Protein AF-0000000080324971 (afdb_homodimer)

Solvent-accessible surface area (backbone atoms only — not comparable to full-atom values): 38757 Å² total; per-residue (Å²): 125,85,76,45,75,62,51,70,69,58,49,50,51,52,52,52,50,51,55,48,41,57,58,45,64,74,36,60,35,28,57,73,53,23,64,72,65,84,63,73,90,55,54,73,60,60,64,39,54,24,37,32,59,37,43,64,88,52,90,67,72,66,70,42,50,37,38,72,45,33,50,52,44,50,49,51,51,37,58,66,38,48,40,52,89,91,35,55,40,61,50,76,36,63,14,30,58,52,19,47,38,50,43,51,51,51,43,37,70,76,35,77,73,30,39,36,39,33,37,73,52,52,57,63,64,51,59,52,41,33,58,52,51,67,51,55,67,48,79,29,52,52,43,97,62,43,23,58,28,63,66,53,44,48,54,55,46,63,77,46,64,90,41,36,41,30,37,50,39,38,31,29,25,76,71,40,37,17,55,34,52,36,44,60,51,48,47,49,38,54,73,68,67,60,83,50,67,42,32,32,24,40,9,35,50,40,49,76,45,41,71,61,40,85,80,61,71,42,54,34,37,79,34,58,32,50,22,42,15,22,23,40,20,15,70,75,29,31,37,46,47,17,12,39,25,40,33,36,32,68,64,51,54,60,47,44,54,55,31,45,72,68,68,34,88,58,77,44,94,50,55,62,28,60,22,58,57,34,49,47,49,32,52,49,48,65,28,40,42,72,67,41,50,36,53,41,43,52,50,13,39,51,46,21,54,49,46,37,51,55,35,42,73,72,70,40,83,40,46,60,44,88,97,32,32,31,29,31,30,62,59,62,58,65,70,57,31,60,58,31,27,39,47,76,57,94,64,29,25,32,39,36,30,34,67,62,60,47,69,66,59,46,50,51,51,46,50,51,51,53,53,49,52,52,52,61,72,72,105,124,84,75,46,73,60,50,71,69,57,49,49,50,53,52,52,50,52,54,48,41,58,60,45,64,72,36,61,34,28,55,73,54,23,63,72,65,83,64,71,88,54,53,73,59,61,65,39,55,23,36,32,58,36,43,61,87,51,90,66,74,68,68,43,48,37,38,72,46,33,50,52,43,47,49,52,49,37,56,65,38,47,40,54,89,91,36,55,40,61,50,76,36,62,14,30,60,52,20,47,40,50,44,51,50,51,43,37,71,75,34,78,72,29,38,34,39,33,35,72,50,53,58,59,64,52,62,52,40,34,59,51,52,68,50,56,67,47,78,28,53,52,40,95,61,44,22,56,28,64,66,55,45,48,54,55,47,64,77,46,63,90,42,36,41,29,38,49,39,37,32,29,25,78,71,41,37,16,55,34,51,37,44,59,51,46,48,49,39,55,77,68,67,58,83,51,67,43,33,33,25,40,9,35,52,40,48,76,44,42,72,62,39,85,82,60,72,43,54,33,38,80,34,58,32,51,24,41,17,22,23,40,21,16,70,76,28,30,37,46,48,18,12,38,24,40,33,35,32,69,62,52,51,60,47,45,55,56,29,46,74,70,68,34,90,56,77,45,95,50,52,63,28,60,22,57,58,34,48,47,49,30,52,50,48,65,27,40,41,71,65,41,50,36,52,39,44,52,50,14,39,50,45,21,54,48,45,37,51,56,34,41,74,74,70,40,82,41,46,59,45,86,97,30,34,31,30,31,31,63,60,62,57,64,70,58,32,60,59,31,26,40,46,77,56,95,65,30,26,32,38,36,30,36,68,63,59,48,70,66,57,44,49,51,51,47,50,50,51,52,54,50,51,52,52,62,74,70,105

InterPro domains:
  IPR002129 Pyridoxal phosphate-dependent decarboxylase, major domain [PF00282] (67-313)
  IPR015421 Pyridoxal phosphate-dependent transferase, major domain [G3DSA:3.40.640.10] (50-312)
  IPR015424 Pyridoxal phosphate-dependent transferase [SSF53383] (19-372)
  IPR021115 Pyridoxal-phosphate binding site [PS00392] (227-248)
  IPR051151 Group II amino acid decarboxylase [PTHR46101] (5-373)

pLDDT: mean 93.6, std 9.64, range [39.84, 98.94]

Sequence (758 aa):
MELNNLSAENAAKLKDLMERLIADSALMLGYPVSKDFDYAELAGFLNFPINNLGDPFVASTYNIGTREMEREVLEFFAELFRAPQNNWWGYVTNGGSEGNLYGLYLAREIHPKGMVYFSQATHYSVQKNLHLLNMPNIVIRTQASGEIDYEDLRDTIKMNRHMPVIIFANIGTTMTEARDDVSKIKQILQELAIQHYYIHADGALSGSYSAFIEPRPAFDFADGADSIAISGHKFIGSPIPCGVVVVKKNNRDRIARSVSYTGSMDTTITGSRNGHTPLFLWYMIKSLGLEGFKKRALHSLEIAAYAEMRLKEIGVNAWRNPDSITVNLPEPAPQVRVKWQLALENGWCHIICMPNVTKHQIDQLVGEIAEANVMLSVSMELNNLSAENAAKLKDLMERLIADSALMLGYPVSKDFDYAELAGFLNFPINNLGDPFVASTYNIGTREMEREVLEFFAELFRAPQNNWWGYVTNGGSEGNLYGLYLAREIHPKGMVYFSQATHYSVQKNLHLLNMPNIVIRTQASGEIDYEDLRDTIKMNRHMPVIIFANIGTTMTEARDDVSKIKQILQELAIQHYYIHADGALSGSYSAFIEPRPAFDFADGADSIAISGHKFIGSPIPCGVVVVKKNNRDRIARSVSYTGSMDTTITGSRNGHTPLFLWYMIKSLGLEGFKKRALHSLEIAAYAEMRLKEIGVNAWRNPDSITVNLPEPAPQVRVKWQLALENGWCHIICMPNVTKHQIDQLVGEIAEANVMLSVS

Secondary structure (DSSP, 8-state):
---PPPPHHHHHHHHHHHHHHHHHHHT--SS--------GGGGGGGGS--B--S-TTS--S-----HHHHHHHHHHHHHHTT--TTS-EEEEESSHHHHHHHHHHHHHHH-TTPEEEEETTS-HHHHHHHHHHT--EEEEPB-TTS-B-HHHHHHHHHHTTTS-EEEEEEBS-TTT--B--HHHHHHHHHHTT--SEEEEEE-TTGGGTGGGSSSPPS-SGGGT-SEEEEETIIIII-SS--EEEEE-HHHHHHHHHHHHHHT----SSSSS-BSHHHHHHHHHHHHHHHHHHHHHHHHHHHHHHHHHHHHHHTT---B--TT-SEEEEE---HHHHHHTT--EETTEEEEE--TT--HHHHHHHHHHHHHHHHHHHH-/--PPPPPHHHHHHHHHHHHHHHHHHHT--SS--------GGGGGGGGS--B--S-TTS--S-----HHHHHHHHHHHHHHTT--TTS-EEEEESSHHHHHHHHHHHHHHH-TTPEEEEETTS-HHHHHHHHHHT--EEEEPB-TTS-B-HHHHHHHHHHTTTS-EEEEEEBS-TTT--B--HHHHHHHHHHTT--SEEEEEE-TTGGGTGGGSSSPPS-SGGGT-SEEEEESIIIII-SS--EEEEE-HHHHHHHHHHHHHHT----SSSSS-BSHHHHHHHHHHHHHHHHHHHHHHHHHHHHHHHHHHHHHHTT---B--TT-SEEEEE---HHHHHHTT--EETTEEEEE--TT--HHHHHHHHHHHHHHHHHHHH-

Structure (mmCIF, N/CA/C/O backbone):
data_AF-0000000080324971-model_v1
#
loop_
_entity.id
_entity.type
_entity.pdbx_description
1 polymer 'Histidine decarboxylase'
#
loop_
_atom_site.group_PDB
_atom_site.id
_atom_site.type_symbol
_atom_site.label_atom_id
_atom_site.label_alt_id
_atom_site.label_comp_id
_atom_site.label_asym_id
_atom_site.label_entity_id
_atom_site.label_seq_id
_atom_site.pdbx_PDB_ins_code
_atom_site.Cartn_x
_atom_site.Cartn_y
_atom_site.Cartn_z
_atom_site.occupancy
_atom_site.B_iso_or_equiv
_atom_site.auth_seq_id
_atom_site.auth_comp_id
_atom_site.auth_asym_id
_atom_site.auth_atom_id
_atom_site.pdbx_PDB_model_num
ATOM 1 N N . MET A 1 1 ? -11.328 10.82 24.594 1 50.25 1 MET A N 1
ATOM 2 C CA . MET A 1 1 ? -12.734 11.031 24.281 1 50.25 1 MET A CA 1
ATOM 3 C C . MET A 1 1 ? -13.469 9.695 24.125 1 50.25 1 MET A C 1
ATOM 5 O O . MET A 1 1 ? -12.906 8.727 23.625 1 50.25 1 MET A O 1
ATOM 9 N N . GLU A 1 2 ? -14.445 9.539 24.906 1 53.5 2 GLU A N 1
ATOM 10 C CA . GLU A 1 2 ? -15.18 8.273 25.016 1 53.5 2 GLU A CA 1
ATOM 11 C C . GLU A 1 2 ? -15.789 7.879 23.672 1 53.5 2 GLU A C 1
ATOM 13 O O . GLU A 1 2 ? -16.484 8.68 23.031 1 53.5 2 GLU A O 1
ATOM 18 N N . LEU A 1 3 ? -15.102 7.02 22.922 1 61.75 3 LEU A N 1
ATOM 19 C CA . LEU A 1 3 ? -15.727 6.453 21.734 1 61.75 3 LEU A CA 1
ATOM 20 C C . LEU A 1 3 ? -17.109 5.902 22.062 1 61.75 3 LEU A C 1
ATOM 22 O O . LEU A 1 3 ? -17.297 5.262 23.094 1 61.75 3 LEU A O 1
ATOM 26 N N . ASN A 1 4 ? -18.062 6.566 21.422 1 65.62 4 ASN A N 1
ATOM 27 C CA . ASN A 1 4 ? -19.391 5.996 21.625 1 65.62 4 ASN A CA 1
ATOM 28 C C . ASN A 1 4 ? -19.5 4.594 21.031 1 65.62 4 ASN A C 1
ATOM 30 O O . ASN A 1 4 ? -18.797 4.27 20.078 1 65.62 4 ASN A O 1
ATOM 34 N N . ASN A 1 5 ? -20.266 3.859 21.703 1 75.5 5 ASN A N 1
ATOM 35 C CA . ASN A 1 5 ? -20.609 2.543 21.188 1 75.5 5 ASN A CA 1
ATOM 36 C C . ASN A 1 5 ? -21.312 2.648 19.828 1 75.5 5 ASN A C 1
ATOM 38 O O . ASN A 1 5 ? -22 3.639 19.547 1 75.5 5 ASN A O 1
ATOM 42 N N . LEU A 1 6 ? -21.016 1.742 18.938 1 89.44 6 LEU A N 1
ATOM 43 C CA . LEU A 1 6 ? -21.734 1.64 17.672 1 89.44 6 LEU A CA 1
ATOM 44 C C . LEU A 1 6 ? -23.234 1.536 17.922 1 89.44 6 LEU A C 1
ATOM 46 O O . LEU A 1 6 ? -23.672 0.947 18.922 1 89.44 6 LEU A O 1
ATOM 50 N N . SER A 1 7 ? -24.047 2.188 17.078 1 93.31 7 SER A N 1
ATOM 51 C CA . SER A 1 7 ? -25.484 1.952 17.109 1 93.31 7 SER A CA 1
ATOM 52 C C . SER A 1 7 ? -25.812 0.471 16.953 1 93.31 7 SER A C 1
ATOM 54 O O . SER A 1 7 ? -24.969 -0.302 16.484 1 93.31 7 SER A O 1
ATOM 56 N N . ALA A 1 8 ? -26.984 0.044 17.359 1 93.5 8 ALA A N 1
ATOM 57 C CA . ALA A 1 8 ? -27.422 -1.339 17.203 1 93.5 8 ALA A CA 1
ATOM 58 C C . ALA A 1 8 ? -27.406 -1.758 15.742 1 93.5 8 ALA A C 1
ATOM 60 O O . ALA A 1 8 ? -27.047 -2.896 15.422 1 93.5 8 ALA A O 1
ATOM 61 N N . GLU A 1 9 ? -27.766 -0.862 14.938 1 95.12 9 GLU A N 1
ATOM 62 C CA . GLU A 1 9 ? -27.797 -1.13 13.5 1 95.12 9 GLU A CA 1
ATOM 63 C C . GLU A 1 9 ? -26.391 -1.403 12.961 1 95.12 9 GLU A C 1
ATOM 65 O O . GLU A 1 9 ? -26.188 -2.342 12.188 1 95.12 9 GLU A O 1
ATOM 70 N N . ASN A 1 10 ? -25.453 -0.584 13.367 1 95.69 10 ASN A N 1
ATOM 71 C CA . ASN A 1 10 ? -24.078 -0.753 12.891 1 95.69 10 ASN A CA 1
ATOM 72 C C . ASN A 1 10 ? -23.422 -1.986 13.508 1 95.69 10 ASN A C 1
ATOM 74 O O . ASN A 1 10 ? -22.625 -2.656 12.859 1 95.69 10 ASN A O 1
ATOM 78 N N . ALA A 1 11 ? -23.766 -2.283 14.766 1 95.25 11 ALA A N 1
ATOM 79 C CA . ALA A 1 11 ? -23.281 -3.512 15.391 1 95.25 11 ALA A CA 1
ATOM 80 C C . ALA A 1 11 ? -23.797 -4.742 14.656 1 95.25 11 ALA A C 1
ATOM 82 O O . ALA A 1 11 ? -23.062 -5.73 14.5 1 95.25 11 ALA A O 1
ATOM 83 N N . ALA A 1 12 ? -25.062 -4.684 14.234 1 96.44 12 ALA A N 1
ATOM 84 C CA . ALA A 1 12 ? -25.656 -5.781 13.469 1 96.44 12 ALA A CA 1
ATOM 85 C C . ALA A 1 12 ? -24.953 -5.949 12.117 1 96.44 12 ALA A C 1
ATOM 87 O O . ALA A 1 12 ? -24.797 -7.074 11.633 1 96.44 12 ALA A O 1
ATOM 88 N N . LYS A 1 13 ? -24.578 -4.906 11.508 1 96.31 13 LYS A N 1
ATOM 89 C CA . LYS A 1 13 ? -23.859 -4.953 10.234 1 96.31 13 LYS A CA 1
ATOM 90 C C . LYS A 1 13 ? -22.531 -5.676 10.383 1 96.31 13 LYS A C 1
ATOM 92 O O . LYS A 1 13 ? -22.141 -6.441 9.5 1 96.31 13 LYS A O 1
ATOM 97 N N . LEU A 1 14 ? -21.797 -5.41 11.484 1 96 14 LEU A N 1
ATOM 98 C CA . LEU A 1 14 ? -20.531 -6.082 11.742 1 96 14 LEU A CA 1
ATOM 99 C C . LEU A 1 14 ? -20.75 -7.578 11.953 1 96 14 LEU A C 1
ATOM 101 O O . LEU A 1 14 ? -19.953 -8.391 11.477 1 96 14 LEU A O 1
ATOM 105 N N . LYS A 1 15 ? -21.797 -7.852 12.664 1 96.75 15 LYS A N 1
ATOM 106 C CA . LYS A 1 15 ? -22.109 -9.258 12.914 1 96.75 15 LYS A CA 1
ATOM 107 C C . LYS A 1 15 ? -22.438 -9.984 11.609 1 96.75 15 LYS A C 1
ATOM 109 O O . LYS A 1 15 ? -21.984 -11.117 11.398 1 96.75 15 LYS A O 1
ATOM 114 N N . ASP A 1 16 ? -23.219 -9.328 10.773 1 97.5 16 ASP A N 1
ATOM 115 C CA . ASP A 1 16 ? -23.578 -9.898 9.477 1 97.5 16 ASP A CA 1
ATOM 116 C C . ASP A 1 16 ? -22.328 -10.117 8.617 1 97.5 16 ASP A C 1
ATOM 118 O O . ASP A 1 16 ? -22.219 -11.141 7.934 1 97.5 16 ASP A O 1
ATOM 122 N N . LEU A 1 17 ? -21.422 -9.172 8.641 1 97.25 17 LEU A N 1
ATOM 123 C CA . LEU A 1 17 ? -20.172 -9.289 7.898 1 97.25 17 LEU A CA 1
ATOM 124 C C . LEU A 1 17 ? -19.375 -10.492 8.383 1 97.25 17 LEU A C 1
ATOM 126 O O . LEU A 1 17 ? -18.844 -11.258 7.574 1 97.25 17 LEU A O 1
ATOM 130 N N . MET A 1 18 ? -19.266 -10.656 9.68 1 97 18 MET A N 1
ATOM 131 C CA . MET A 1 18 ? -18.531 -11.773 10.266 1 97 18 MET A CA 1
ATOM 132 C C . MET A 1 18 ? -19.094 -13.109 9.805 1 97 18 MET A C 1
ATOM 134 O O . MET A 1 18 ? -18.359 -14.008 9.414 1 97 18 MET A O 1
ATOM 138 N N . GLU A 1 19 ? -20.391 -13.203 9.828 1 97.06 19 GLU A N 1
ATOM 139 C CA . GLU A 1 19 ? -21.047 -14.438 9.422 1 97.06 19 GLU A CA 1
ATOM 140 C C . GLU A 1 19 ? -20.812 -14.734 7.949 1 97.06 19 GLU A C 1
ATOM 142 O O . GLU A 1 19 ? -20.578 -15.883 7.57 1 97.06 19 GLU A O 1
ATOM 147 N N . ARG A 1 20 ? -20.859 -13.75 7.18 1 95.69 20 ARG A N 1
ATOM 148 C CA . ARG A 1 20 ? -20.609 -13.906 5.746 1 95.69 20 ARG A CA 1
ATOM 149 C C . ARG A 1 20 ? -19.172 -14.352 5.48 1 95.69 20 ARG A C 1
ATOM 151 O O . ARG A 1 20 ? -18.938 -15.227 4.641 1 95.69 20 ARG A O 1
ATOM 158 N N . LEU A 1 21 ? -18.203 -13.734 6.137 1 95.5 21 LEU A N 1
ATOM 159 C CA . LEU A 1 21 ? -16.797 -14.078 5.945 1 95.5 21 LEU A CA 1
ATOM 160 C C . LEU A 1 21 ? -16.531 -15.523 6.355 1 95.5 21 LEU A C 1
ATOM 162 O O . LEU A 1 21 ? -15.742 -16.219 5.715 1 95.5 21 LEU A O 1
ATOM 166 N N . ILE A 1 22 ? -17.188 -15.977 7.43 1 94.69 22 ILE A N 1
ATOM 167 C CA . ILE A 1 22 ? -17.062 -17.359 7.887 1 94.69 22 ILE A CA 1
ATOM 168 C C . ILE A 1 22 ? -17.562 -18.312 6.805 1 94.69 22 ILE A C 1
ATOM 170 O O . ILE A 1 22 ? -16.859 -19.266 6.434 1 94.69 22 ILE A O 1
ATOM 174 N N . ALA A 1 23 ? -18.672 -18.016 6.242 1 92.44 23 ALA A N 1
ATOM 175 C CA . ALA A 1 23 ? -19.297 -18.859 5.234 1 92.44 23 ALA A CA 1
ATOM 176 C C . ALA A 1 23 ? -18.484 -18.875 3.947 1 92.44 23 ALA A C 1
ATOM 178 O O . ALA A 1 23 ? -18.234 -19.953 3.379 1 92.44 23 ALA A O 1
ATOM 179 N N . ASP A 1 24 ? -18.062 -17.75 3.541 1 91.19 24 ASP A N 1
ATOM 180 C CA . ASP A 1 24 ? -17.344 -17.625 2.275 1 91.19 24 ASP A CA 1
ATOM 181 C C . ASP A 1 24 ? -15.938 -18.234 2.371 1 91.19 24 ASP A C 1
ATOM 183 O O . ASP A 1 24 ? -15.422 -18.766 1.392 1 91.19 24 ASP A O 1
ATOM 187 N N . SER A 1 25 ? -15.32 -18.109 3.473 1 91 25 SER A N 1
ATOM 188 C CA . SER A 1 25 ? -13.961 -18.609 3.664 1 91 25 SER A CA 1
ATOM 189 C C . SER A 1 25 ? -13.922 -20.141 3.57 1 91 25 SER A C 1
ATOM 191 O O . SER A 1 25 ? -12.898 -20.703 3.174 1 91 25 SER A O 1
ATOM 193 N N . ALA A 1 26 ? -14.984 -20.766 3.83 1 88.81 26 ALA A N 1
ATOM 194 C CA . ALA A 1 26 ? -15.039 -22.234 3.824 1 88.81 26 ALA A CA 1
ATOM 195 C C . ALA A 1 26 ? -15.102 -22.766 2.398 1 88.81 26 ALA A C 1
ATOM 197 O O . ALA A 1 26 ? -14.648 -23.891 2.129 1 88.81 26 ALA A O 1
ATOM 198 N N . LEU A 1 27 ? -15.594 -22.047 1.487 1 90.31 27 LEU A N 1
ATOM 199 C CA . LEU A 1 27 ? -15.828 -22.484 0.115 1 90.31 27 LEU A CA 1
ATOM 200 C C . LEU A 1 27 ? -14.961 -21.703 -0.861 1 90.31 27 LEU A C 1
ATOM 202 O O . LEU A 1 27 ? -15.484 -21.031 -1.765 1 90.31 27 LEU A O 1
ATOM 206 N N . MET A 1 28 ? -13.711 -21.703 -0.656 1 91.31 28 MET A N 1
ATOM 207 C CA . MET A 1 28 ? -12.789 -20.953 -1.504 1 91.31 28 MET A CA 1
ATOM 208 C C . MET A 1 28 ? -11.617 -21.828 -1.944 1 91.31 28 MET A C 1
ATOM 210 O O . MET A 1 28 ? -10.805 -22.25 -1.118 1 91.31 28 MET A O 1
ATOM 214 N N . LEU A 1 29 ? -11.539 -22.078 -3.287 1 95.31 29 LEU A N 1
ATOM 215 C CA . LEU A 1 29 ? -10.453 -22.922 -3.803 1 95.31 29 LEU A CA 1
ATOM 216 C C . LEU A 1 29 ? -9.82 -22.281 -5.031 1 95.31 29 LEU A C 1
ATOM 218 O O . LEU A 1 29 ? -8.828 -22.781 -5.559 1 95.31 29 LEU A O 1
ATOM 222 N N . GLY A 1 30 ? -10.344 -21.094 -5.414 1 94.69 30 GLY A N 1
ATOM 223 C CA . GLY A 1 30 ? -9.922 -20.516 -6.68 1 94.69 30 GLY A CA 1
ATOM 224 C C . GLY A 1 30 ? -8.922 -19.375 -6.523 1 94.69 30 GLY A C 1
ATOM 225 O O . GLY A 1 30 ? -8.438 -18.828 -7.512 1 94.69 30 GLY A O 1
ATOM 226 N N . TYR A 1 31 ? -8.555 -18.969 -5.328 1 93.56 31 TYR A N 1
ATOM 227 C CA . TYR A 1 31 ? -7.648 -17.859 -5.078 1 93.56 31 TYR A CA 1
ATOM 228 C C . TYR A 1 31 ? -6.516 -18.266 -4.148 1 93.56 31 TYR A C 1
ATOM 230 O O . TYR A 1 31 ? -6.699 -19.141 -3.291 1 93.56 31 TYR A O 1
ATOM 238 N N . PRO A 1 32 ? -5.371 -17.672 -4.383 1 94.94 32 PRO A N 1
ATOM 239 C CA . PRO A 1 32 ? -4.168 -18.109 -3.666 1 94.94 32 PRO A CA 1
ATOM 240 C C . PRO A 1 32 ? -4.055 -17.484 -2.277 1 94.94 32 PRO A C 1
ATOM 242 O O . PRO A 1 32 ? -3.176 -16.641 -2.043 1 94.94 32 PRO A O 1
ATOM 245 N N . VAL A 1 33 ? -4.855 -17.984 -1.37 1 92.75 33 VAL A N 1
ATOM 246 C CA . VAL A 1 33 ? -4.809 -17.469 -0.009 1 92.75 33 VAL A CA 1
ATOM 247 C C . VAL A 1 33 ? -4.77 -18.625 0.988 1 92.75 33 VAL A C 1
ATOM 249 O O . VAL A 1 33 ? -5.504 -19.609 0.839 1 92.75 33 VAL A O 1
ATOM 252 N N . SER A 1 34 ? -3.824 -18.469 1.906 1 93.44 34 SER A N 1
ATOM 253 C CA . SER A 1 34 ? -3.789 -19.406 3.018 1 93.44 34 SER A CA 1
ATOM 254 C C . SER A 1 34 ? -4.66 -18.938 4.176 1 93.44 34 SER A C 1
ATOM 256 O O . SER A 1 34 ? -4.707 -17.734 4.473 1 93.44 34 SER A O 1
ATOM 258 N N . LYS A 1 35 ? -5.348 -19.875 4.789 1 90.25 35 LYS A N 1
ATOM 259 C CA . LYS A 1 35 ? -6.266 -19.516 5.867 1 90.25 35 LYS A CA 1
ATOM 260 C C . LYS A 1 35 ? -5.949 -20.281 7.141 1 90.25 35 LYS A C 1
ATOM 262 O O . LYS A 1 35 ? -6.715 -20.25 8.109 1 90.25 35 LYS A O 1
ATOM 267 N N . ASP A 1 36 ? -4.879 -20.969 7.113 1 91.81 36 ASP A N 1
ATOM 268 C CA . ASP A 1 36 ? -4.547 -21.812 8.258 1 91.81 36 ASP A CA 1
ATOM 269 C C . ASP A 1 36 ? -3.631 -21.078 9.234 1 91.81 36 ASP A C 1
ATOM 271 O O . ASP A 1 36 ? -2.777 -21.703 9.875 1 91.81 36 ASP A O 1
ATOM 275 N N . PHE A 1 37 ? -3.725 -19.797 9.336 1 91.88 37 PHE A N 1
ATOM 276 C CA . PHE A 1 37 ? -2.932 -19.031 10.297 1 91.88 37 PHE A CA 1
ATOM 277 C C . PHE A 1 37 ? -3.75 -18.719 11.547 1 91.88 37 PHE A C 1
ATOM 279 O O . PHE A 1 37 ? -4.98 -18.703 11.5 1 91.88 37 PHE A O 1
ATOM 286 N N . ASP A 1 38 ? -3.049 -18.594 12.625 1 92.44 38 ASP A N 1
ATOM 287 C CA . ASP A 1 38 ? -3.578 -18.109 13.891 1 92.44 38 ASP A CA 1
ATOM 288 C C . ASP A 1 38 ? -2.643 -17.078 14.523 1 92.44 38 ASP A C 1
ATOM 290 O O . ASP A 1 38 ? -1.59 -17.438 15.055 1 92.44 38 ASP A O 1
ATOM 294 N N . TYR A 1 39 ? -3.051 -15.82 14.484 1 93.81 39 TYR A N 1
ATOM 295 C CA . TYR A 1 39 ? -2.207 -14.742 14.984 1 93.81 39 TYR A CA 1
ATOM 296 C C . TYR A 1 39 ? -2.814 -14.102 16.234 1 93.81 39 TYR A C 1
ATOM 298 O O . TYR A 1 39 ? -2.623 -12.914 16.484 1 93.81 39 TYR A O 1
ATOM 306 N N . ALA A 1 40 ? -3.547 -14.836 16.969 1 90.94 40 ALA A N 1
ATOM 307 C CA . ALA A 1 40 ? -4.219 -14.32 18.172 1 90.94 40 ALA A CA 1
ATOM 308 C C . ALA A 1 40 ? -3.223 -13.703 19.141 1 90.94 40 ALA A C 1
ATOM 310 O O . ALA A 1 40 ? -3.535 -12.719 19.812 1 90.94 40 ALA A O 1
ATOM 311 N N . GLU A 1 41 ? -2.057 -14.242 19.234 1 91.75 41 GLU A N 1
ATOM 312 C CA . GLU A 1 41 ? -1.021 -13.766 20.141 1 91.75 41 GLU A CA 1
ATOM 313 C C . GLU A 1 41 ? -0.565 -12.359 19.766 1 91.75 41 GLU A C 1
ATOM 315 O O . GLU A 1 41 ? 0.015 -11.648 20.594 1 91.75 41 GLU A O 1
ATOM 320 N N . LEU A 1 42 ? -0.813 -11.984 18.531 1 94.81 42 LEU A N 1
ATOM 321 C CA . LEU A 1 42 ? -0.328 -10.695 18.062 1 94.81 42 LEU A CA 1
ATOM 322 C C . LEU A 1 42 ? -1.424 -9.633 18.141 1 94.81 42 LEU A C 1
ATOM 324 O O . LEU A 1 42 ? -1.198 -8.469 17.797 1 94.81 42 LEU A O 1
ATOM 328 N N . ALA A 1 43 ? -2.58 -9.945 18.656 1 92.5 43 ALA A N 1
ATOM 329 C CA . ALA A 1 43 ? -3.75 -9.07 18.641 1 92.5 43 ALA A CA 1
ATOM 330 C C . ALA A 1 43 ? -3.471 -7.766 19.391 1 92.5 43 ALA A C 1
ATOM 332 O O . ALA A 1 43 ? -3.939 -6.699 18.984 1 92.5 43 ALA A O 1
ATOM 333 N N . GLY A 1 44 ? -2.703 -7.836 20.469 1 93.44 44 GLY A N 1
ATOM 334 C CA . GLY A 1 44 ? -2.43 -6.672 21.281 1 93.44 44 GLY A CA 1
ATOM 335 C C . GLY A 1 44 ? -1.678 -5.582 20.547 1 93.44 44 GLY A C 1
ATOM 336 O O . GLY A 1 44 ? -1.746 -4.41 20.922 1 93.44 44 GLY A O 1
ATOM 337 N N . PHE A 1 45 ? -0.995 -5.91 19.5 1 95.69 45 PHE A N 1
ATOM 338 C CA . PHE A 1 45 ? -0.199 -4.945 18.75 1 95.69 45 PHE A CA 1
ATOM 339 C C . PHE A 1 45 ? -1.097 -4 17.953 1 95.69 45 PHE A C 1
ATOM 341 O O . PHE A 1 45 ? -0.66 -2.926 17.547 1 95.69 45 PHE A O 1
ATOM 348 N N . LEU A 1 46 ? -2.379 -4.344 17.797 1 95.06 46 LEU A N 1
ATOM 349 C CA . LEU A 1 46 ? -3.322 -3.5 17.078 1 95.06 46 LEU A CA 1
ATOM 350 C C . LEU A 1 46 ? -3.693 -2.271 17.906 1 95.06 46 LEU A C 1
ATOM 352 O O . LEU A 1 46 ? -4.328 -1.344 17.391 1 95.06 46 LEU A O 1
ATOM 356 N N . ASN A 1 47 ? -3.238 -2.191 19.141 1 94.62 47 ASN A N 1
ATOM 357 C CA . ASN A 1 47 ? -3.531 -1.05 20 1 94.62 47 ASN A CA 1
ATOM 358 C C . ASN A 1 47 ? -2.561 0.102 19.75 1 94.62 47 ASN A C 1
ATOM 360 O O . ASN A 1 47 ? -2.711 1.18 20.328 1 94.62 47 ASN A O 1
ATOM 364 N N . PHE A 1 48 ? -1.565 -0.113 18.891 1 95.25 48 PHE A N 1
ATOM 365 C CA . PHE A 1 48 ? -0.542 0.886 18.609 1 95.25 48 PHE A CA 1
ATOM 366 C C . PHE A 1 48 ? -0.521 1.238 17.125 1 95.25 48 PHE A C 1
ATOM 368 O O . PHE A 1 48 ? -0.774 0.383 16.281 1 95.25 48 PHE A O 1
ATOM 375 N N . PRO A 1 49 ? -0.303 2.484 16.781 1 95.38 49 PRO A N 1
ATOM 376 C CA . PRO A 1 49 ? -0.131 2.873 15.375 1 95.38 49 PRO A CA 1
ATOM 377 C C . PRO A 1 49 ? 1.242 2.498 14.828 1 95.38 49 PRO A C 1
ATOM 379 O O . PRO A 1 49 ? 2.08 3.373 14.602 1 95.38 49 PRO A O 1
ATOM 382 N N . ILE A 1 50 ? 1.422 1.278 14.531 1 96.62 50 ILE A N 1
ATOM 383 C CA . ILE A 1 50 ? 2.727 0.754 14.148 1 96.62 50 ILE A CA 1
ATOM 384 C C . ILE A 1 50 ? 3.008 1.104 12.688 1 96.62 50 ILE A C 1
ATOM 386 O O . ILE A 1 50 ? 2.281 0.673 11.789 1 96.62 50 ILE A O 1
ATOM 390 N N . ASN A 1 51 ? 3.992 1.895 12.453 1 95.31 51 ASN A N 1
ATOM 391 C CA . ASN A 1 51 ? 4.402 2.41 11.156 1 95.31 51 ASN A CA 1
ATOM 392 C C . ASN A 1 51 ? 5.902 2.219 10.922 1 95.31 51 ASN A C 1
ATOM 394 O O . ASN A 1 51 ? 6.723 2.836 11.602 1 95.31 51 ASN A O 1
ATOM 398 N N . ASN A 1 52 ? 6.305 1.354 10.016 1 95.06 52 ASN A N 1
ATOM 399 C CA . ASN A 1 52 ? 7.703 1.192 9.633 1 95.06 52 ASN A CA 1
ATOM 400 C C . ASN A 1 52 ? 8.117 2.219 8.586 1 95.06 52 ASN A C 1
ATOM 402 O O . ASN A 1 52 ? 8.234 1.895 7.406 1 95.06 52 ASN A O 1
ATOM 406 N N . LEU A 1 53 ? 8.484 3.338 9.016 1 89.56 53 LEU A N 1
ATOM 407 C CA . LEU A 1 53 ? 8.766 4.465 8.133 1 89.56 53 LEU A CA 1
ATOM 408 C C . LEU A 1 53 ? 10.031 4.219 7.316 1 89.56 53 LEU A C 1
ATOM 410 O O . LEU A 1 53 ? 11.086 3.92 7.879 1 89.56 53 LEU A O 1
ATOM 414 N N . GLY A 1 54 ? 9.93 4.223 6.055 1 86.69 54 GLY A N 1
ATOM 415 C CA . GLY A 1 54 ? 11.07 4.277 5.148 1 86.69 54 GLY A CA 1
ATOM 416 C C . GLY A 1 54 ? 11.883 2.998 5.125 1 86.69 54 GLY A C 1
ATOM 417 O O . GLY A 1 54 ? 11.32 1.9 5.078 1 86.69 54 GLY A O 1
ATOM 418 N N . ASP A 1 55 ? 13.227 3.162 5.098 1 89.56 55 ASP A N 1
ATOM 419 C CA . ASP A 1 55 ? 14.203 2.086 4.926 1 89.56 55 ASP A CA 1
ATOM 420 C C . ASP A 1 55 ? 14.32 1.252 6.199 1 89.56 55 ASP A C 1
ATOM 422 O O . ASP A 1 55 ? 14.641 1.782 7.266 1 89.56 55 ASP A O 1
ATOM 426 N N . PRO A 1 56 ? 14.117 -0.044 6.062 1 93.31 56 PRO A N 1
ATOM 427 C CA . PRO A 1 56 ? 14.156 -0.9 7.25 1 93.31 56 PRO A CA 1
ATOM 428 C C . PRO A 1 56 ? 15.531 -0.906 7.922 1 93.31 56 PRO A C 1
ATOM 430 O O . PRO A 1 56 ? 15.648 -1.294 9.086 1 93.31 56 PRO A O 1
ATOM 433 N N . PHE A 1 57 ? 16.547 -0.435 7.254 1 92.06 57 PHE A N 1
ATOM 434 C CA . PHE A 1 57 ? 17.906 -0.556 7.762 1 92.06 57 PHE A CA 1
ATOM 435 C C . PHE A 1 57 ? 18.422 0.792 8.25 1 92.06 57 PHE A C 1
ATOM 437 O O . PHE A 1 57 ? 19.578 0.899 8.703 1 92.06 57 PHE A O 1
ATOM 444 N N . VAL A 1 58 ? 17.641 1.822 8.195 1 85.94 58 VAL A N 1
ATOM 445 C CA . VAL A 1 58 ? 18.016 3.156 8.648 1 85.94 58 VAL A CA 1
ATOM 446 C C . VAL A 1 58 ? 17.172 3.549 9.859 1 85.94 58 VAL A C 1
ATOM 448 O O . VAL A 1 58 ? 15.961 3.359 9.867 1 85.94 58 VAL A O 1
ATOM 451 N N . ALA A 1 59 ? 17.828 4.07 10.852 1 80.5 59 ALA A N 1
ATOM 452 C CA . ALA A 1 59 ? 17.141 4.457 12.07 1 80.5 59 ALA A CA 1
ATOM 453 C C . ALA A 1 59 ? 16.141 5.594 11.812 1 80.5 59 ALA A C 1
ATOM 455 O O . ALA A 1 59 ? 16.375 6.43 10.93 1 80.5 59 ALA A O 1
ATOM 456 N N . SER A 1 60 ? 15.039 5.574 12.539 1 80.5 60 SER A N 1
ATOM 457 C CA . SER A 1 60 ? 14.008 6.602 12.445 1 80.5 60 SER A CA 1
ATOM 458 C C . SER A 1 60 ? 13.766 7.262 13.805 1 80.5 60 SER A C 1
ATOM 460 O O . SER A 1 60 ? 14.062 6.676 14.844 1 80.5 60 SER A O 1
ATOM 462 N N . THR A 1 61 ? 13.297 8.469 13.75 1 80.38 61 THR A N 1
ATOM 463 C CA . THR A 1 61 ? 12.93 9.164 14.977 1 80.38 61 THR A CA 1
ATOM 464 C C . THR A 1 61 ? 11.539 8.734 15.445 1 80.38 61 THR A C 1
ATOM 466 O O . THR A 1 61 ? 11.148 9.008 16.578 1 80.38 61 THR A O 1
ATOM 469 N N . TYR A 1 62 ? 10.828 8.133 14.594 1 86.69 62 TYR A N 1
ATOM 470 C CA . TYR A 1 62 ? 9.578 7.496 14.984 1 86.69 62 TYR A CA 1
ATOM 471 C C . TYR A 1 62 ? 9.82 6.09 15.516 1 86.69 62 TYR A C 1
ATOM 473 O O . TYR A 1 62 ? 10.164 5.184 14.75 1 86.69 62 TYR A O 1
ATOM 481 N N . ASN A 1 63 ? 9.484 5.816 16.75 1 88.12 63 ASN A N 1
ATOM 482 C CA . ASN A 1 63 ? 9.961 4.598 17.391 1 88.12 63 ASN A CA 1
ATOM 483 C C . ASN A 1 63 ? 8.844 3.561 17.531 1 88.12 63 ASN A C 1
ATOM 485 O O . ASN A 1 63 ? 9.047 2.504 18.125 1 88.12 63 ASN A O 1
ATOM 489 N N . ILE A 1 64 ? 7.715 3.836 17.047 1 92.88 64 ILE A N 1
ATOM 490 C CA . ILE A 1 64 ? 6.621 2.873 17.109 1 92.88 64 ILE A CA 1
ATOM 491 C C . ILE A 1 64 ? 6.582 2.041 15.836 1 92.88 64 ILE A C 1
ATOM 493 O O . ILE A 1 64 ? 5.723 2.252 14.977 1 92.88 64 ILE A O 1
ATOM 497 N N . GLY A 1 65 ? 7.508 1.082 15.781 1 94.88 65 GLY A N 1
ATOM 498 C CA . GLY A 1 65 ? 7.648 0.255 14.594 1 94.88 65 GLY A CA 1
ATOM 499 C C . GLY A 1 65 ? 8.148 -1.144 14.898 1 94.88 65 GLY A C 1
ATOM 500 O O . GLY A 1 65 ? 8.375 -1.492 16.062 1 94.88 65 GLY A O 1
ATOM 501 N N . THR A 1 66 ? 8.227 -1.938 13.867 1 97.62 66 THR A N 1
ATOM 502 C CA . THR A 1 66 ? 8.648 -3.332 13.977 1 97.62 66 THR A CA 1
ATOM 503 C C . THR A 1 66 ? 9.789 -3.633 13.008 1 97.62 66 THR A C 1
ATOM 505 O O . THR A 1 66 ? 9.852 -4.719 12.43 1 97.62 66 THR A O 1
ATOM 508 N N . ARG A 1 67 ? 10.68 -2.73 12.789 1 95.31 67 ARG A N 1
ATOM 509 C CA . ARG A 1 67 ? 11.719 -2.832 11.781 1 95.31 67 ARG A CA 1
ATOM 510 C C . ARG A 1 67 ? 12.68 -3.977 12.094 1 95.31 67 ARG A C 1
ATOM 512 O O . ARG A 1 67 ? 13.203 -4.625 11.188 1 95.31 67 ARG A O 1
ATOM 519 N N . GLU A 1 68 ? 12.938 -4.266 13.383 1 96 68 GLU A N 1
ATOM 520 C CA . GLU A 1 68 ? 13.797 -5.387 13.75 1 96 68 GLU A CA 1
ATOM 521 C C . GLU A 1 68 ? 13.227 -6.711 13.25 1 96 68 GLU A C 1
ATOM 523 O O . GLU A 1 68 ? 13.961 -7.547 12.719 1 96 68 GLU A O 1
ATOM 528 N N . MET A 1 69 ? 11.938 -6.887 13.469 1 97.88 69 MET A N 1
ATOM 529 C CA . MET A 1 69 ? 11.273 -8.086 12.953 1 97.88 69 MET A CA 1
ATOM 530 C C . MET A 1 69 ? 11.273 -8.102 11.43 1 97.88 69 MET A C 1
ATOM 532 O O . MET A 1 69 ? 11.445 -9.148 10.812 1 97.88 69 MET A O 1
ATOM 536 N N . GLU A 1 70 ? 11.055 -6.895 10.852 1 98.19 70 GLU A N 1
ATOM 537 C CA . GLU A 1 70 ? 11.078 -6.773 9.398 1 98.19 70 GLU A CA 1
ATOM 538 C C . GLU A 1 70 ? 12.422 -7.223 8.828 1 98.19 70 GLU A C 1
ATOM 540 O O . GLU A 1 70 ? 12.469 -7.949 7.832 1 98.19 70 GLU A O 1
ATOM 545 N N . ARG A 1 71 ? 13.516 -6.832 9.422 1 98.06 71 ARG A N 1
ATOM 546 C CA . ARG A 1 71 ? 14.844 -7.199 8.953 1 98.06 71 ARG A CA 1
ATOM 547 C C . ARG A 1 71 ? 15.055 -8.711 9.023 1 98.06 71 ARG A C 1
ATOM 549 O O . ARG A 1 71 ? 15.695 -9.297 8.148 1 98.06 71 ARG A O 1
ATOM 556 N N . GLU A 1 72 ? 14.516 -9.367 10.031 1 98.5 72 GLU A N 1
ATOM 557 C CA . GLU A 1 72 ? 14.641 -10.812 10.141 1 98.5 72 GLU A CA 1
ATOM 558 C C . GLU A 1 72 ? 13.836 -11.516 9.047 1 98.5 72 GLU A C 1
ATOM 560 O O . GLU A 1 72 ? 14.266 -12.539 8.516 1 98.5 72 GLU A O 1
ATOM 565 N N . VAL A 1 73 ? 12.68 -10.938 8.758 1 98.75 73 VAL A N 1
ATOM 566 C CA . VAL A 1 73 ? 11.891 -11.461 7.648 1 98.75 73 VAL A CA 1
ATOM 567 C C . VAL A 1 73 ? 12.68 -11.344 6.348 1 98.75 73 VAL A C 1
ATOM 569 O O . VAL A 1 73 ? 12.742 -12.305 5.57 1 98.75 73 VAL A O 1
ATOM 572 N N . LEU A 1 74 ? 13.273 -10.203 6.148 1 98.56 74 LEU A N 1
ATOM 573 C CA . LEU A 1 74 ? 14.039 -9.953 4.934 1 98.56 74 LEU A CA 1
ATOM 574 C C . LEU A 1 74 ? 15.242 -10.883 4.852 1 98.56 74 LEU A C 1
ATOM 576 O O . LEU A 1 74 ? 15.57 -11.391 3.777 1 98.56 74 LEU A O 1
ATOM 580 N N . GLU A 1 75 ? 15.883 -11.133 5.953 1 98.38 75 GLU A N 1
ATOM 581 C CA . GLU A 1 75 ? 17.016 -12.039 5.996 1 98.38 75 GLU A CA 1
ATOM 582 C C . GLU A 1 75 ? 16.609 -13.461 5.613 1 98.38 75 GLU A C 1
ATOM 584 O O . GLU A 1 75 ? 17.328 -14.148 4.887 1 98.38 75 GLU A O 1
ATOM 589 N N . PHE A 1 76 ? 15.547 -13.875 6.109 1 98.44 76 PHE A N 1
ATOM 590 C CA . PHE A 1 76 ? 15.023 -15.195 5.781 1 98.44 76 PHE A CA 1
ATOM 591 C C . PHE A 1 76 ? 14.875 -15.359 4.273 1 98.44 76 PHE A C 1
ATOM 593 O O . PHE A 1 76 ? 15.352 -16.344 3.697 1 98.44 76 PHE A O 1
ATOM 600 N N . PHE A 1 77 ? 14.273 -14.383 3.621 1 98.56 77 PHE A N 1
ATOM 601 C CA . PHE A 1 77 ? 14 -14.5 2.195 1 98.56 77 PHE A CA 1
ATOM 602 C C . PHE A 1 77 ? 15.266 -14.281 1.378 1 98.56 77 PHE A C 1
ATOM 604 O O . PHE A 1 77 ? 15.438 -14.883 0.319 1 98.56 77 PHE A O 1
ATOM 611 N N . ALA A 1 78 ? 16.109 -13.352 1.824 1 98.5 78 ALA A N 1
ATOM 612 C CA . ALA A 1 78 ? 17.391 -13.188 1.145 1 98.5 78 ALA A CA 1
ATOM 613 C C . ALA A 1 78 ? 18.156 -14.516 1.071 1 98.5 78 ALA A C 1
ATOM 615 O O . ALA A 1 78 ? 18.703 -14.867 0.024 1 98.5 78 ALA A O 1
ATOM 616 N N . GLU A 1 79 ? 18.125 -15.242 2.18 1 98 79 GLU A N 1
ATOM 617 C CA . GLU A 1 79 ? 18.781 -16.547 2.223 1 98 79 GLU A CA 1
ATOM 618 C C . GLU A 1 79 ? 18.031 -17.562 1.362 1 98 79 GLU A C 1
ATOM 620 O O . GLU A 1 79 ? 18.656 -18.312 0.602 1 98 79 GLU A O 1
ATOM 625 N N . LEU A 1 80 ? 16.781 -17.578 1.494 1 97.94 80 LEU A N 1
ATOM 626 C CA . LEU A 1 80 ? 15.953 -18.516 0.751 1 97.94 80 LEU A CA 1
ATOM 627 C C . LEU A 1 80 ? 16.172 -18.359 -0.75 1 97.94 80 LEU A C 1
ATOM 629 O O . LEU A 1 80 ? 16.172 -19.344 -1.487 1 97.94 80 LEU A O 1
ATOM 633 N N . PHE A 1 81 ? 16.359 -17.141 -1.22 1 98.5 81 PHE A N 1
ATOM 634 C CA . PHE A 1 81 ? 16.484 -16.828 -2.639 1 98.5 81 PHE A CA 1
ATOM 635 C C . PHE A 1 81 ? 17.953 -16.797 -3.068 1 98.5 81 PHE A C 1
ATOM 637 O O . PHE A 1 81 ? 18.266 -16.344 -4.164 1 98.5 81 PHE A O 1
ATOM 644 N N . ARG A 1 82 ? 18.859 -17.172 -2.217 1 98.5 82 ARG A N 1
ATOM 645 C CA . ARG A 1 82 ? 20.297 -17.25 -2.455 1 98.5 82 ARG A CA 1
ATOM 646 C C . ARG A 1 82 ? 20.859 -15.906 -2.914 1 98.5 82 ARG A C 1
ATOM 648 O O . ARG A 1 82 ? 21.672 -15.852 -3.838 1 98.5 82 ARG A O 1
ATOM 655 N N . ALA A 1 83 ? 20.312 -14.852 -2.287 1 98.44 83 ALA A N 1
ATOM 656 C CA . ALA A 1 83 ? 20.875 -13.531 -2.541 1 98.44 83 ALA A CA 1
ATOM 657 C C . ALA A 1 83 ? 22.344 -13.461 -2.111 1 98.44 83 ALA A C 1
ATOM 659 O O . ALA A 1 83 ? 22.75 -14.133 -1.163 1 98.44 83 ALA A O 1
ATOM 660 N N . PRO A 1 84 ? 23.125 -12.617 -2.805 1 97 84 PRO A N 1
ATOM 661 C CA . PRO A 1 84 ? 24.516 -12.484 -2.369 1 97 84 PRO A CA 1
ATOM 662 C C . PRO A 1 84 ? 24.641 -11.945 -0.945 1 97 84 PRO A C 1
ATOM 664 O O . PRO A 1 84 ? 24 -10.945 -0.601 1 97 84 PRO A O 1
ATOM 667 N N . GLN A 1 85 ? 25.406 -12.539 -0.061 1 92.94 85 GLN A N 1
ATOM 668 C CA . GLN A 1 85 ? 25.5 -12.297 1.375 1 92.94 85 GLN A CA 1
ATOM 669 C C . GLN A 1 85 ? 25.766 -10.82 1.667 1 92.94 85 GLN A C 1
ATOM 671 O O . GLN A 1 85 ? 25.172 -10.25 2.586 1 92.94 85 GLN A O 1
ATOM 676 N N . ASN A 1 86 ? 26.516 -10.102 1.006 1 91.75 86 ASN A N 1
ATOM 677 C CA . ASN A 1 86 ? 26.828 -8.711 1.321 1 91.75 86 ASN A CA 1
ATOM 678 C C . ASN A 1 86 ? 26.297 -7.758 0.255 1 91.75 86 ASN A C 1
ATOM 680 O O . ASN A 1 86 ? 26.766 -6.629 0.131 1 91.75 86 ASN A O 1
ATOM 684 N N . ASN A 1 87 ? 25.328 -8.289 -0.39 1 96.38 87 ASN A N 1
ATOM 685 C CA . ASN A 1 87 ? 24.766 -7.457 -1.455 1 96.38 87 ASN A CA 1
ATOM 686 C C . ASN A 1 87 ? 23.281 -7.723 -1.648 1 96.38 87 ASN A C 1
ATOM 688 O O . ASN A 1 87 ? 22.844 -8.07 -2.748 1 96.38 87 ASN A O 1
ATOM 692 N N . TRP A 1 88 ? 22.562 -7.57 -0.578 1 97.44 88 TRP A N 1
ATOM 693 C CA . TRP A 1 88 ? 21.109 -7.633 -0.71 1 97.44 88 TRP A CA 1
ATOM 694 C C . TRP A 1 88 ? 20.438 -6.574 0.158 1 97.44 88 TRP A C 1
ATOM 696 O O . TRP A 1 88 ? 21.016 -6.09 1.125 1 97.44 88 TRP A O 1
ATOM 706 N N . TRP A 1 89 ? 19.344 -6.168 -0.247 1 96.5 89 TRP A N 1
ATOM 707 C CA . TRP A 1 89 ? 18.453 -5.227 0.419 1 96.5 89 TRP A CA 1
ATOM 708 C C . TRP A 1 89 ? 17 -5.566 0.137 1 96.5 89 TRP A C 1
ATOM 710 O O . TRP A 1 89 ? 16.703 -6.371 -0.749 1 96.5 89 TRP A O 1
ATOM 720 N N . GLY A 1 90 ? 16.109 -5.062 0.9 1 96.94 90 GLY A N 1
ATOM 721 C CA . GLY A 1 90 ? 14.703 -5.266 0.64 1 96.94 90 GLY A CA 1
ATOM 722 C C . GLY A 1 90 ? 13.805 -4.605 1.669 1 96.94 90 GLY A C 1
ATOM 723 O O . GLY A 1 90 ? 14.289 -3.916 2.572 1 96.94 90 GLY A O 1
ATOM 724 N N . TYR A 1 91 ? 12.516 -4.746 1.525 1 97.06 91 TYR A N 1
ATOM 725 C CA . TYR A 1 91 ? 11.531 -4.316 2.514 1 97.06 91 TYR A CA 1
ATOM 726 C C . TYR A 1 91 ? 10.219 -5.059 2.332 1 97.06 91 TYR A C 1
ATOM 728 O O . TYR A 1 91 ? 10.016 -5.734 1.32 1 97.06 91 TYR A O 1
ATOM 736 N N . VAL A 1 92 ? 9.406 -5.086 3.389 1 98.25 92 VAL A N 1
ATOM 737 C CA . VAL A 1 92 ? 8.062 -5.648 3.32 1 98.25 92 VAL A CA 1
ATOM 738 C C . VAL A 1 92 ? 7.117 -4.648 2.666 1 98.25 92 VAL A C 1
ATOM 740 O O . VAL A 1 92 ? 7.055 -3.484 3.07 1 98.25 92 VAL A O 1
ATOM 743 N N . THR A 1 93 ? 6.473 -5.105 1.609 1 97.5 93 THR A N 1
ATOM 744 C CA . THR A 1 93 ? 5.605 -4.246 0.81 1 97.5 93 THR A CA 1
ATOM 745 C C . THR A 1 93 ? 4.137 -4.492 1.148 1 97.5 93 THR A C 1
ATOM 747 O O . THR A 1 93 ? 3.82 -5.355 1.968 1 97.5 93 THR A O 1
ATOM 750 N N . ASN A 1 94 ? 3.26 -3.705 0.509 1 96.12 94 ASN A N 1
ATOM 751 C CA . ASN A 1 94 ? 1.821 -3.861 0.698 1 96.12 94 ASN A CA 1
ATOM 752 C C . ASN A 1 94 ? 1.255 -4.961 -0.197 1 96.12 94 ASN A C 1
ATOM 754 O O . ASN A 1 94 ? 0.042 -5.176 -0.229 1 96.12 94 ASN A O 1
ATOM 758 N N . GLY A 1 95 ? 2.109 -5.684 -0.898 1 95.5 95 GLY A N 1
ATOM 759 C CA . GLY A 1 95 ? 1.695 -6.773 -1.768 1 95.5 95 GLY A CA 1
ATOM 760 C C . GLY A 1 95 ? 2.693 -7.07 -2.871 1 95.5 95 GLY A C 1
ATOM 761 O O . GLY A 1 95 ? 3.695 -6.367 -3.014 1 95.5 95 GLY A O 1
ATOM 762 N N . GLY A 1 96 ? 2.406 -8.148 -3.564 1 95.12 96 GLY A N 1
ATOM 763 C CA . GLY A 1 96 ? 3.264 -8.516 -4.68 1 95.12 96 GLY A CA 1
ATOM 764 C C . GLY A 1 96 ? 3.312 -7.457 -5.766 1 95.12 96 GLY A C 1
ATOM 765 O O . GLY A 1 96 ? 4.355 -7.254 -6.395 1 95.12 96 GLY A O 1
ATOM 766 N N . SER A 1 97 ? 2.201 -6.781 -5.992 1 94.69 97 SER A N 1
ATOM 767 C CA . SER A 1 97 ? 2.143 -5.742 -7.016 1 94.69 97 SER A CA 1
ATOM 768 C C . SER A 1 97 ? 3.129 -4.617 -6.719 1 94.69 97 SER A C 1
ATOM 770 O O . SER A 1 97 ? 3.799 -4.117 -7.625 1 94.69 97 SER A O 1
ATOM 772 N N . GLU A 1 98 ? 3.186 -4.219 -5.469 1 96.06 98 GLU A N 1
ATOM 773 C CA . GLU A 1 98 ? 4.148 -3.184 -5.105 1 96.06 98 GLU A CA 1
ATOM 774 C C . GLU A 1 98 ? 5.582 -3.693 -5.234 1 96.06 98 GLU A C 1
ATOM 776 O O . GLU A 1 98 ? 6.477 -2.947 -5.641 1 96.06 98 GLU A O 1
ATOM 781 N N . GLY A 1 99 ? 5.82 -4.93 -4.816 1 97.38 99 GLY A N 1
ATOM 782 C CA . GLY A 1 99 ? 7.145 -5.5 -5.008 1 97.38 99 GLY A CA 1
ATOM 783 C C . GLY A 1 99 ? 7.59 -5.508 -6.457 1 97.38 99 GLY A C 1
ATOM 784 O O . GLY A 1 99 ? 8.742 -5.188 -6.762 1 97.38 99 GLY A O 1
ATOM 785 N N . ASN A 1 100 ? 6.676 -5.883 -7.348 1 98 100 ASN A N 1
ATOM 786 C CA . ASN A 1 100 ? 6.949 -5.879 -8.781 1 98 100 ASN A CA 1
ATOM 787 C C . ASN A 1 100 ? 7.176 -4.461 -9.305 1 98 100 ASN A C 1
ATOM 789 O O . ASN A 1 100 ? 8.039 -4.238 -10.156 1 98 100 ASN A O 1
ATOM 793 N N . LEU A 1 101 ? 6.398 -3.527 -8.773 1 96.75 101 LEU A N 1
ATOM 794 C CA . LEU A 1 101 ? 6.602 -2.125 -9.125 1 96.75 101 LEU A CA 1
ATOM 795 C C . LEU A 1 101 ? 8.008 -1.668 -8.742 1 96.75 101 LEU A C 1
ATOM 797 O O . LEU A 1 101 ? 8.672 -0.988 -9.531 1 96.75 101 LEU A O 1
ATOM 801 N N . TYR A 1 102 ? 8.422 -2.027 -7.566 1 96.19 102 TYR A N 1
ATOM 802 C CA . TYR A 1 102 ? 9.742 -1.627 -7.094 1 96.19 102 TYR A CA 1
ATOM 803 C C . TYR A 1 102 ? 10.844 -2.225 -7.965 1 96.19 102 TYR A C 1
ATOM 805 O O . TYR A 1 102 ? 11.805 -1.54 -8.32 1 96.19 102 TYR A O 1
ATOM 813 N N . GLY A 1 103 ? 10.711 -3.52 -8.281 1 97.44 103 GLY A N 1
ATOM 814 C CA . GLY A 1 103 ? 11.68 -4.16 -9.164 1 97.44 103 GLY A CA 1
ATOM 815 C C . GLY A 1 103 ? 11.789 -3.486 -10.516 1 97.44 103 GLY A C 1
ATOM 816 O O . GLY A 1 103 ? 12.898 -3.25 -11.008 1 97.44 103 GLY A O 1
ATOM 817 N N . LEU A 1 104 ? 10.68 -3.16 -11.117 1 97.44 104 LEU A N 1
ATOM 818 C CA . LEU A 1 104 ? 10.648 -2.492 -12.414 1 97.44 104 LEU A CA 1
ATOM 819 C C . LEU A 1 104 ? 11.18 -1.065 -12.297 1 97.44 104 LEU A C 1
ATOM 821 O O . LEU A 1 104 ? 11.867 -0.58 -13.203 1 97.44 104 LEU A O 1
ATOM 825 N N . TYR A 1 105 ? 10.82 -0.406 -11.188 1 94.88 105 TYR A N 1
ATOM 826 C CA . TYR A 1 105 ? 11.312 0.944 -10.938 1 94.88 105 TYR A CA 1
ATOM 827 C C . TYR A 1 105 ? 12.836 0.969 -10.875 1 94.88 105 TYR A C 1
ATOM 829 O O . TYR A 1 105 ? 13.477 1.834 -11.477 1 94.88 105 TYR A O 1
ATOM 837 N N . LEU A 1 106 ? 13.375 0.034 -10.164 1 95.06 106 LEU A N 1
ATOM 838 C CA . LEU A 1 106 ? 14.828 -0.09 -10.078 1 95.06 106 LEU A CA 1
ATOM 839 C C . LEU A 1 106 ? 15.43 -0.341 -11.453 1 95.06 106 LEU A C 1
ATOM 841 O O . LEU A 1 106 ? 16.453 0.258 -11.805 1 95.06 106 LEU A O 1
ATOM 845 N N . ALA A 1 107 ? 14.82 -1.249 -12.188 1 97.12 107 ALA A N 1
ATOM 846 C CA . ALA A 1 107 ? 15.289 -1.564 -13.531 1 97.12 107 ALA A CA 1
ATOM 847 C C . ALA A 1 107 ? 15.305 -0.32 -14.414 1 97.12 107 ALA A C 1
ATOM 849 O O . ALA A 1 107 ? 16.266 -0.089 -15.164 1 97.12 107 ALA A O 1
ATOM 850 N N . ARG A 1 108 ? 14.266 0.491 -14.336 1 95.19 108 ARG A N 1
ATOM 851 C CA . ARG A 1 108 ? 14.156 1.714 -15.117 1 95.19 108 ARG A CA 1
ATOM 852 C C . ARG A 1 108 ? 15.273 2.693 -14.773 1 95.19 108 ARG A C 1
ATOM 854 O O . ARG A 1 108 ? 15.844 3.334 -15.656 1 95.19 108 ARG A O 1
ATOM 861 N N . GLU A 1 109 ? 15.523 2.826 -13.492 1 92.06 109 GLU A N 1
ATOM 862 C CA . GLU A 1 109 ? 16.547 3.764 -13.055 1 92.06 109 GLU A CA 1
ATOM 863 C C . GLU A 1 109 ? 17.938 3.312 -13.516 1 92.06 109 GLU A C 1
ATOM 865 O O . GLU A 1 109 ? 18.797 4.145 -13.812 1 92.06 109 GLU A O 1
ATOM 870 N N . ILE A 1 110 ? 18.156 2.045 -13.57 1 93.94 110 ILE A N 1
ATOM 871 C CA . ILE A 1 110 ? 19.422 1.488 -14.008 1 93.94 110 ILE A CA 1
ATOM 872 C C . ILE A 1 110 ? 19.547 1.593 -15.523 1 93.94 110 ILE A C 1
ATOM 874 O O . ILE A 1 110 ? 20.609 1.91 -16.047 1 93.94 110 ILE A O 1
ATOM 878 N N . HIS A 1 111 ? 18.484 1.306 -16.219 1 95.75 111 HIS A N 1
ATOM 879 C CA . HIS A 1 111 ? 18.422 1.357 -17.672 1 95.75 111 HIS A CA 1
ATOM 880 C C . HIS A 1 111 ? 17.266 2.215 -18.141 1 95.75 111 HIS A C 1
ATOM 882 O O . HIS A 1 111 ? 16.266 1.691 -18.656 1 95.75 111 HIS A O 1
ATOM 888 N N . PRO A 1 112 ? 17.406 3.521 -18.109 1 93.25 112 PRO A N 1
ATOM 889 C CA . PRO A 1 112 ? 16.297 4.426 -18.406 1 93.25 112 PRO A CA 1
ATOM 890 C C . PRO A 1 112 ? 15.758 4.258 -19.828 1 93.25 112 PRO A C 1
ATOM 892 O O . PRO A 1 112 ? 14.609 4.625 -20.109 1 93.25 112 PRO A O 1
ATOM 895 N N . LYS A 1 113 ? 16.531 3.658 -20.75 1 95.69 113 LYS A N 1
ATOM 896 C CA . LYS A 1 113 ? 16.094 3.447 -22.125 1 95.69 113 LYS A CA 1
ATOM 897 C C . LYS A 1 113 ? 15.836 1.969 -22.406 1 95.69 113 LYS A C 1
ATOM 899 O O . LYS A 1 113 ? 15.805 1.542 -23.562 1 95.69 113 LYS A O 1
ATOM 904 N N . GLY A 1 114 ? 15.648 1.229 -21.328 1 97.75 114 GLY A N 1
ATOM 905 C CA . GLY A 1 114 ? 15.469 -0.206 -21.484 1 97.75 114 GLY A CA 1
ATOM 906 C C . GLY A 1 114 ? 14.102 -0.592 -22 1 97.75 114 GLY A C 1
ATOM 907 O O . GLY A 1 114 ? 13.125 0.13 -21.781 1 97.75 114 GLY A O 1
ATOM 908 N N . MET A 1 115 ? 14.055 -1.731 -22.703 1 98.56 115 MET A N 1
ATOM 909 C CA . MET A 1 115 ? 12.82 -2.371 -23.141 1 98.56 115 MET A CA 1
ATOM 910 C C . MET A 1 115 ? 12.453 -3.533 -22.219 1 98.56 115 MET A C 1
ATOM 912 O O . MET A 1 115 ? 13.289 -4.391 -21.922 1 98.56 115 MET A O 1
ATOM 916 N N . VAL A 1 116 ? 11.195 -3.496 -21.719 1 98.81 116 VAL A N 1
ATOM 917 C CA . VAL A 1 116 ? 10.75 -4.57 -20.828 1 98.81 116 VAL A CA 1
ATOM 918 C C . VAL A 1 116 ? 10.125 -5.691 -21.656 1 98.81 116 VAL A C 1
ATOM 920 O O . VAL A 1 116 ? 9.281 -5.441 -22.531 1 98.81 116 VAL A O 1
ATOM 923 N N . TYR A 1 117 ? 10.57 -6.891 -21.438 1 98.88 117 TYR A N 1
ATOM 924 C CA . TYR A 1 117 ? 9.992 -8.094 -22.031 1 98.88 117 TYR A CA 1
ATOM 925 C C . TYR A 1 117 ? 9.289 -8.938 -20.984 1 98.88 117 TYR A C 1
ATOM 927 O O . TYR A 1 117 ? 9.898 -9.32 -19.984 1 98.88 117 TYR A O 1
ATOM 935 N N . PHE A 1 118 ? 8.031 -9.18 -21.141 1 98.5 118 PHE A N 1
ATOM 936 C CA . PHE A 1 118 ? 7.238 -10.023 -20.25 1 98.5 118 PHE A CA 1
ATOM 937 C C . PHE A 1 118 ? 6.266 -10.883 -21.062 1 98.5 118 PHE A C 1
ATOM 939 O O . PHE A 1 118 ? 5.957 -10.57 -22.203 1 98.5 118 PHE A O 1
ATOM 946 N N . SER A 1 119 ? 5.789 -11.977 -20.547 1 97.75 119 SER A N 1
ATOM 947 C CA . SER A 1 119 ? 4.965 -12.898 -21.312 1 97.75 119 SER A CA 1
ATOM 948 C C . SER A 1 119 ? 3.498 -12.492 -21.281 1 97.75 119 SER A C 1
ATOM 950 O O . SER A 1 119 ? 3.078 -11.727 -20.406 1 97.75 119 SER A O 1
ATOM 952 N N . GLN A 1 120 ? 2.686 -12.992 -22.172 1 95.94 120 GLN A N 1
ATOM 953 C CA . GLN A 1 120 ? 1.258 -12.703 -22.25 1 95.94 120 GLN A CA 1
ATOM 954 C C . GLN A 1 120 ? 0.5 -13.32 -21.078 1 95.94 120 GLN A C 1
ATOM 956 O O . GLN A 1 120 ? -0.649 -12.961 -20.828 1 95.94 120 GLN A O 1
ATOM 961 N N . ALA A 1 121 ? 1.2 -14.219 -20.312 1 95.44 121 ALA A N 1
ATOM 962 C CA . ALA A 1 121 ? 0.563 -14.875 -19.172 1 95.44 121 ALA A CA 1
ATOM 963 C C . ALA A 1 121 ? 0.811 -14.094 -17.891 1 95.44 121 ALA A C 1
ATOM 965 O O . ALA A 1 121 ? 0.297 -14.461 -16.828 1 95.44 121 ALA A O 1
ATOM 966 N N . THR A 1 122 ? 1.564 -12.984 -18.031 1 95.62 122 THR A N 1
ATOM 967 C CA . THR A 1 122 ? 1.911 -12.18 -16.859 1 95.62 122 THR A CA 1
ATOM 968 C C . THR A 1 122 ? 0.66 -11.586 -16.219 1 95.62 122 THR A C 1
ATOM 970 O O . THR A 1 122 ? -0.283 -11.211 -16.922 1 95.62 122 THR A O 1
ATOM 973 N N . HIS A 1 123 ? 0.656 -11.578 -14.898 1 92.19 123 HIS A N 1
ATOM 974 C CA . HIS A 1 123 ? -0.448 -11 -14.148 1 92.19 123 HIS A CA 1
ATOM 975 C C . HIS A 1 123 ? -0.763 -9.586 -14.625 1 92.19 123 HIS A C 1
ATOM 977 O O . HIS A 1 123 ? 0.148 -8.812 -14.914 1 92.19 123 HIS A O 1
ATOM 983 N N . TYR A 1 124 ? -1.95 -9.203 -14.664 1 86.31 124 TYR A N 1
ATOM 984 C CA . TYR A 1 124 ? -2.414 -7.949 -15.25 1 86.31 124 TYR A CA 1
ATOM 985 C C . TYR A 1 124 ? -1.799 -6.75 -14.539 1 86.31 124 TYR A C 1
ATOM 987 O O . TYR A 1 124 ? -1.649 -5.676 -15.133 1 86.31 124 TYR A O 1
ATOM 995 N N . SER A 1 125 ? -1.435 -6.926 -13.25 1 89.69 125 SER A N 1
ATOM 996 C CA . SER A 1 125 ? -0.886 -5.824 -12.461 1 89.69 125 SER A CA 1
ATOM 997 C C . SER A 1 125 ? 0.425 -5.32 -13.062 1 89.69 125 SER A C 1
ATOM 999 O O . SER A 1 125 ? 0.814 -4.172 -12.836 1 89.69 125 SER A O 1
ATOM 1001 N N . VAL A 1 126 ? 1.077 -6.109 -13.828 1 93.06 126 VAL A N 1
ATOM 1002 C CA . VAL A 1 126 ? 2.375 -5.734 -14.383 1 93.06 126 VAL A CA 1
ATOM 1003 C C . VAL A 1 126 ? 2.184 -4.715 -15.5 1 93.06 126 VAL A C 1
ATOM 1005 O O . VAL A 1 126 ? 2.947 -3.756 -15.609 1 93.06 126 VAL A O 1
ATOM 1008 N N . GLN A 1 127 ? 1.209 -4.961 -16.344 1 90.81 127 GLN A N 1
ATOM 1009 C CA . GLN A 1 127 ? 0.917 -3.969 -17.375 1 90.81 127 GLN A CA 1
ATOM 1010 C C . GLN A 1 127 ? 0.579 -2.615 -16.766 1 90.81 127 GLN A C 1
ATOM 1012 O O . GLN A 1 127 ? 0.953 -1.57 -17.297 1 90.81 127 GLN A O 1
ATOM 1017 N N . LYS A 1 128 ? -0.126 -2.643 -15.727 1 89.75 128 LYS A N 1
ATOM 1018 C CA . LYS A 1 128 ? -0.447 -1.415 -15.008 1 89.75 128 LYS A CA 1
ATOM 1019 C C . LYS A 1 128 ? 0.816 -0.749 -14.469 1 89.75 128 LYS A C 1
ATOM 1021 O O . LYS A 1 128 ? 0.961 0.473 -14.547 1 89.75 128 LYS A O 1
ATOM 1026 N N . ASN A 1 129 ? 1.688 -1.542 -13.875 1 94.25 129 ASN A N 1
ATOM 1027 C CA . ASN A 1 129 ? 2.957 -1.028 -13.367 1 94.25 129 ASN A CA 1
ATOM 1028 C C . ASN A 1 129 ? 3.789 -0.397 -14.477 1 94.25 129 ASN A C 1
ATOM 1030 O O . ASN A 1 129 ? 4.406 0.651 -14.273 1 94.25 129 ASN A O 1
ATOM 1034 N N . LEU A 1 130 ? 3.805 -1.06 -15.617 1 94.62 130 LEU A N 1
ATOM 1035 C CA . LEU A 1 130 ? 4.574 -0.556 -16.75 1 94.62 130 LEU A CA 1
ATOM 1036 C C . LEU A 1 130 ? 3.998 0.762 -17.25 1 94.62 130 LEU A C 1
ATOM 1038 O O . LEU A 1 130 ? 4.746 1.67 -17.625 1 94.62 130 LEU A O 1
ATOM 1042 N N . HIS A 1 131 ? 2.715 0.826 -17.25 1 90.94 131 HIS A N 1
ATOM 1043 C CA . HIS A 1 131 ? 2.049 2.066 -17.641 1 90.94 131 HIS A CA 1
ATOM 1044 C C . HIS A 1 131 ? 2.338 3.18 -16.641 1 90.94 131 HIS A C 1
ATOM 1046 O O . HIS A 1 131 ? 2.611 4.316 -17.031 1 90.94 131 HIS A O 1
ATOM 1052 N N . LEU A 1 132 ? 2.258 2.854 -15.414 1 91.56 132 LEU A N 1
ATOM 1053 C CA . LEU A 1 132 ? 2.555 3.805 -14.344 1 91.56 132 LEU A CA 1
ATOM 1054 C C . LEU A 1 132 ? 3.977 4.34 -14.477 1 91.56 132 LEU A C 1
ATOM 1056 O O . LEU A 1 132 ? 4.211 5.539 -14.297 1 91.56 132 LEU A O 1
ATOM 1060 N N . LEU A 1 133 ? 4.906 3.496 -14.797 1 94.75 133 LEU A N 1
ATOM 1061 C CA . LEU A 1 133 ? 6.32 3.846 -14.867 1 94.75 133 LEU A CA 1
ATOM 1062 C C . LEU A 1 133 ? 6.676 4.41 -16.234 1 94.75 133 LEU A C 1
ATOM 1064 O O . LEU A 1 133 ? 7.785 4.902 -16.438 1 94.75 133 LEU A O 1
ATOM 1068 N N . ASN A 1 134 ? 5.746 4.316 -17.188 1 93.31 134 ASN A N 1
ATOM 1069 C CA . ASN A 1 134 ? 5.973 4.773 -18.547 1 93.31 134 ASN A CA 1
ATOM 1070 C C . ASN A 1 134 ? 7.172 4.066 -19.188 1 93.31 134 ASN A C 1
ATOM 1072 O O . ASN A 1 134 ? 8.078 4.723 -19.703 1 93.31 134 ASN A O 1
ATOM 1076 N N . MET A 1 135 ? 7.141 2.738 -19.109 1 96.44 135 MET A N 1
ATOM 1077 C CA . MET A 1 135 ? 8.234 1.944 -19.656 1 96.44 135 MET A CA 1
ATOM 1078 C C . MET A 1 135 ? 7.82 1.271 -20.953 1 96.44 135 MET A C 1
ATOM 1080 O O . MET A 1 135 ? 6.762 0.642 -21.031 1 96.44 135 MET A O 1
ATOM 1084 N N . PRO A 1 136 ? 8.648 1.444 -22.031 1 97.38 136 PRO A N 1
ATOM 1085 C CA . PRO A 1 136 ? 8.352 0.669 -23.234 1 97.38 136 PRO A CA 1
ATOM 1086 C C . PRO A 1 136 ? 8.422 -0.838 -23 1 97.38 136 PRO A C 1
ATOM 1088 O O . PRO A 1 136 ? 9.266 -1.306 -22.219 1 97.38 136 PRO A O 1
ATOM 1091 N N . ASN A 1 137 ? 7.531 -1.55 -23.656 1 97.88 137 ASN A N 1
ATOM 1092 C CA . ASN A 1 137 ? 7.473 -2.982 -23.375 1 97.88 137 ASN A CA 1
ATOM 1093 C C . ASN A 1 137 ? 6.988 -3.766 -24.594 1 97.88 137 ASN A C 1
ATOM 1095 O O . ASN A 1 137 ? 6.367 -3.199 -25.5 1 97.88 137 ASN A O 1
ATOM 1099 N N . ILE A 1 138 ? 7.391 -5.02 -24.656 1 98.38 138 ILE A N 1
ATOM 1100 C CA . ILE A 1 138 ? 6.961 -5.969 -25.672 1 98.38 138 ILE A CA 1
ATOM 1101 C C . ILE A 1 138 ? 6.445 -7.246 -25.016 1 98.38 138 ILE A C 1
ATOM 1103 O O . ILE A 1 138 ? 7.109 -7.805 -24.141 1 98.38 138 ILE A O 1
ATOM 1107 N N . VAL A 1 139 ? 5.254 -7.645 -25.406 1 98.06 139 VAL A N 1
ATOM 1108 C CA . VAL A 1 139 ? 4.664 -8.875 -24.891 1 98.06 139 VAL A CA 1
ATOM 1109 C C . VAL A 1 139 ? 5.191 -10.07 -25.672 1 98.06 139 VAL A C 1
ATOM 1111 O O . VAL A 1 139 ? 5.199 -10.062 -26.906 1 98.06 139 VAL A O 1
ATOM 1114 N N . ILE A 1 140 ? 5.637 -11.07 -24.969 1 98.75 140 ILE A N 1
ATOM 1115 C CA . ILE A 1 140 ? 6.188 -12.289 -25.562 1 98.75 140 ILE A CA 1
ATOM 1116 C C . ILE A 1 140 ? 5.148 -13.406 -25.516 1 98.75 140 ILE A C 1
ATOM 1118 O O . ILE A 1 140 ? 4.426 -13.539 -24.516 1 98.75 140 ILE A O 1
ATOM 1122 N N . ARG A 1 141 ? 5.168 -14.273 -26.484 1 98.31 141 ARG A N 1
ATOM 1123 C CA . ARG A 1 141 ? 4.281 -15.438 -26.516 1 98.31 141 ARG A CA 1
ATOM 1124 C C . ARG A 1 141 ? 4.609 -16.406 -25.391 1 98.31 141 ARG A C 1
ATOM 1126 O O . ARG A 1 141 ? 5.707 -16.375 -24.828 1 98.31 141 ARG A O 1
ATOM 1133 N N . THR A 1 142 ? 3.6 -17.234 -25.078 1 98 142 THR A N 1
ATOM 1134 C CA . THR A 1 142 ? 3.812 -18.281 -24.109 1 98 142 THR A CA 1
ATOM 1135 C C . THR A 1 142 ? 3.691 -19.656 -24.75 1 98 142 THR A C 1
ATOM 1137 O O . THR A 1 142 ? 3.061 -19.797 -25.812 1 98 142 THR A O 1
ATOM 1140 N N . GLN A 1 143 ? 4.32 -20.609 -24.172 1 97.88 143 GLN A N 1
ATOM 1141 C CA . GLN A 1 143 ? 4.062 -22.016 -24.484 1 97.88 143 GLN A CA 1
ATOM 1142 C C . GLN A 1 143 ? 2.713 -22.453 -23.922 1 97.88 143 GLN A C 1
ATOM 1144 O O . GLN A 1 143 ? 2.062 -21.703 -23.188 1 97.88 143 GLN A O 1
ATOM 1149 N N . ALA A 1 144 ? 2.312 -23.703 -24.266 1 95.31 144 ALA A N 1
ATOM 1150 C CA . ALA A 1 144 ? 1.034 -24.234 -23.797 1 95.31 144 ALA A CA 1
ATOM 1151 C C . ALA A 1 144 ? 0.999 -24.312 -22.266 1 95.31 144 ALA A C 1
ATOM 1153 O O . ALA A 1 144 ? -0.057 -24.141 -21.656 1 95.31 144 ALA A O 1
ATOM 1154 N N . SER A 1 145 ? 2.096 -24.438 -21.656 1 96.81 145 SER A N 1
ATOM 1155 C CA . SER A 1 145 ? 2.203 -24.547 -20.203 1 96.81 145 SER A CA 1
ATOM 1156 C C . SER A 1 145 ? 1.976 -23.203 -19.531 1 96.81 145 SER A C 1
ATOM 1158 O O . SER A 1 145 ? 1.719 -23.141 -18.328 1 96.81 145 SER A O 1
ATOM 1160 N N . GLY A 1 146 ? 2.08 -22.109 -20.234 1 97.25 146 GLY A N 1
ATOM 1161 C CA . GLY A 1 146 ? 2.064 -20.766 -19.672 1 97.25 146 GLY A CA 1
ATOM 1162 C C . GLY A 1 146 ? 3.451 -20.172 -19.516 1 97.25 146 GLY A C 1
ATOM 1163 O O . GLY A 1 146 ? 3.592 -18.969 -19.234 1 97.25 146 GLY A O 1
ATOM 1164 N N . GLU A 1 147 ? 4.453 -21.016 -19.719 1 98.19 147 GLU A N 1
ATOM 1165 C CA . GLU A 1 147 ? 5.844 -20.578 -19.672 1 98.19 147 GLU A CA 1
ATOM 1166 C C . GLU A 1 147 ? 6.18 -19.703 -20.875 1 98.19 147 GLU A C 1
ATOM 1168 O O . GLU A 1 147 ? 5.633 -19.891 -21.953 1 98.19 147 GLU A O 1
ATOM 1173 N N . ILE A 1 148 ? 7.082 -18.75 -20.672 1 98.69 148 ILE A N 1
ATOM 1174 C CA . ILE A 1 148 ? 7.469 -17.844 -21.734 1 98.69 148 ILE A CA 1
ATOM 1175 C C . ILE A 1 148 ? 8.039 -18.625 -22.906 1 98.69 148 ILE A C 1
ATOM 1177 O O . ILE A 1 148 ? 8.703 -19.641 -22.719 1 98.69 148 ILE A O 1
ATOM 1181 N N . ASP A 1 149 ? 7.664 -18.188 -24.141 1 98.88 149 ASP A N 1
ATOM 1182 C CA . ASP A 1 149 ? 8.258 -18.766 -25.344 1 98.88 149 ASP A CA 1
ATOM 1183 C C . ASP A 1 149 ? 9.68 -18.25 -25.562 1 98.88 149 ASP A C 1
ATOM 1185 O O . ASP A 1 149 ? 9.867 -17.156 -26.094 1 98.88 149 ASP A O 1
ATOM 1189 N N . TYR A 1 150 ? 10.664 -19.094 -25.312 1 98.75 150 TYR A N 1
ATOM 1190 C CA . TYR A 1 150 ? 12.062 -18.672 -25.328 1 98.75 150 TYR A CA 1
ATOM 1191 C C . TYR A 1 150 ? 12.516 -18.328 -26.734 1 98.75 150 TYR A C 1
ATOM 1193 O O . TYR A 1 150 ? 13.375 -17.469 -26.922 1 98.75 150 TYR A O 1
ATOM 1201 N N . GLU A 1 151 ? 11.969 -18.953 -27.75 1 98.62 151 GLU A N 1
ATOM 1202 C CA . GLU A 1 151 ? 12.32 -18.625 -29.125 1 98.62 151 GLU A CA 1
ATOM 1203 C C . GLU A 1 151 ? 11.781 -17.25 -29.516 1 98.62 151 GLU A C 1
ATOM 1205 O O . GLU A 1 151 ? 12.492 -16.469 -30.141 1 98.62 151 GLU A O 1
ATOM 1210 N N . ASP A 1 152 ? 10.57 -17.016 -29.141 1 98.75 152 ASP A N 1
ATOM 1211 C CA . ASP A 1 152 ? 10.008 -15.695 -29.406 1 98.75 152 ASP A CA 1
ATOM 1212 C C . ASP A 1 152 ? 10.781 -14.609 -28.656 1 98.75 152 ASP A C 1
ATOM 1214 O O . ASP A 1 152 ? 11.031 -13.531 -29.203 1 98.75 152 ASP A O 1
ATOM 1218 N N . LEU A 1 153 ? 11.156 -14.898 -27.438 1 98.81 153 LEU A N 1
ATOM 1219 C CA . LEU A 1 153 ? 11.953 -13.969 -26.641 1 98.81 153 LEU A CA 1
ATOM 1220 C C . LEU A 1 153 ? 13.281 -13.664 -27.328 1 98.81 153 LEU A C 1
ATOM 1222 O O . LEU A 1 153 ? 13.641 -12.5 -27.5 1 98.81 153 LEU A O 1
ATOM 1226 N N . ARG A 1 154 ? 13.945 -14.734 -27.703 1 98.62 154 ARG A N 1
ATOM 1227 C CA . ARG A 1 154 ? 15.242 -14.609 -28.375 1 98.62 154 ARG A CA 1
ATOM 1228 C C . ARG A 1 154 ? 15.125 -13.758 -29.641 1 98.62 154 ARG A C 1
ATOM 1230 O O . ARG A 1 154 ? 15.898 -12.82 -29.828 1 98.62 154 ARG A O 1
ATOM 1237 N N . ASP A 1 155 ? 14.18 -14.016 -30.469 1 98.5 155 ASP A N 1
ATOM 1238 C CA . ASP A 1 155 ? 14.008 -13.328 -31.734 1 98.5 155 ASP A CA 1
ATOM 1239 C C . ASP A 1 155 ? 13.664 -11.852 -31.516 1 98.5 155 ASP A C 1
ATOM 1241 O O . ASP A 1 155 ? 14.164 -10.984 -32.25 1 98.5 155 ASP A O 1
ATOM 1245 N N . THR A 1 156 ? 12.805 -11.625 -30.578 1 98.56 156 THR A N 1
ATOM 1246 C CA . THR A 1 156 ? 12.352 -10.258 -30.312 1 98.56 156 THR A CA 1
ATOM 1247 C C . THR A 1 156 ? 13.5 -9.406 -29.766 1 98.56 156 THR A C 1
ATOM 1249 O O . THR A 1 156 ? 13.664 -8.258 -30.172 1 98.56 156 THR A O 1
ATOM 1252 N N . ILE A 1 157 ? 14.281 -9.992 -28.844 1 98.5 157 ILE A N 1
ATOM 1253 C CA . ILE A 1 157 ? 15.43 -9.273 -28.297 1 98.5 157 ILE A CA 1
ATOM 1254 C C . ILE A 1 157 ? 16.438 -9 -29.406 1 98.5 157 ILE A C 1
ATOM 1256 O O . ILE A 1 157 ? 17.016 -7.918 -29.469 1 98.5 157 ILE A O 1
ATOM 1260 N N . LYS A 1 158 ? 16.656 -9.977 -30.266 1 97.75 158 LYS A N 1
ATOM 1261 C CA . LYS A 1 158 ? 17.594 -9.852 -31.375 1 97.75 158 LYS A CA 1
ATOM 1262 C C . LYS A 1 158 ? 17.25 -8.656 -32.25 1 97.75 158 LYS A C 1
ATOM 1264 O O . LYS A 1 158 ? 18.141 -7.953 -32.75 1 97.75 158 LYS A O 1
ATOM 1269 N N . MET A 1 159 ? 16.031 -8.352 -32.469 1 97.25 159 MET A N 1
ATOM 1270 C CA . MET A 1 159 ? 15.562 -7.273 -33.344 1 97.25 159 MET A CA 1
ATOM 1271 C C . MET A 1 159 ? 15.742 -5.918 -32.656 1 97.25 159 MET A C 1
ATOM 1273 O O . MET A 1 159 ? 15.719 -4.879 -33.344 1 97.25 159 MET A O 1
ATOM 1277 N N . ASN A 1 160 ? 15.906 -5.891 -31.359 1 96 160 ASN A N 1
ATOM 1278 C CA . ASN A 1 160 ? 16.016 -4.656 -30.578 1 96 160 ASN A CA 1
ATOM 1279 C C . ASN A 1 160 ? 17.312 -4.621 -29.766 1 96 160 ASN A C 1
ATOM 1281 O O . ASN A 1 160 ? 17.328 -4.074 -28.656 1 96 160 ASN A O 1
ATOM 1285 N N . ARG A 1 161 ? 18.344 -5.203 -30.297 1 93.38 161 ARG A N 1
ATOM 1286 C CA . ARG A 1 161 ? 19.562 -5.473 -29.547 1 93.38 161 ARG A CA 1
ATOM 1287 C C . ARG A 1 161 ? 20.266 -4.172 -29.156 1 93.38 161 ARG A C 1
ATOM 1289 O O . ARG A 1 161 ? 21.141 -4.168 -28.297 1 93.38 161 ARG A O 1
ATOM 1296 N N . HIS A 1 162 ? 19.906 -3.061 -29.734 1 94.06 162 HIS A N 1
ATOM 1297 C CA . HIS A 1 162 ? 20.516 -1.773 -29.438 1 94.06 162 HIS A CA 1
ATOM 1298 C C . HIS A 1 162 ? 20 -1.202 -28.125 1 94.06 162 HIS A C 1
ATOM 1300 O O . HIS A 1 162 ? 20.594 -0.264 -27.578 1 94.06 162 HIS A O 1
ATOM 1306 N N . MET A 1 163 ? 18.938 -1.75 -27.562 1 96.56 163 MET A N 1
ATOM 1307 C CA . MET A 1 163 ? 18.344 -1.266 -26.312 1 96.56 163 MET A CA 1
ATOM 1308 C C . MET A 1 163 ? 18.719 -2.17 -25.141 1 96.56 163 MET A C 1
ATOM 1310 O O . MET A 1 163 ? 18.797 -3.391 -25.297 1 96.56 163 MET A O 1
ATOM 1314 N N . PRO A 1 164 ? 18.953 -1.604 -23.953 1 98.25 164 PRO A N 1
ATOM 1315 C CA . PRO A 1 164 ? 19.047 -2.465 -22.766 1 98.25 164 PRO A CA 1
ATOM 1316 C C . PRO A 1 164 ? 17.812 -3.342 -22.578 1 98.25 164 PRO A C 1
ATOM 1318 O O . PRO A 1 164 ? 16.703 -2.928 -22.906 1 98.25 164 PRO A O 1
ATOM 1321 N N . VAL A 1 165 ? 18.062 -4.539 -22.031 1 98.81 165 VAL A N 1
ATOM 1322 C CA . VAL A 1 165 ? 17 -5.535 -21.922 1 98.81 165 VAL A CA 1
ATOM 1323 C C . VAL A 1 165 ? 16.547 -5.652 -20.469 1 98.81 165 VAL A C 1
ATOM 1325 O O . VAL A 1 165 ? 17.375 -5.863 -19.578 1 98.81 165 VAL A O 1
ATOM 1328 N N . ILE A 1 166 ? 15.297 -5.453 -20.219 1 98.88 166 ILE A N 1
ATOM 1329 C CA . ILE A 1 166 ? 14.695 -5.727 -18.906 1 98.88 166 ILE A CA 1
ATOM 1330 C C . ILE A 1 166 ? 13.734 -6.902 -19.016 1 98.88 166 ILE A C 1
ATOM 1332 O O . ILE A 1 166 ? 12.773 -6.855 -19.797 1 98.88 166 ILE A O 1
ATOM 1336 N N . ILE A 1 167 ? 14.016 -7.973 -18.281 1 98.94 167 ILE A N 1
ATOM 1337 C CA . ILE A 1 167 ? 13.18 -9.164 -18.297 1 98.94 167 ILE A CA 1
ATOM 1338 C C . ILE A 1 167 ? 12.289 -9.203 -17.062 1 98.94 167 ILE A C 1
ATOM 1340 O O . ILE A 1 167 ? 12.773 -9.039 -15.938 1 98.94 167 ILE A O 1
ATOM 1344 N N . PHE A 1 168 ? 11.016 -9.328 -17.281 1 98.88 168 PHE A N 1
ATOM 1345 C CA . PHE A 1 168 ? 10.07 -9.672 -16.219 1 98.88 168 PHE A CA 1
ATOM 1346 C C . PHE A 1 168 ? 9.703 -11.148 -16.281 1 98.88 168 PHE A C 1
ATOM 1348 O O . PHE A 1 168 ? 8.859 -11.547 -17.078 1 98.88 168 PHE A O 1
ATOM 1355 N N . ALA A 1 169 ? 10.305 -11.953 -15.438 1 98.88 169 ALA A N 1
ATOM 1356 C CA . ALA A 1 169 ? 10.117 -13.406 -15.43 1 98.88 169 ALA A CA 1
ATOM 1357 C C . ALA A 1 169 ? 9.031 -13.812 -14.438 1 98.88 169 ALA A C 1
ATOM 1359 O O . ALA A 1 169 ? 9.008 -13.336 -13.305 1 98.88 169 ALA A O 1
ATOM 1360 N N . ASN A 1 170 ? 8.148 -14.656 -14.875 1 98.56 170 ASN A N 1
ATOM 1361 C CA . ASN A 1 170 ? 7.105 -15.188 -14 1 98.56 170 ASN A CA 1
ATOM 1362 C C . ASN A 1 170 ? 7.555 -16.484 -13.32 1 98.56 170 ASN A C 1
ATOM 1364 O O . ASN A 1 170 ? 7.887 -17.453 -13.984 1 98.56 170 ASN A O 1
ATOM 1368 N N . ILE A 1 171 ? 7.648 -16.438 -12.047 1 98.38 171 ILE A N 1
ATOM 1369 C CA . ILE A 1 171 ? 7.875 -17.656 -11.266 1 98.38 171 ILE A CA 1
ATOM 1370 C C . ILE A 1 171 ? 6.547 -18.172 -10.711 1 98.38 171 ILE A C 1
ATOM 1372 O O . ILE A 1 171 ? 6.312 -18.125 -9.5 1 98.38 171 ILE A O 1
ATOM 1376 N N . GLY A 1 172 ? 5.766 -18.75 -11.633 1 97.5 172 GLY A N 1
ATOM 1377 C CA . GLY A 1 172 ? 4.387 -19.141 -11.383 1 97.5 172 GLY A CA 1
ATOM 1378 C C . GLY A 1 172 ? 3.385 -18.125 -11.93 1 97.5 172 GLY A C 1
ATOM 1379 O O . GLY A 1 172 ? 3.031 -17.172 -11.25 1 97.5 172 GLY A O 1
ATOM 1380 N N . THR A 1 173 ? 2.914 -18.375 -13.148 1 96.88 173 THR A N 1
ATOM 1381 C CA . THR A 1 173 ? 1.876 -17.531 -13.727 1 96.88 173 THR A CA 1
ATOM 1382 C C . THR A 1 173 ? 0.552 -17.719 -12.992 1 96.88 173 THR A C 1
ATOM 1384 O O . THR A 1 173 ? 0.328 -18.75 -12.359 1 96.88 173 THR A O 1
ATOM 1387 N N . THR A 1 174 ? -0.316 -16.766 -13.07 1 91.81 174 THR A N 1
ATOM 1388 C CA . THR A 1 174 ? -1.556 -16.719 -12.305 1 91.81 174 THR A CA 1
ATOM 1389 C C . THR A 1 174 ? -2.438 -17.922 -12.617 1 91.81 174 THR A C 1
ATOM 1391 O O . THR A 1 174 ? -2.951 -18.578 -11.711 1 91.81 174 THR A O 1
ATOM 1394 N N . MET A 1 175 ? -2.58 -18.266 -13.812 1 93.25 175 MET A N 1
ATOM 1395 C CA . MET A 1 175 ? -3.572 -19.25 -14.203 1 93.25 175 MET A CA 1
ATOM 1396 C C . MET A 1 175 ? -2.98 -20.656 -14.156 1 93.25 175 MET A C 1
ATOM 1398 O O . MET A 1 175 ? -3.617 -21.594 -13.656 1 93.25 175 MET A O 1
ATOM 1402 N N . THR A 1 176 ? -1.738 -20.828 -14.664 1 96.75 176 THR A N 1
ATOM 1403 C CA . THR A 1 176 ? -1.237 -22.188 -14.859 1 96.75 176 THR A CA 1
ATOM 1404 C C . THR A 1 176 ? -0.049 -22.453 -13.938 1 96.75 176 THR A C 1
ATOM 1406 O O . THR A 1 176 ? 0.469 -23.578 -13.898 1 96.75 176 THR A O 1
ATOM 1409 N N . GLU A 1 177 ? 0.381 -21.438 -13.234 1 97.75 177 GLU A N 1
ATOM 1410 C CA . GLU A 1 177 ? 1.536 -21.516 -12.344 1 97.75 177 GLU A CA 1
ATOM 1411 C C . GLU A 1 177 ? 2.777 -22 -13.094 1 97.75 177 GLU A C 1
ATOM 1413 O O . GLU A 1 177 ? 3.57 -22.766 -12.562 1 97.75 177 GLU A O 1
ATOM 1418 N N . ALA A 1 178 ? 2.852 -21.594 -14.352 1 98.12 178 ALA A N 1
ATOM 1419 C CA . ALA A 1 178 ? 4.059 -21.859 -15.133 1 98.12 178 ALA A CA 1
ATOM 1420 C C . ALA A 1 178 ? 5.227 -21.016 -14.641 1 98.12 178 ALA A C 1
ATOM 1422 O O . ALA A 1 178 ? 5.055 -19.844 -14.32 1 98.12 178 ALA A O 1
ATOM 1423 N N . ARG A 1 179 ? 6.418 -21.625 -14.578 1 98.31 179 ARG A N 1
ATOM 1424 C CA . ARG A 1 179 ? 7.625 -20.938 -14.141 1 98.31 179 ARG A CA 1
ATOM 1425 C C . ARG A 1 179 ? 8.57 -20.688 -15.305 1 98.31 179 ARG A C 1
ATOM 1427 O O . ARG A 1 179 ? 8.945 -21.641 -16.016 1 98.31 179 ARG A O 1
ATOM 1434 N N . ASP A 1 180 ? 8.883 -19.406 -15.516 1 98.69 180 ASP A N 1
ATOM 1435 C CA . ASP A 1 180 ? 9.953 -19.109 -16.469 1 98.69 180 ASP A CA 1
ATOM 1436 C C . ASP A 1 180 ? 11.305 -19.562 -15.922 1 98.69 180 ASP A C 1
ATOM 1438 O O . ASP A 1 180 ? 11.578 -19.438 -14.727 1 98.69 180 ASP A O 1
ATOM 1442 N N . ASP A 1 181 ? 12.109 -20.094 -16.812 1 98.62 181 ASP A N 1
ATOM 1443 C CA . ASP A 1 181 ? 13.445 -20.531 -16.438 1 98.62 181 ASP A CA 1
ATOM 1444 C C . ASP A 1 181 ? 14.453 -19.391 -16.562 1 98.62 181 ASP A C 1
ATOM 1446 O O . ASP A 1 181 ? 14.93 -19.094 -17.656 1 98.62 181 ASP A O 1
ATOM 1450 N N . VAL A 1 182 ? 14.891 -18.828 -15.414 1 98.75 182 VAL A N 1
ATOM 1451 C CA . VAL A 1 182 ? 15.758 -17.656 -15.383 1 98.75 182 VAL A CA 1
ATOM 1452 C C . VAL A 1 182 ? 17.125 -18.016 -15.938 1 98.75 182 VAL A C 1
ATOM 1454 O O . VAL A 1 182 ? 17.781 -17.188 -16.594 1 98.75 182 VAL A O 1
ATOM 1457 N N . SER A 1 183 ? 17.578 -19.234 -15.711 1 98.62 183 SER A N 1
ATOM 1458 C CA . SER A 1 183 ? 18.859 -19.672 -16.25 1 98.62 183 SER A CA 1
ATOM 1459 C C . SER A 1 183 ? 18.844 -19.688 -17.781 1 98.62 183 SER A C 1
ATOM 1461 O O . SER A 1 183 ? 19.812 -19.297 -18.438 1 98.62 183 SER A O 1
ATOM 1463 N N . LYS A 1 184 ? 17.75 -20.188 -18.328 1 98.62 184 LYS A N 1
ATOM 1464 C CA . LYS A 1 184 ? 17.594 -20.203 -19.766 1 98.62 184 LYS A CA 1
ATOM 1465 C C . LYS A 1 184 ? 17.547 -18.781 -20.328 1 98.62 184 LYS A C 1
ATOM 1467 O O . LYS A 1 184 ? 18.109 -18.5 -21.391 1 98.62 184 LYS A O 1
ATOM 1472 N N . ILE A 1 185 ? 16.875 -17.891 -19.641 1 98.81 185 ILE A N 1
ATOM 1473 C CA . ILE A 1 185 ? 16.812 -16.484 -20.047 1 98.81 185 ILE A CA 1
ATOM 1474 C C . ILE A 1 185 ? 18.203 -15.883 -20.047 1 98.81 185 ILE A C 1
ATOM 1476 O O . ILE A 1 185 ? 18.594 -15.195 -21 1 98.81 185 ILE A O 1
ATOM 1480 N N . LYS A 1 186 ? 18.953 -16.141 -19 1 98.25 186 LYS A N 1
ATOM 1481 C CA . LYS A 1 186 ? 20.328 -15.648 -18.906 1 98.25 186 LYS A CA 1
ATOM 1482 C C . LYS A 1 186 ? 21.172 -16.156 -20.062 1 98.25 186 LYS A C 1
ATOM 1484 O O . LYS A 1 186 ? 22.016 -15.43 -20.594 1 98.25 186 LYS A O 1
ATOM 1489 N N . GLN A 1 187 ? 21 -17.375 -20.438 1 98.38 187 GLN A N 1
ATOM 1490 C CA . GLN A 1 187 ? 21.734 -17.969 -21.547 1 98.38 187 GLN A CA 1
ATOM 1491 C C . GLN A 1 187 ? 21.422 -17.281 -22.859 1 98.38 187 GLN A C 1
ATOM 1493 O O . GLN A 1 187 ? 22.312 -17.016 -23.672 1 98.38 187 GLN A O 1
ATOM 1498 N N . ILE A 1 188 ? 20.156 -17 -23.047 1 98.62 188 ILE A N 1
ATOM 1499 C CA . ILE A 1 188 ? 19.734 -16.281 -24.25 1 98.62 188 ILE A CA 1
ATOM 1500 C C . ILE A 1 188 ? 20.422 -14.93 -24.328 1 98.62 188 ILE A C 1
ATOM 1502 O O . ILE A 1 188 ? 20.922 -14.531 -25.375 1 98.62 188 ILE A O 1
ATOM 1506 N N . LEU A 1 189 ? 20.453 -14.18 -23.188 1 98.56 189 LEU A N 1
ATOM 1507 C CA . LEU A 1 189 ? 21.094 -12.875 -23.125 1 98.56 189 LEU A CA 1
ATOM 1508 C C . LEU A 1 189 ? 22.578 -12.977 -23.453 1 98.56 189 LEU A C 1
ATOM 1510 O O . LEU A 1 189 ? 23.125 -12.141 -24.172 1 98.56 189 LEU A O 1
ATOM 1514 N N . GLN A 1 190 ? 23.219 -14.016 -22.969 1 97.75 190 GLN A N 1
ATOM 1515 C CA . GLN A 1 190 ? 24.641 -14.25 -23.234 1 97.75 190 GLN A CA 1
ATOM 1516 C C . GLN A 1 190 ? 24.891 -14.555 -24.703 1 97.75 190 GLN A C 1
ATOM 1518 O O . GLN A 1 190 ? 25.812 -14.008 -25.312 1 97.75 190 GLN A O 1
ATOM 1523 N N . GLU A 1 191 ? 24.094 -15.391 -25.234 1 97.88 191 GLU A N 1
ATOM 1524 C CA . GLU A 1 191 ? 24.219 -15.797 -26.625 1 97.88 191 GLU A CA 1
ATOM 1525 C C . GLU A 1 191 ? 24.062 -14.602 -27.562 1 97.88 191 GLU A C 1
ATOM 1527 O O . GLU A 1 191 ? 24.688 -14.547 -28.625 1 97.88 191 GLU A O 1
ATOM 1532 N N . LEU A 1 192 ? 23.266 -13.656 -27.172 1 98 192 LEU A N 1
ATOM 1533 C CA . LEU A 1 192 ? 22.984 -12.477 -28 1 98 192 LEU A CA 1
ATOM 1534 C C . LEU A 1 192 ? 23.953 -11.344 -27.656 1 98 192 LEU A C 1
ATOM 1536 O O . LEU A 1 192 ? 23.812 -10.234 -28.172 1 98 192 LEU A O 1
ATOM 1540 N N . ALA A 1 193 ? 24.906 -11.523 -26.734 1 97.5 193 ALA A N 1
ATOM 1541 C CA . ALA A 1 193 ? 25.922 -10.57 -26.312 1 97.5 193 ALA A CA 1
ATOM 1542 C C . ALA A 1 193 ? 25.312 -9.305 -25.734 1 97.5 193 ALA A C 1
ATOM 1544 O O . ALA A 1 193 ? 25.797 -8.195 -25.969 1 97.5 193 ALA A O 1
ATOM 1545 N N . ILE A 1 194 ? 24.156 -9.531 -25.062 1 97.69 194 ILE A N 1
ATOM 1546 C CA . ILE A 1 194 ? 23.531 -8.414 -24.391 1 97.69 194 ILE A CA 1
ATOM 1547 C C . ILE A 1 194 ? 24.328 -8.062 -23.125 1 97.69 194 ILE A C 1
ATOM 1549 O O . ILE A 1 194 ? 24.422 -8.875 -22.203 1 97.69 194 ILE A O 1
ATOM 1553 N N . GLN A 1 195 ? 24.828 -6.891 -23.031 1 95.31 195 GLN A N 1
ATOM 1554 C CA . GLN A 1 195 ? 25.672 -6.488 -21.922 1 95.31 195 GLN A CA 1
ATOM 1555 C C . GLN A 1 195 ? 24.859 -5.738 -20.859 1 95.31 195 GLN A C 1
ATOM 1557 O O . GLN A 1 195 ? 25.203 -5.762 -19.672 1 95.31 195 GLN A O 1
ATOM 1562 N N . HIS A 1 196 ? 23.859 -5.078 -21.25 1 97.25 196 HIS A N 1
ATOM 1563 C CA . HIS A 1 196 ? 23.031 -4.27 -20.359 1 97.25 196 HIS A CA 1
ATOM 1564 C C . HIS A 1 196 ? 21.641 -4.867 -20.203 1 97.25 196 HIS A C 1
ATOM 1566 O O . HIS A 1 196 ? 20.797 -4.703 -21.078 1 97.25 196 HIS A O 1
ATOM 1572 N N . TYR A 1 197 ? 21.469 -5.523 -19.078 1 98.19 197 TYR A N 1
ATOM 1573 C CA . TYR A 1 197 ? 20.172 -6.145 -18.844 1 98.19 197 TYR A CA 1
ATOM 1574 C C . TYR A 1 197 ? 19.844 -6.18 -17.359 1 98.19 197 TYR A C 1
ATOM 1576 O O . TYR A 1 197 ? 20.703 -5.91 -16.516 1 98.19 197 TYR A O 1
ATOM 1584 N N . TYR A 1 198 ? 18.641 -6.395 -17.047 1 98.62 198 TYR A N 1
ATOM 1585 C CA . TYR A 1 198 ? 18.062 -6.547 -15.719 1 98.62 198 TYR A CA 1
ATOM 1586 C C . TYR A 1 198 ? 16.984 -7.625 -15.711 1 98.62 198 TYR A C 1
ATOM 1588 O O . TYR A 1 198 ? 16.141 -7.668 -16.609 1 98.62 198 TYR A O 1
ATOM 1596 N N . ILE A 1 199 ? 17.031 -8.562 -14.75 1 98.88 199 ILE A N 1
ATOM 1597 C CA . ILE A 1 199 ? 16.031 -9.617 -14.664 1 98.88 199 ILE A CA 1
ATOM 1598 C C . ILE A 1 199 ? 15.281 -9.508 -13.344 1 98.88 199 ILE A C 1
ATOM 1600 O O . ILE A 1 199 ? 15.867 -9.664 -12.273 1 98.88 199 ILE A O 1
ATOM 1604 N N . HIS A 1 200 ? 14.016 -9.195 -13.375 1 98.88 200 HIS A N 1
ATOM 1605 C CA . HIS A 1 200 ? 13.133 -9.227 -12.211 1 98.88 200 HIS A CA 1
ATOM 1606 C C . HIS A 1 200 ? 12.289 -10.5 -12.195 1 98.88 200 HIS A C 1
ATOM 1608 O O . HIS A 1 200 ? 11.688 -10.867 -13.211 1 98.88 200 HIS A O 1
ATOM 1614 N N . ALA A 1 201 ? 12.258 -11.164 -11.07 1 98.88 201 ALA A N 1
ATOM 1615 C CA . ALA A 1 201 ? 11.469 -12.383 -10.898 1 98.88 201 ALA A CA 1
ATOM 1616 C C . ALA A 1 201 ? 10.219 -12.125 -10.07 1 98.88 201 ALA A C 1
ATOM 1618 O O . ALA A 1 201 ? 10.312 -11.742 -8.898 1 98.88 201 ALA A O 1
ATOM 1619 N N . ASP A 1 202 ? 9.078 -12.312 -10.695 1 98.75 202 ASP A N 1
ATOM 1620 C CA . ASP A 1 202 ? 7.805 -12.258 -9.984 1 98.75 202 ASP A CA 1
ATOM 1621 C C . ASP A 1 202 ? 7.422 -13.633 -9.453 1 98.75 202 ASP A C 1
ATOM 1623 O O . ASP A 1 202 ? 6.945 -14.492 -10.203 1 98.75 202 ASP A O 1
ATOM 1627 N N . GLY A 1 203 ? 7.586 -13.797 -8.172 1 98.31 203 GLY A N 1
ATOM 1628 C CA . GLY A 1 203 ? 7.203 -15.031 -7.504 1 98.31 203 GLY A CA 1
ATOM 1629 C C . GLY A 1 203 ? 6.074 -14.844 -6.512 1 98.31 203 GLY A C 1
ATOM 1630 O O . GLY A 1 203 ? 6.125 -15.37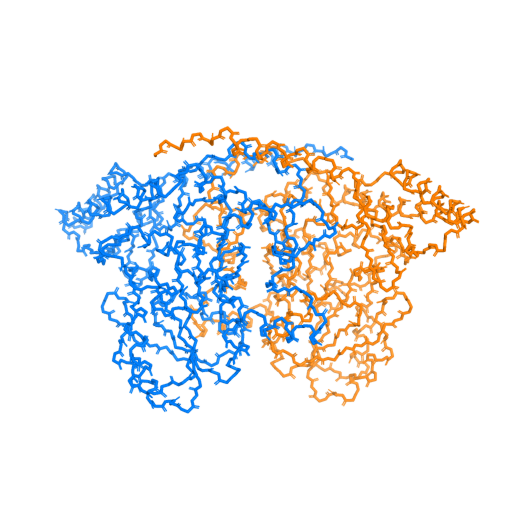5 -5.398 1 98.31 203 GLY A O 1
ATOM 1631 N N . ALA A 1 204 ? 5.035 -14.109 -6.879 1 97.25 204 ALA A N 1
ATOM 1632 C CA . ALA A 1 204 ? 3.979 -13.734 -5.945 1 97.25 204 ALA A CA 1
ATOM 1633 C C . ALA A 1 204 ? 3.443 -14.953 -5.199 1 97.25 204 ALA A C 1
ATOM 1635 O O . ALA A 1 204 ? 3.363 -14.945 -3.967 1 97.25 204 ALA A O 1
ATOM 1636 N N . LEU A 1 205 ? 3.1 -16 -5.867 1 96.12 205 LEU A N 1
ATOM 1637 C CA . LEU A 1 205 ? 2.609 -17.203 -5.199 1 96.12 205 LEU A CA 1
ATOM 1638 C C . LEU A 1 205 ? 3.719 -18.25 -5.059 1 96.12 205 LEU A C 1
ATOM 1640 O O . LEU A 1 205 ? 4.195 -18.5 -3.951 1 96.12 205 LEU A O 1
ATOM 1644 N N . SER A 1 206 ? 4.312 -18.641 -6.129 1 96.31 206 SER A N 1
ATOM 1645 C CA . SER A 1 206 ? 5.18 -19.812 -6.164 1 96.31 206 SER A CA 1
ATOM 1646 C C . SER A 1 206 ? 6.582 -19.484 -5.664 1 96.31 206 SER A C 1
ATOM 1648 O O . SER A 1 206 ? 7.34 -20.375 -5.281 1 96.31 206 SER A O 1
ATOM 1650 N N . GLY A 1 207 ? 6.98 -18.219 -5.695 1 95.56 207 GLY A N 1
ATOM 1651 C CA . GLY A 1 207 ? 8.297 -17.859 -5.203 1 95.56 207 GLY A CA 1
ATOM 1652 C C . GLY A 1 207 ? 8.531 -18.266 -3.76 1 95.56 207 GLY A C 1
ATOM 1653 O O . GLY A 1 207 ? 9.664 -18.562 -3.367 1 95.56 207 GLY A O 1
ATOM 1654 N N . SER A 1 208 ? 7.48 -18.312 -3.004 1 94.06 208 SER A N 1
ATOM 1655 C CA . SER A 1 208 ? 7.586 -18.594 -1.573 1 94.06 208 SER A CA 1
ATOM 1656 C C . SER A 1 208 ? 7.824 -20.062 -1.306 1 94.06 208 SER A C 1
ATOM 1658 O O . SER A 1 208 ? 8.344 -20.438 -0.251 1 94.06 208 SER A O 1
ATOM 1660 N N . TYR A 1 209 ? 7.461 -20.953 -2.248 1 96.31 209 TYR A N 1
ATOM 1661 C CA . TYR A 1 209 ? 7.633 -22.359 -1.913 1 96.31 209 TYR A CA 1
ATOM 1662 C C . TYR A 1 209 ? 8.508 -23.062 -2.945 1 96.31 209 TYR A C 1
ATOM 1664 O O . TYR A 1 209 ? 8.961 -24.188 -2.721 1 96.31 209 TYR A O 1
ATOM 1672 N N . SER A 1 210 ? 8.836 -22.391 -4.07 1 96.94 210 SER A N 1
ATOM 1673 C CA . SER A 1 210 ? 9.664 -22.984 -5.117 1 96.94 210 SER A CA 1
ATOM 1674 C C . SER A 1 210 ? 11.023 -23.406 -4.582 1 96.94 210 SER A C 1
ATOM 1676 O O . SER A 1 210 ? 11.625 -24.359 -5.074 1 96.94 210 SER A O 1
ATOM 1678 N N . ALA A 1 211 ? 11.461 -22.719 -3.611 1 96.25 211 ALA A N 1
ATOM 1679 C CA . ALA A 1 211 ? 12.773 -22.984 -3.037 1 96.25 211 ALA A CA 1
ATOM 1680 C C . ALA A 1 211 ? 12.797 -24.344 -2.328 1 96.25 211 ALA A C 1
ATOM 1682 O O . ALA A 1 211 ? 13.859 -24.875 -2.035 1 96.25 211 ALA A O 1
ATOM 1683 N N . PHE A 1 212 ? 11.633 -24.922 -2.045 1 96.44 212 PHE A N 1
ATOM 1684 C CA . PHE A 1 212 ? 11.547 -26.156 -1.266 1 96.44 212 PHE A CA 1
ATOM 1685 C C . PHE A 1 212 ? 11.266 -27.344 -2.17 1 96.44 212 PHE A C 1
ATOM 1687 O O . PHE A 1 212 ? 11.148 -28.469 -1.695 1 96.44 212 PHE A O 1
ATOM 1694 N N . ILE A 1 213 ? 11.211 -27.078 -3.418 1 95.19 213 ILE A N 1
ATOM 1695 C CA . ILE A 1 213 ? 10.938 -28.125 -4.398 1 95.19 213 ILE A CA 1
ATOM 1696 C C . ILE A 1 213 ? 12.25 -28.734 -4.883 1 95.19 213 ILE A C 1
ATOM 1698 O O . ILE A 1 213 ? 13.258 -28.031 -5.012 1 95.19 213 ILE A O 1
ATOM 1702 N N . GLU A 1 214 ? 12.203 -30.047 -5.148 1 94.06 214 GLU A N 1
ATOM 1703 C CA . GLU A 1 214 ? 13.359 -30.75 -5.707 1 94.06 214 GLU A CA 1
ATOM 1704 C C . GLU A 1 214 ? 12.992 -31.484 -6.992 1 94.06 214 GLU A C 1
ATOM 1706 O O . GLU A 1 214 ? 12.039 -32.25 -7.016 1 94.06 214 GLU A O 1
ATOM 1711 N N . PRO A 1 215 ? 13.758 -31.25 -8.102 1 95 215 PRO A N 1
ATOM 1712 C CA . PRO A 1 215 ? 14.875 -30.312 -8.164 1 95 215 PRO A CA 1
ATOM 1713 C C . PRO A 1 215 ? 14.414 -28.859 -8.109 1 95 215 PRO A C 1
ATOM 1715 O O . PRO A 1 215 ? 13.336 -28.516 -8.617 1 95 215 PRO A O 1
ATOM 1718 N N . ARG A 1 216 ? 15.258 -28.047 -7.539 1 95.75 216 ARG A N 1
ATOM 1719 C CA . ARG A 1 216 ? 14.93 -26.641 -7.367 1 95.75 216 ARG A CA 1
ATOM 1720 C C . ARG A 1 216 ? 14.836 -25.922 -8.719 1 95.75 216 ARG A C 1
ATOM 1722 O O . ARG A 1 216 ? 15.766 -25.984 -9.523 1 95.75 216 ARG A O 1
ATOM 1729 N N . PRO A 1 217 ? 13.695 -25.297 -9.023 1 97.44 217 PRO A N 1
ATOM 1730 C CA . PRO A 1 217 ? 13.617 -24.516 -10.258 1 97.44 217 PRO A CA 1
ATOM 1731 C C . PRO A 1 217 ? 14.617 -23.359 -10.297 1 97.44 217 PRO A C 1
ATOM 1733 O O . PRO A 1 217 ? 15.078 -22.906 -9.242 1 97.44 217 PRO A O 1
ATOM 1736 N N . ALA A 1 218 ? 14.992 -22.938 -11.508 1 98.06 218 ALA A N 1
ATOM 1737 C CA . ALA A 1 218 ? 15.898 -21.812 -11.68 1 98.06 218 ALA A CA 1
ATOM 1738 C C . ALA A 1 218 ? 15.141 -20.484 -11.688 1 98.06 218 ALA A C 1
ATOM 1740 O O . ALA A 1 218 ? 14.57 -20.094 -12.711 1 98.06 218 ALA A O 1
ATOM 1741 N N . PHE A 1 219 ? 15.195 -19.703 -10.539 1 98.38 219 PHE A N 1
ATOM 1742 C CA . PHE A 1 219 ? 14.328 -18.531 -10.531 1 98.38 219 PHE A CA 1
ATOM 1743 C C . PHE A 1 219 ? 14.938 -17.406 -9.711 1 98.38 219 PHE A C 1
ATOM 1745 O O . PHE A 1 219 ? 14.484 -16.25 -9.773 1 98.38 219 PHE A O 1
ATOM 1752 N N . ASP A 1 220 ? 15.984 -17.609 -8.93 1 98.38 220 ASP A N 1
ATOM 1753 C CA . ASP A 1 220 ? 16.391 -16.656 -7.91 1 98.38 220 ASP A CA 1
ATOM 1754 C C . ASP A 1 220 ? 17.75 -16.047 -8.242 1 98.38 220 ASP A C 1
ATOM 1756 O O . ASP A 1 220 ? 18.172 -16.031 -9.398 1 98.38 220 ASP A O 1
ATOM 1760 N N . PHE A 1 221 ? 18.469 -15.508 -7.254 1 98.62 221 PHE A N 1
ATOM 1761 C CA . PHE A 1 221 ? 19.656 -14.711 -7.496 1 98.62 221 PHE A CA 1
ATOM 1762 C C . PHE A 1 221 ? 20.797 -15.57 -8.047 1 98.62 221 PHE A C 1
ATOM 1764 O O . PHE A 1 221 ? 21.562 -15.117 -8.898 1 98.62 221 PHE A O 1
ATOM 1771 N N . ALA A 1 222 ? 20.906 -16.812 -7.609 1 98.12 222 ALA A N 1
ATOM 1772 C CA . ALA A 1 222 ? 21.953 -17.719 -8.086 1 98.12 222 ALA A CA 1
ATOM 1773 C C . ALA A 1 222 ? 21.75 -18.078 -9.555 1 98.12 222 ALA A C 1
ATOM 1775 O O . ALA A 1 222 ? 22.688 -18.453 -10.25 1 98.12 222 ALA A O 1
ATOM 1776 N N . ASP A 1 223 ? 20.531 -17.938 -10.016 1 98.5 223 ASP A N 1
ATOM 1777 C CA . ASP A 1 223 ? 20.188 -18.312 -11.391 1 98.5 223 ASP A CA 1
ATOM 1778 C C . ASP A 1 223 ? 20.266 -17.094 -12.312 1 98.5 223 ASP A C 1
ATOM 1780 O O . ASP A 1 223 ? 20.172 -17.219 -13.531 1 98.5 223 ASP A O 1
ATOM 1784 N N . GLY A 1 224 ? 20.359 -15.906 -11.703 1 98 224 GLY A N 1
ATOM 1785 C CA . GLY A 1 224 ? 20.578 -14.75 -12.555 1 98 224 GLY A CA 1
ATOM 1786 C C . GLY A 1 224 ? 19.625 -13.602 -12.258 1 98 224 GLY A C 1
ATOM 1787 O O . GLY A 1 224 ? 19.766 -12.523 -12.836 1 98 224 GLY A O 1
ATOM 1788 N N . ALA A 1 225 ? 18.719 -13.727 -11.352 1 98.56 225 ALA A N 1
ATOM 1789 C CA . ALA A 1 225 ? 17.766 -12.664 -11.039 1 98.56 225 ALA A CA 1
ATOM 1790 C C . ALA A 1 225 ? 18.469 -11.484 -10.375 1 98.56 225 ALA A C 1
ATOM 1792 O O . ALA A 1 225 ? 19.453 -11.664 -9.648 1 98.56 225 ALA A O 1
ATOM 1793 N N . ASP A 1 226 ? 17.984 -10.281 -10.672 1 98.31 226 ASP A N 1
ATOM 1794 C CA . ASP A 1 226 ? 18.5 -9.07 -10.047 1 98.31 226 ASP A CA 1
ATOM 1795 C C . ASP A 1 226 ? 17.578 -8.602 -8.914 1 98.31 226 ASP A C 1
ATOM 1797 O O . ASP A 1 226 ? 18.016 -7.844 -8.039 1 98.31 226 ASP A O 1
ATOM 1801 N N . SER A 1 227 ? 16.375 -8.977 -8.93 1 98.62 227 SER A N 1
ATOM 1802 C CA . SER A 1 227 ? 15.391 -8.727 -7.883 1 98.62 227 SER A CA 1
ATOM 1803 C C . SER A 1 227 ? 14.289 -9.773 -7.898 1 98.62 227 SER A C 1
ATOM 1805 O O . SER A 1 227 ? 14.031 -10.398 -8.93 1 98.62 227 SER A O 1
ATOM 1807 N N . ILE A 1 228 ? 13.703 -10.062 -6.758 1 98.81 228 ILE A N 1
ATOM 1808 C CA . ILE A 1 228 ? 12.609 -11.016 -6.613 1 98.81 228 ILE A CA 1
ATOM 1809 C C . ILE A 1 228 ? 11.547 -10.445 -5.684 1 98.81 228 ILE A C 1
ATOM 1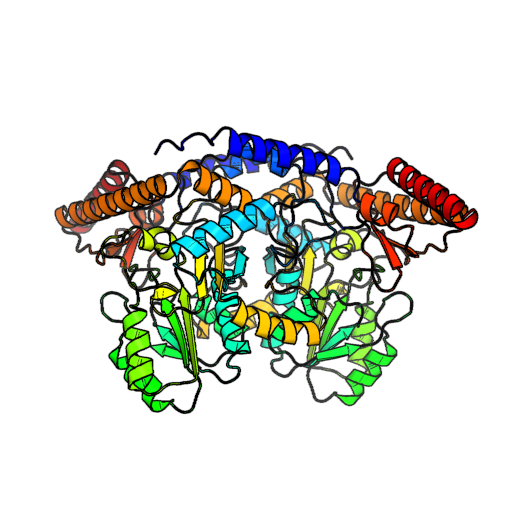811 O O . ILE A 1 228 ? 11.867 -9.836 -4.66 1 98.81 228 ILE A O 1
ATOM 1815 N N . ALA A 1 229 ? 10.273 -10.562 -6.078 1 98.56 229 ALA A N 1
ATOM 1816 C CA . ALA A 1 229 ? 9.141 -10.164 -5.242 1 98.56 229 ALA A CA 1
ATOM 1817 C C . ALA A 1 229 ? 8.219 -11.352 -4.961 1 98.56 229 ALA A C 1
ATOM 1819 O O . ALA A 1 229 ? 7.98 -12.18 -5.84 1 98.56 229 ALA A O 1
ATOM 1820 N N . ILE A 1 230 ? 7.703 -11.438 -3.74 1 98.5 230 ILE A N 1
ATOM 1821 C CA . ILE A 1 230 ? 6.711 -12.445 -3.385 1 98.5 230 ILE A CA 1
ATOM 1822 C C . ILE A 1 230 ? 5.551 -11.789 -2.643 1 98.5 230 ILE A C 1
ATOM 1824 O O . ILE A 1 230 ? 5.664 -10.648 -2.189 1 98.5 230 ILE A O 1
ATOM 1828 N N . SER A 1 231 ? 4.422 -12.469 -2.602 1 98 231 SER A N 1
ATOM 1829 C CA . SER A 1 231 ? 3.305 -12.078 -1.752 1 98 231 SER A CA 1
ATOM 1830 C C . SER A 1 231 ? 3.32 -12.836 -0.431 1 98 231 SER A C 1
ATOM 1832 O O . SER A 1 231 ? 3.391 -14.07 -0.418 1 98 231 SER A O 1
ATOM 1834 N N . GLY A 1 232 ? 3.268 -12.117 0.595 1 97.31 232 GLY A N 1
ATOM 1835 C CA . GLY A 1 232 ? 3.266 -12.727 1.913 1 97.31 232 GLY A CA 1
ATOM 1836 C C . GLY A 1 232 ? 1.909 -13.281 2.312 1 97.31 232 GLY A C 1
ATOM 1837 O O . GLY A 1 232 ? 1.824 -14.219 3.105 1 97.31 232 GLY A O 1
ATOM 1838 N N . HIS A 1 233 ? 0.861 -12.766 1.769 1 96.5 233 HIS A N 1
ATOM 1839 C CA . HIS A 1 233 ? -0.486 -13.133 2.188 1 96.5 233 HIS A CA 1
ATOM 1840 C C . HIS A 1 233 ? -1.004 -14.328 1.394 1 96.5 233 HIS A C 1
ATOM 1842 O O . HIS A 1 233 ? -2.145 -14.758 1.582 1 96.5 233 HIS A O 1
ATOM 1848 N N . LYS A 1 234 ? -0.198 -14.844 0.479 1 96.88 234 LYS A N 1
ATOM 1849 C CA . LYS A 1 234 ? -0.609 -16 -0.316 1 96.88 234 LYS A CA 1
ATOM 1850 C C . LYS A 1 234 ? -0.167 -17.297 0.338 1 96.88 234 LYS A C 1
ATOM 1852 O O . LYS A 1 234 ? -0.742 -17.719 1.343 1 96.88 234 LYS A O 1
ATOM 1857 N N . PHE A 1 235 ? 0.987 -17.844 -0.011 1 97.38 235 PHE A N 1
ATOM 1858 C CA . PHE A 1 235 ? 1.417 -19.156 0.459 1 97.38 235 PHE A CA 1
ATOM 1859 C C . PHE A 1 235 ? 1.74 -19.125 1.948 1 97.38 235 PHE A C 1
ATOM 1861 O O . PHE A 1 235 ? 1.437 -20.078 2.678 1 97.38 235 PHE A O 1
ATOM 1868 N N . ILE A 1 236 ? 2.363 -18.047 2.416 1 96.56 236 ILE A N 1
ATOM 1869 C CA . ILE A 1 236 ? 2.77 -17.922 3.812 1 96.56 236 ILE A CA 1
ATOM 1870 C C . ILE A 1 236 ? 1.535 -17.75 4.695 1 96.56 236 ILE A C 1
ATOM 1872 O O . ILE A 1 236 ? 1.38 -18.438 5.703 1 96.56 236 ILE A O 1
ATOM 1876 N N . GLY A 1 237 ? 0.727 -16.891 4.336 1 95.94 237 GLY A N 1
ATOM 1877 C CA . GLY A 1 237 ? -0.496 -16.641 5.086 1 95.94 237 GLY A CA 1
ATOM 1878 C C . GLY A 1 237 ? -0.444 -15.383 5.926 1 95.94 237 GLY A C 1
ATOM 1879 O O . GLY A 1 237 ? 0.429 -15.242 6.785 1 95.94 237 GLY A O 1
ATOM 1880 N N . SER A 1 238 ? -1.325 -14.508 5.668 1 96.94 238 SER A N 1
ATOM 1881 C CA . SER A 1 238 ? -1.517 -13.242 6.375 1 96.94 238 SER A CA 1
ATOM 1882 C C . SER A 1 238 ? -2.947 -12.734 6.223 1 96.94 238 SER A C 1
ATOM 1884 O O . SER A 1 238 ? -3.549 -12.875 5.156 1 96.94 238 SER A O 1
ATOM 1886 N N . PRO A 1 239 ? -3.496 -12.18 7.301 1 97 239 PRO A N 1
ATOM 1887 C CA . PRO A 1 239 ? -4.836 -11.602 7.168 1 97 239 PRO A CA 1
ATOM 1888 C C . PRO A 1 239 ? -4.855 -10.359 6.281 1 97 239 PRO A C 1
ATOM 1890 O O . PRO A 1 239 ? -5.914 -9.977 5.781 1 97 239 PRO A O 1
ATOM 1893 N N . ILE A 1 240 ? -3.695 -9.75 6.105 1 97.75 240 ILE A N 1
ATOM 1894 C CA . ILE A 1 240 ? -3.547 -8.492 5.383 1 97.75 240 ILE A CA 1
ATOM 1895 C C . ILE A 1 240 ? -2.619 -8.688 4.188 1 97.75 240 ILE A C 1
ATOM 1897 O O . ILE A 1 240 ? -1.543 -9.273 4.316 1 97.75 240 ILE A O 1
ATOM 1901 N N . PRO A 1 241 ? -3.086 -8.203 2.973 1 97.19 241 PRO A N 1
ATOM 1902 C CA . PRO A 1 241 ? -2.162 -8.258 1.837 1 97.19 241 PRO A CA 1
ATOM 1903 C C . PRO A 1 241 ? -0.804 -7.633 2.148 1 97.19 241 PRO A C 1
ATOM 1905 O O . PRO A 1 241 ? -0.74 -6.555 2.746 1 97.19 241 PRO A O 1
ATOM 1908 N N . CYS A 1 242 ? 0.216 -8.281 1.794 1 98 242 CYS A N 1
ATOM 1909 C CA . CYS A 1 242 ? 1.591 -7.824 1.963 1 98 242 CYS A CA 1
ATOM 1910 C C . CYS A 1 242 ? 2.535 -8.578 1.035 1 98 242 CYS A C 1
ATOM 1912 O O . CYS A 1 242 ? 2.113 -9.484 0.317 1 98 242 CYS A O 1
ATOM 1914 N N . GLY A 1 243 ? 3.75 -8.18 0.937 1 97.81 243 GLY A N 1
ATOM 1915 C CA . GLY A 1 243 ? 4.777 -8.805 0.121 1 97.81 243 GLY A CA 1
ATOM 1916 C C . GLY A 1 243 ? 6.184 -8.547 0.623 1 97.81 243 GLY A C 1
ATOM 1917 O O . GLY A 1 243 ? 6.371 -7.887 1.648 1 97.81 243 GLY A O 1
ATOM 1918 N N . VAL A 1 244 ? 7.125 -9.133 0.032 1 98.56 244 VAL A N 1
ATOM 1919 C CA . VAL A 1 244 ? 8.547 -8.922 0.26 1 98.56 244 VAL A CA 1
ATOM 1920 C C . VAL A 1 244 ? 9.266 -8.727 -1.076 1 98.56 244 VAL A C 1
ATOM 1922 O O . VAL A 1 244 ? 9 -9.453 -2.039 1 98.56 244 VAL A O 1
ATOM 1925 N N . VAL A 1 245 ? 10.031 -7.73 -1.151 1 98.5 245 VAL A N 1
ATOM 1926 C CA . VAL A 1 245 ? 10.898 -7.566 -2.311 1 98.5 245 VAL A CA 1
ATOM 1927 C C . VAL A 1 245 ? 12.359 -7.605 -1.869 1 98.5 245 VAL A C 1
ATOM 1929 O O . VAL A 1 245 ? 12.727 -7.023 -0.842 1 98.5 245 VAL A O 1
ATOM 1932 N N . VAL A 1 246 ? 13.148 -8.414 -2.5 1 98.62 246 VAL A N 1
ATOM 1933 C CA . VAL A 1 246 ? 14.594 -8.5 -2.289 1 98.62 246 VAL A CA 1
ATOM 1934 C C . VAL A 1 246 ? 15.328 -8.078 -3.559 1 98.62 246 VAL A C 1
ATOM 1936 O O . VAL A 1 246 ? 15.008 -8.547 -4.652 1 98.62 246 VAL A O 1
ATOM 1939 N N . VAL A 1 247 ? 16.25 -7.203 -3.4 1 98.06 247 VAL A N 1
ATOM 1940 C CA . VAL A 1 247 ? 17.016 -6.664 -4.52 1 98.06 247 VAL A CA 1
ATOM 1941 C C . VAL A 1 247 ? 18.5 -6.668 -4.176 1 98.06 247 VAL A C 1
ATOM 1943 O O . VAL A 1 247 ? 18.875 -6.852 -3.016 1 98.06 247 VAL A O 1
ATOM 1946 N N . LYS A 1 248 ? 19.344 -6.531 -5.184 1 97.69 248 LYS A N 1
ATOM 1947 C CA . LYS A 1 248 ? 20.766 -6.293 -4.922 1 97.69 248 LYS A CA 1
ATOM 1948 C C . LYS A 1 248 ? 21 -4.895 -4.359 1 97.69 248 LYS A C 1
ATOM 1950 O O . LYS A 1 248 ? 20.469 -3.912 -4.898 1 97.69 248 LYS A O 1
ATOM 1955 N N . LYS A 1 249 ? 21.688 -4.859 -3.299 1 94.94 249 LYS A N 1
ATOM 1956 C CA . LYS A 1 249 ? 21.922 -3.602 -2.594 1 94.94 249 LYS A CA 1
ATOM 1957 C C . LYS A 1 249 ? 22.594 -2.58 -3.504 1 94.94 249 LYS A C 1
ATOM 1959 O O . LYS A 1 249 ? 22.266 -1.394 -3.467 1 94.94 249 LYS A O 1
ATOM 1964 N N . ASN A 1 250 ? 23.516 -3.004 -4.297 1 93 250 ASN A N 1
ATOM 1965 C CA . ASN A 1 250 ? 24.219 -2.096 -5.195 1 93 250 ASN A CA 1
ATOM 1966 C C . ASN A 1 250 ? 23.266 -1.438 -6.188 1 93 250 ASN A C 1
ATOM 1968 O O . ASN A 1 250 ? 23.453 -0.283 -6.57 1 93 250 ASN A O 1
ATOM 1972 N N . ASN A 1 251 ? 22.297 -2.186 -6.691 1 91.5 251 ASN A N 1
ATOM 1973 C CA . ASN A 1 251 ? 21.297 -1.614 -7.586 1 91.5 251 ASN A CA 1
ATOM 1974 C C . ASN A 1 251 ? 20.453 -0.556 -6.879 1 91.5 251 ASN A C 1
ATOM 1976 O O . ASN A 1 251 ? 20.188 0.504 -7.445 1 91.5 251 ASN A O 1
ATOM 1980 N N . ARG A 1 252 ? 20.062 -0.834 -5.617 1 88.06 252 ARG A N 1
ATOM 1981 C CA . ARG A 1 252 ? 19.312 0.109 -4.805 1 88.06 252 ARG A CA 1
ATOM 1982 C C . ARG A 1 252 ? 20.109 1.38 -4.547 1 88.06 252 ARG A C 1
ATOM 1984 O O . ARG A 1 252 ? 19.562 2.484 -4.594 1 88.06 252 ARG A O 1
ATOM 1991 N N . ASP A 1 253 ? 21.328 1.266 -4.25 1 85.62 253 ASP A N 1
ATOM 1992 C CA . ASP A 1 253 ? 22.188 2.398 -3.926 1 85.62 253 ASP A CA 1
ATOM 1993 C C . ASP A 1 253 ? 22.344 3.334 -5.121 1 85.62 253 ASP A C 1
ATOM 1995 O O . ASP A 1 253 ? 22.547 4.539 -4.953 1 85.62 253 ASP A O 1
ATOM 1999 N N . ARG A 1 254 ? 22.281 2.852 -6.273 1 77 254 ARG A N 1
ATOM 2000 C CA . ARG A 1 254 ? 22.406 3.67 -7.477 1 77 254 ARG A CA 1
ATOM 2001 C C . ARG A 1 254 ? 21.219 4.613 -7.613 1 77 254 ARG A C 1
ATOM 2003 O O . ARG A 1 254 ? 21.359 5.75 -8.062 1 77 254 ARG A O 1
ATOM 2010 N N . ILE A 1 255 ? 20.047 4.125 -7.098 1 70.25 255 ILE A N 1
ATOM 2011 C CA . ILE A 1 255 ? 18.828 4.926 -7.207 1 70.25 255 ILE A CA 1
ATOM 2012 C C . ILE A 1 255 ? 18.75 5.918 -6.047 1 70.25 255 ILE A C 1
ATOM 2014 O O . ILE A 1 255 ? 18.266 7.035 -6.207 1 70.25 255 ILE A O 1
ATOM 2018 N N . ALA A 1 256 ? 19.172 5.453 -4.926 1 63.75 256 ALA A N 1
ATOM 2019 C CA . ALA A 1 256 ? 19.172 6.32 -3.746 1 63.75 256 ALA A CA 1
ATOM 2020 C C . ALA A 1 256 ? 19.953 7.605 -4.016 1 63.75 256 ALA A C 1
ATOM 2022 O O . ALA A 1 256 ? 19.547 8.688 -3.586 1 63.75 256 ALA A O 1
ATOM 2023 N N . ARG A 1 257 ? 20.938 7.539 -4.652 1 55.06 257 ARG A N 1
ATOM 2024 C CA . ARG A 1 257 ? 21.75 8.695 -5.031 1 55.06 257 ARG A CA 1
ATOM 2025 C C . ARG A 1 257 ? 20.953 9.648 -5.922 1 55.06 257 ARG A C 1
ATOM 2027 O O . ARG A 1 257 ? 21.062 10.867 -5.789 1 55.06 257 ARG A O 1
ATOM 2034 N N . SER A 1 258 ? 20.25 8.945 -6.719 1 51.56 258 SER A N 1
ATOM 2035 C CA . SER A 1 258 ? 19.438 9.773 -7.602 1 51.56 258 SER A CA 1
ATOM 2036 C C . SER A 1 258 ? 18.375 10.531 -6.82 1 51.56 258 SER A C 1
ATOM 2038 O O . SER A 1 258 ? 18.125 11.711 -7.086 1 51.56 258 SER A O 1
ATOM 2040 N N . VAL A 1 259 ? 17.875 9.828 -5.734 1 52.66 259 VAL A N 1
ATOM 2041 C CA . VAL A 1 259 ? 16.828 10.391 -4.891 1 52.66 259 VAL A CA 1
ATOM 2042 C C . VAL A 1 259 ? 17.406 11.531 -4.047 1 52.66 259 VAL A C 1
ATOM 2044 O O . VAL A 1 259 ? 16.734 12.539 -3.814 1 52.66 259 VAL A O 1
ATOM 2047 N N . SER A 1 260 ? 18.516 11.211 -3.5 1 47.97 260 SER A N 1
ATOM 2048 C CA . SER A 1 260 ? 19.188 12.289 -2.764 1 47.97 260 SER A CA 1
ATOM 2049 C C . SER A 1 260 ? 19.25 13.562 -3.596 1 47.97 260 SER A C 1
ATOM 2051 O O . SER A 1 260 ? 19.078 14.664 -3.068 1 47.97 260 SER A O 1
ATOM 2053 N N . TYR A 1 261 ? 19.5 13.258 -4.887 1 39.84 261 TYR A N 1
ATOM 2054 C CA . TYR A 1 261 ? 19.469 14.422 -5.758 1 39.84 261 TYR A CA 1
ATOM 2055 C C . TYR A 1 261 ? 18.109 15.109 -5.715 1 39.84 261 TYR A C 1
ATOM 2057 O O . TYR A 1 261 ? 18.031 16.344 -5.809 1 39.84 261 TYR A O 1
ATOM 2065 N N . THR A 1 262 ? 17.25 14.188 -5.418 1 43.03 262 THR A N 1
ATOM 2066 C CA . THR A 1 262 ? 15.898 14.727 -5.355 1 43.03 262 THR A CA 1
ATOM 2067 C C . THR A 1 262 ? 15.547 15.148 -3.932 1 43.03 262 THR A C 1
ATOM 2069 O O . THR A 1 262 ? 14.5 15.75 -3.695 1 43.03 262 THR A O 1
ATOM 2072 N N . GLY A 1 263 ? 16.531 14.914 -2.918 1 46.28 263 GLY A N 1
ATOM 2073 C CA . GLY A 1 263 ? 16.328 15.305 -1.532 1 46.28 263 GLY A CA 1
ATOM 2074 C C . GLY A 1 263 ? 15.539 14.281 -0.736 1 46.28 263 GLY A C 1
ATOM 2075 O O . GLY A 1 263 ? 15.18 14.531 0.416 1 46.28 263 GLY A O 1
ATOM 2076 N N . SER A 1 264 ? 15.164 13.195 -1.453 1 50.72 264 SER A N 1
ATOM 2077 C CA . SER A 1 264 ? 14.422 12.211 -0.671 1 50.72 264 SER A CA 1
ATOM 2078 C C . SER A 1 264 ? 15.344 11.133 -0.117 1 50.72 264 SER A C 1
ATOM 2080 O O . SER A 1 264 ? 16.312 10.75 -0.767 1 50.72 264 SER A O 1
ATOM 2082 N N . MET A 1 265 ? 15.289 10.852 1.213 1 59.69 265 MET A N 1
ATOM 2083 C CA . MET A 1 265 ? 16.094 9.82 1.861 1 59.69 265 MET A CA 1
ATOM 2084 C C . MET A 1 265 ? 15.352 8.492 1.9 1 59.69 265 MET A C 1
ATOM 2086 O O . MET A 1 265 ? 15.93 7.465 2.271 1 59.69 265 MET A O 1
ATOM 2090 N N . ASP A 1 266 ? 14.164 8.445 1.306 1 67.06 266 ASP A N 1
ATOM 2091 C CA . ASP A 1 266 ? 13.352 7.242 1.452 1 67.06 266 ASP A CA 1
ATOM 2092 C C . ASP A 1 266 ? 13.414 6.375 0.197 1 67.06 266 ASP A C 1
ATOM 2094 O O . ASP A 1 266 ? 13.023 6.812 -0.887 1 67.06 266 ASP A O 1
ATOM 2098 N N . THR A 1 267 ? 13.875 5.156 0.407 1 72.06 267 THR A N 1
ATOM 2099 C CA . THR A 1 267 ? 14.164 4.266 -0.713 1 72.06 267 THR A CA 1
ATOM 2100 C C . THR A 1 267 ? 12.977 3.363 -1.011 1 72.06 267 THR A C 1
ATOM 2102 O O . THR A 1 267 ? 13 2.584 -1.966 1 72.06 267 THR A O 1
ATOM 2105 N N . THR A 1 268 ? 11.922 3.453 -0.248 1 83.94 268 THR A N 1
ATOM 2106 C CA . THR A 1 268 ? 10.75 2.629 -0.515 1 83.94 268 THR A CA 1
ATOM 2107 C C . THR A 1 268 ? 9.719 3.404 -1.332 1 83.94 268 THR A C 1
ATOM 2109 O O . THR A 1 268 ? 9.852 4.617 -1.517 1 83.94 268 THR A O 1
ATOM 2112 N N . ILE A 1 269 ? 8.75 2.668 -1.902 1 87.06 269 ILE A N 1
ATOM 2113 C CA . ILE A 1 269 ? 7.75 3.318 -2.746 1 87.06 269 ILE A CA 1
ATOM 2114 C C . ILE A 1 269 ? 6.875 4.234 -1.896 1 87.06 269 ILE A C 1
ATOM 2116 O O . ILE A 1 269 ? 6.66 5.398 -2.244 1 87.06 269 ILE A O 1
ATOM 2120 N N . THR A 1 270 ? 6.422 3.592 -0.777 1 85.12 270 THR A N 1
ATOM 2121 C CA . THR A 1 270 ? 5.582 4.395 0.104 1 85.12 270 THR A CA 1
ATOM 2122 C C . THR A 1 270 ? 6.332 4.762 1.381 1 85.12 270 THR A C 1
ATOM 2124 O O . THR A 1 270 ? 7.121 3.967 1.895 1 85.12 270 THR A O 1
ATOM 2127 N N . GLY A 1 271 ? 6.316 5.949 1.931 1 84.25 271 GLY A N 1
ATOM 2128 C CA . GLY A 1 271 ? 6.957 6.391 3.16 1 84.25 271 GLY A CA 1
ATOM 2129 C C . GLY A 1 271 ? 6.418 5.691 4.395 1 84.25 271 GLY A C 1
ATOM 2130 O O . GLY A 1 271 ? 7.152 4.98 5.082 1 84.25 271 GLY A O 1
ATOM 2131 N N . SER A 1 272 ? 5.137 5.785 4.621 1 91.88 272 SER A N 1
ATOM 2132 C CA . SER A 1 272 ? 4.457 5.027 5.668 1 91.88 272 SER A CA 1
ATOM 2133 C C . SER A 1 272 ? 4.18 3.596 5.219 1 91.88 272 SER A C 1
ATOM 2135 O O . SER A 1 272 ? 3.645 3.373 4.129 1 91.88 272 SER A O 1
ATOM 2137 N N . ARG A 1 273 ? 4.66 2.66 6.047 1 95.44 273 ARG A N 1
ATOM 2138 C CA . ARG A 1 273 ? 4.469 1.251 5.719 1 95.44 273 ARG A CA 1
ATOM 2139 C C . ARG A 1 273 ? 3.832 0.5 6.883 1 95.44 273 ARG A C 1
ATOM 2141 O O . ARG A 1 273 ? 4.109 0.796 8.047 1 95.44 273 ARG A O 1
ATOM 2148 N N . ASN A 1 274 ? 3.021 -0.467 6.562 1 97.75 274 ASN A N 1
ATOM 2149 C CA . ASN A 1 274 ? 2.361 -1.295 7.566 1 97.75 274 ASN A CA 1
ATOM 2150 C C . ASN A 1 274 ? 3.371 -2.039 8.438 1 97.75 274 ASN A C 1
ATOM 2152 O O . ASN A 1 274 ? 4.145 -2.857 7.934 1 97.75 274 ASN A O 1
ATOM 2156 N N . GLY A 1 275 ? 3.318 -1.742 9.75 1 97.75 275 GLY A N 1
ATOM 2157 C CA . GLY A 1 275 ? 4.254 -2.404 10.648 1 97.75 275 GLY A CA 1
ATOM 2158 C C . GLY A 1 275 ? 3.725 -3.713 11.203 1 97.75 275 GLY A C 1
ATOM 2159 O O . GLY A 1 275 ? 4.453 -4.449 11.867 1 97.75 275 GLY A O 1
ATOM 2160 N N . HIS A 1 276 ? 2.49 -4.074 10.93 1 98.19 276 HIS A N 1
ATOM 2161 C CA . HIS A 1 276 ? 1.897 -5.309 11.422 1 98.19 276 HIS A CA 1
ATOM 2162 C C . HIS A 1 276 ? 2.223 -6.484 10.5 1 98.19 276 HIS A C 1
ATOM 2164 O O . HIS A 1 276 ? 2.414 -7.609 10.969 1 98.19 276 HIS A O 1
ATOM 2170 N N . THR A 1 277 ? 2.264 -6.277 9.227 1 98.44 277 THR A N 1
ATOM 2171 C CA . THR A 1 277 ? 2.453 -7.379 8.289 1 98.44 277 THR A CA 1
ATOM 2172 C C . THR A 1 277 ? 3.83 -8.016 8.469 1 98.44 277 THR A C 1
ATOM 2174 O O . THR A 1 277 ? 3.971 -9.234 8.391 1 98.44 277 THR A O 1
ATOM 2177 N N . PRO A 1 278 ? 4.93 -7.195 8.766 1 98.44 278 PRO A N 1
ATOM 2178 C CA . PRO A 1 278 ? 6.191 -7.863 9.102 1 98.44 278 PRO A CA 1
ATOM 2179 C C . PRO A 1 278 ? 6.074 -8.758 10.336 1 98.44 278 PRO A C 1
ATOM 2181 O O . PRO A 1 278 ? 6.75 -9.781 10.422 1 98.44 278 PRO A O 1
ATOM 2184 N N . LEU A 1 279 ? 5.223 -8.375 11.281 1 97.81 279 LEU A N 1
ATOM 2185 C CA . LEU A 1 279 ? 5.031 -9.18 12.484 1 97.81 279 LEU A CA 1
ATOM 2186 C C . LEU A 1 279 ? 4.348 -10.5 12.148 1 97.81 279 LEU A C 1
ATOM 2188 O O . LEU A 1 279 ? 4.719 -11.555 12.68 1 97.81 279 LEU A O 1
ATOM 2192 N N . PHE A 1 280 ? 3.318 -10.461 11.312 1 97.56 280 PHE A N 1
ATOM 2193 C CA . PHE A 1 280 ? 2.643 -11.688 10.898 1 97.56 280 PHE A CA 1
ATOM 2194 C C . PHE A 1 280 ? 3.611 -12.625 10.195 1 97.56 280 PHE A C 1
ATOM 2196 O O . PHE A 1 280 ? 3.666 -13.82 10.516 1 97.56 280 PHE A O 1
ATOM 2203 N N . LEU A 1 281 ? 4.352 -12.078 9.234 1 98.25 281 LEU A N 1
ATOM 2204 C CA . LEU A 1 281 ? 5.305 -12.891 8.492 1 98.25 281 LEU A CA 1
ATOM 2205 C C . LEU A 1 281 ? 6.371 -13.461 9.422 1 98.25 281 LEU A C 1
ATOM 2207 O O . LEU A 1 281 ? 6.723 -14.641 9.312 1 98.25 281 LEU A O 1
ATOM 2211 N N . TRP A 1 282 ? 6.867 -12.57 10.305 1 98.44 282 TRP A N 1
ATOM 2212 C CA . TRP A 1 282 ? 7.875 -12.984 11.266 1 98.44 282 TRP A CA 1
ATOM 2213 C C . TRP A 1 282 ? 7.367 -14.141 12.125 1 98.44 282 TRP A C 1
ATOM 2215 O O . TRP A 1 282 ? 8.078 -15.133 12.32 1 98.44 282 TRP A O 1
ATOM 2225 N N . TYR A 1 283 ? 6.168 -14.031 12.609 1 97.31 283 TYR A N 1
ATOM 2226 C CA . TYR A 1 283 ? 5.555 -15.047 13.461 1 97.31 283 TYR A CA 1
ATOM 2227 C C . TYR A 1 283 ? 5.465 -16.391 12.727 1 97.31 283 TYR A C 1
ATOM 2229 O O . TYR A 1 283 ? 5.812 -17.422 13.281 1 97.31 283 TYR A O 1
ATOM 2237 N N . MET A 1 284 ? 5.051 -16.391 11.516 1 96.69 284 MET A N 1
ATOM 2238 C CA . MET A 1 284 ? 4.914 -17.609 10.719 1 96.69 284 MET A CA 1
ATOM 2239 C C . MET A 1 284 ? 6.277 -18.234 10.438 1 96.69 284 MET A C 1
ATOM 2241 O O . MET A 1 284 ? 6.445 -19.438 10.562 1 96.69 284 MET A O 1
ATOM 2245 N N . ILE A 1 285 ? 7.207 -17.406 10.047 1 97.06 285 ILE A N 1
ATOM 2246 C CA . ILE A 1 285 ? 8.547 -17.875 9.711 1 97.06 285 ILE A CA 1
ATOM 2247 C C . ILE A 1 285 ? 9.18 -18.531 10.93 1 97.06 285 ILE A C 1
ATOM 2249 O O . ILE A 1 285 ? 9.758 -19.625 10.82 1 97.06 285 ILE A O 1
ATOM 2253 N N . LYS A 1 286 ? 9.047 -17.859 12.094 1 97.06 286 LYS A N 1
ATOM 2254 C CA . LYS A 1 286 ? 9.664 -18.391 13.312 1 97.06 286 LYS A CA 1
ATOM 2255 C C . LYS A 1 286 ? 8.93 -19.609 13.82 1 97.06 286 LYS A C 1
ATOM 2257 O O . LYS A 1 286 ? 9.531 -20.5 14.438 1 97.06 286 LYS A O 1
ATOM 2262 N N . SER A 1 287 ? 7.629 -19.734 13.547 1 95.06 287 SER A N 1
ATOM 2263 C CA . SER A 1 287 ? 6.82 -20.859 14 1 95.06 287 SER A CA 1
ATOM 2264 C C . SER A 1 287 ? 7.066 -22.094 13.133 1 95.06 287 SER A C 1
ATOM 2266 O O . SER A 1 287 ? 7.109 -23.219 13.641 1 95.06 287 SER A O 1
ATOM 2268 N N . LEU A 1 288 ? 7.25 -21.938 11.828 1 94.12 288 LEU A N 1
ATOM 2269 C CA . LEU A 1 288 ? 7.34 -23.062 10.898 1 94.12 288 LEU A CA 1
ATOM 2270 C C . LEU A 1 288 ? 8.789 -23.469 10.672 1 94.12 288 LEU A C 1
ATOM 2272 O O . LEU A 1 288 ? 9.102 -24.656 10.586 1 94.12 288 LEU A O 1
ATOM 2276 N N . GLY A 1 289 ? 9.633 -22.391 10.57 1 93.5 289 GLY A N 1
ATOM 2277 C CA . GLY A 1 289 ? 10.992 -22.672 10.133 1 93.5 289 GLY A CA 1
ATOM 2278 C C . GLY A 1 289 ? 11.07 -23.234 8.727 1 93.5 289 GLY A C 1
ATOM 2279 O O . GLY A 1 289 ? 10.047 -23.344 8.047 1 93.5 289 GLY A O 1
ATOM 2280 N N . LEU A 1 290 ? 12.273 -23.625 8.305 1 94.88 290 LEU A N 1
ATOM 2281 C CA . LEU A 1 290 ? 12.484 -24.141 6.953 1 94.88 290 LEU A CA 1
ATOM 2282 C C . LEU A 1 290 ? 11.766 -25.469 6.766 1 94.88 290 LEU A C 1
ATOM 2284 O O . LEU A 1 290 ? 11.141 -25.703 5.727 1 94.88 290 LEU A O 1
ATOM 2288 N N . GLU A 1 291 ? 11.844 -26.281 7.75 1 94.94 291 GLU A N 1
ATOM 2289 C CA . GLU A 1 291 ? 11.242 -27.609 7.656 1 94.94 291 GLU A CA 1
ATOM 2290 C C . GLU A 1 291 ? 9.719 -27.531 7.586 1 94.94 291 GLU A C 1
ATOM 2292 O O . GLU A 1 291 ? 9.078 -28.312 6.887 1 94.94 291 GLU A O 1
ATOM 2297 N N . GLY A 1 292 ? 9.195 -26.641 8.398 1 95.06 292 GLY A N 1
ATOM 2298 C CA . GLY A 1 292 ? 7.754 -26.453 8.352 1 95.06 292 GLY A CA 1
ATOM 2299 C C . GLY A 1 292 ? 7.254 -25.969 7.008 1 95.06 292 GLY A C 1
ATOM 2300 O O . GLY A 1 292 ? 6.23 -26.438 6.508 1 95.06 292 GLY A O 1
ATOM 2301 N N . PHE A 1 293 ? 7.973 -25.078 6.391 1 96.31 293 PHE A N 1
ATOM 2302 C CA . PHE A 1 293 ? 7.613 -24.578 5.066 1 96.31 293 PHE A CA 1
ATOM 2303 C C . PHE A 1 293 ? 7.738 -25.688 4.023 1 96.31 293 PHE A C 1
ATOM 2305 O O . PHE A 1 293 ? 6.906 -25.781 3.117 1 96.31 293 PHE A O 1
ATOM 2312 N N . LYS A 1 294 ? 8.789 -26.469 4.129 1 96.69 294 LYS A N 1
ATOM 2313 C CA . LYS A 1 294 ? 8.969 -27.578 3.211 1 96.69 294 LYS A CA 1
ATOM 2314 C C . LYS A 1 294 ? 7.797 -28.562 3.297 1 96.69 294 LYS A C 1
ATOM 2316 O O . LYS A 1 294 ? 7.27 -29 2.273 1 96.69 294 LYS A O 1
ATOM 2321 N N . LYS A 1 295 ? 7.379 -28.891 4.508 1 95.94 295 LYS A N 1
ATOM 2322 C CA . LYS A 1 295 ? 6.246 -29.797 4.711 1 95.94 295 LYS A CA 1
ATOM 2323 C C . LYS A 1 295 ? 4.969 -29.219 4.109 1 95.94 295 LYS A C 1
ATOM 2325 O O . LYS A 1 295 ? 4.172 -29.938 3.514 1 95.94 295 LYS A O 1
ATOM 2330 N N . ARG A 1 296 ? 4.797 -27.938 4.281 1 95.38 296 ARG A N 1
ATOM 2331 C CA . ARG A 1 296 ? 3.645 -27.25 3.713 1 95.38 296 ARG A CA 1
ATOM 2332 C C . ARG A 1 296 ? 3.635 -27.359 2.193 1 95.38 296 ARG A C 1
ATOM 2334 O O . ARG A 1 296 ? 2.592 -27.625 1.592 1 95.38 296 ARG A O 1
ATOM 2341 N N . ALA A 1 297 ? 4.773 -27.125 1.631 1 97.19 297 ALA A N 1
ATOM 2342 C CA . ALA A 1 297 ? 4.895 -27.188 0.177 1 97.19 297 ALA A CA 1
ATOM 2343 C C . ALA A 1 297 ? 4.582 -28.594 -0.332 1 97.19 297 ALA A C 1
ATOM 2345 O O . ALA A 1 297 ? 3.836 -28.766 -1.3 1 97.19 297 ALA A O 1
ATOM 2346 N N . LEU A 1 298 ? 5.117 -29.578 0.295 1 97.06 298 LEU A N 1
ATOM 2347 C CA . LEU A 1 298 ? 4.922 -30.953 -0.117 1 97.06 298 LEU A CA 1
ATOM 2348 C C . LEU A 1 298 ? 3.461 -31.375 0.041 1 97.06 298 LEU A C 1
ATOM 2350 O O . LEU A 1 298 ? 2.916 -32.062 -0.809 1 97.06 298 LEU A O 1
ATOM 2354 N N . HIS A 1 299 ? 2.881 -30.938 1.122 1 97.06 299 HIS A N 1
ATOM 2355 C CA . HIS A 1 299 ? 1.463 -31.203 1.328 1 97.06 299 HIS A CA 1
ATOM 2356 C C . HIS A 1 299 ? 0.623 -30.625 0.19 1 97.06 299 HIS A C 1
ATOM 2358 O O . HIS A 1 299 ? -0.234 -31.328 -0.362 1 97.06 299 HIS A O 1
ATOM 2364 N N . SER A 1 300 ? 0.84 -29.391 -0.118 1 98.06 300 SER A N 1
ATOM 2365 C CA . SER A 1 300 ? 0.089 -28.734 -1.182 1 98.06 300 SER A CA 1
ATOM 2366 C C . SER A 1 300 ? 0.27 -29.453 -2.514 1 98.06 300 SER A C 1
ATOM 2368 O O . SER A 1 300 ? -0.683 -29.609 -3.281 1 98.06 300 SER A O 1
ATOM 2370 N N . LEU A 1 301 ? 1.485 -29.891 -2.793 1 98.06 301 LEU A N 1
ATOM 2371 C CA . LEU A 1 301 ? 1.763 -30.625 -4.023 1 98.06 301 LEU A CA 1
ATOM 2372 C C . LEU A 1 301 ? 1.01 -31.953 -4.047 1 98.06 301 LEU A C 1
ATOM 2374 O O . LEU A 1 301 ? 0.495 -32.375 -5.09 1 98.06 301 LEU A O 1
ATOM 2378 N N . GLU A 1 302 ? 0.963 -32.594 -2.938 1 98.25 302 GLU A N 1
ATOM 2379 C CA . GLU A 1 302 ? 0.226 -33.875 -2.83 1 98.25 302 GLU A CA 1
ATOM 2380 C C . GLU A 1 302 ? -1.264 -33.656 -3.082 1 98.25 302 GLU A C 1
ATOM 2382 O O . GLU A 1 302 ? -1.899 -34.438 -3.779 1 98.25 302 GLU A O 1
ATOM 2387 N N . ILE A 1 303 ? -1.785 -32.625 -2.488 1 98.44 303 ILE A N 1
ATOM 2388 C CA . ILE A 1 303 ? -3.203 -32.312 -2.652 1 98.44 303 ILE A CA 1
ATOM 2389 C C . ILE A 1 303 ? -3.494 -31.984 -4.113 1 98.44 303 ILE A C 1
ATOM 2391 O O . ILE A 1 303 ? -4.535 -32.375 -4.652 1 98.44 303 ILE A O 1
ATOM 2395 N N . ALA A 1 304 ? -2.605 -31.266 -4.75 1 98.69 304 ALA A N 1
ATOM 2396 C CA . ALA A 1 304 ? -2.779 -30.922 -6.16 1 98.69 304 ALA A CA 1
ATOM 2397 C C . ALA A 1 304 ? -2.799 -32.188 -7.023 1 98.69 304 ALA A C 1
ATOM 2399 O O . ALA A 1 304 ? -3.613 -32.312 -7.941 1 98.69 304 ALA A O 1
ATOM 2400 N N . ALA A 1 305 ? -1.896 -33.094 -6.734 1 98.56 305 ALA A N 1
ATOM 2401 C CA . ALA A 1 305 ? -1.873 -34.375 -7.453 1 98.56 305 ALA A CA 1
ATOM 2402 C C . ALA A 1 305 ? -3.18 -35.125 -7.254 1 98.56 305 ALA A C 1
ATOM 2404 O O . ALA A 1 305 ? -3.717 -35.688 -8.203 1 98.56 305 ALA A O 1
ATOM 2405 N N . TYR A 1 306 ? -3.65 -35.094 -6.051 1 98.75 306 TYR A N 1
ATOM 2406 C CA . TYR A 1 306 ? -4.906 -35.75 -5.711 1 98.75 306 TYR A CA 1
ATOM 2407 C C . TYR A 1 306 ? -6.074 -35.125 -6.457 1 98.75 306 TYR A C 1
ATOM 2409 O O . TYR A 1 306 ? -6.922 -35.812 -7.012 1 98.75 306 TYR A O 1
ATOM 2417 N N . ALA A 1 307 ? -6.145 -33.844 -6.48 1 98.81 307 ALA A N 1
ATOM 2418 C CA . ALA A 1 307 ? -7.211 -33.094 -7.16 1 98.81 307 ALA A CA 1
ATOM 2419 C C . ALA A 1 307 ? -7.234 -33.438 -8.648 1 98.81 307 ALA A C 1
ATOM 2421 O O . ALA A 1 307 ? -8.297 -33.688 -9.227 1 98.81 307 ALA A O 1
ATOM 2422 N N . GLU A 1 308 ? -6.047 -33.375 -9.273 1 98.75 308 GLU A N 1
ATOM 2423 C CA . GLU A 1 308 ? -5.945 -33.688 -10.688 1 98.75 308 GLU A CA 1
ATOM 2424 C C . GLU A 1 308 ? -6.469 -35.094 -10.961 1 98.75 308 GLU A C 1
ATOM 2426 O O . GLU A 1 308 ? -7.246 -35.312 -11.898 1 98.75 308 GLU A O 1
ATOM 2431 N N . MET A 1 309 ? -6.07 -36.031 -10.148 1 98.56 309 MET A N 1
ATOM 2432 C CA . MET A 1 309 ? -6.48 -37.438 -10.289 1 98.56 309 MET A CA 1
ATOM 2433 C C . MET A 1 309 ? -7.992 -37.562 -10.141 1 98.56 309 MET A C 1
ATOM 2435 O O . MET A 1 309 ? -8.648 -38.188 -10.984 1 98.56 309 MET A O 1
ATOM 2439 N N . ARG A 1 310 ? -8.555 -36.969 -9.117 1 98.62 310 ARG A N 1
ATOM 2440 C CA . ARG A 1 310 ? -9.984 -37.094 -8.836 1 98.62 310 ARG A CA 1
ATOM 2441 C C . ARG A 1 310 ? -10.812 -36.469 -9.961 1 98.62 310 ARG A C 1
ATOM 2443 O O . ARG A 1 310 ? -11.875 -37 -10.305 1 98.62 310 ARG A O 1
ATOM 2450 N N . LEU A 1 311 ? -10.375 -35.375 -10.477 1 98.62 311 LEU A N 1
ATOM 2451 C CA . LEU A 1 311 ? -11.086 -34.719 -11.578 1 98.62 311 LEU A CA 1
ATOM 2452 C C . LEU A 1 311 ? -11.055 -35.594 -12.828 1 98.62 311 LEU A C 1
ATOM 2454 O O . LEU A 1 311 ? -12.07 -35.75 -13.508 1 98.62 311 LEU A O 1
ATOM 2458 N N . LYS A 1 312 ? -9.945 -36.188 -13.133 1 98.38 312 LYS A N 1
ATOM 2459 C CA . LYS A 1 312 ? -9.812 -37.062 -14.297 1 98.38 312 LYS A CA 1
ATOM 2460 C C . LYS A 1 312 ? -10.688 -38.312 -14.156 1 98.38 312 LYS A C 1
ATOM 2462 O O . LYS A 1 312 ? -11.219 -38.812 -15.148 1 98.38 312 LYS A O 1
ATOM 2467 N N . GLU A 1 313 ? -10.844 -38.75 -12.992 1 98 313 GLU A N 1
ATOM 2468 C CA . GLU A 1 313 ? -11.664 -39.938 -12.727 1 98 313 GLU A CA 1
ATOM 2469 C C . GLU A 1 313 ? -13.117 -39.688 -13.141 1 98 313 GLU A C 1
ATOM 2471 O O . GLU A 1 313 ? -13.812 -40.625 -13.523 1 98 313 GLU A O 1
ATOM 2476 N N . ILE A 1 314 ? -13.523 -38.438 -13.086 1 97.25 314 ILE A N 1
ATOM 2477 C CA . ILE A 1 314 ? -14.914 -38.188 -13.445 1 97.25 314 ILE A CA 1
ATOM 2478 C C . ILE A 1 314 ? -14.984 -37.625 -14.867 1 97.25 314 ILE A C 1
ATOM 2480 O O . ILE A 1 314 ? -15.977 -37 -15.25 1 97.25 314 ILE A O 1
ATOM 2484 N N . GLY A 1 315 ? -13.922 -37.656 -15.602 1 96.81 315 GLY A N 1
ATOM 2485 C CA . GLY A 1 315 ? -13.93 -37.344 -17.016 1 96.81 315 GLY A CA 1
ATOM 2486 C C . GLY A 1 315 ? -13.555 -35.875 -17.297 1 96.81 315 GLY A C 1
ATOM 2487 O O . GLY A 1 315 ? -13.695 -35.406 -18.422 1 96.81 315 GLY A O 1
ATOM 2488 N N . VAL A 1 316 ? -13.109 -35.188 -16.297 1 97.38 316 VAL A N 1
ATOM 2489 C CA . VAL A 1 316 ? -12.688 -33.812 -16.484 1 97.38 316 VAL A CA 1
ATOM 2490 C C . VAL A 1 316 ? -11.234 -33.75 -16.969 1 97.38 316 VAL A C 1
ATOM 2492 O O . VAL A 1 316 ? -10.367 -34.406 -16.375 1 97.38 316 VAL A O 1
ATOM 2495 N N . ASN A 1 317 ? -10.992 -33.031 -18.062 1 97.31 317 ASN A N 1
ATOM 2496 C CA . ASN A 1 317 ? -9.648 -32.938 -18.609 1 97.31 317 ASN A CA 1
ATOM 2497 C C . ASN A 1 317 ? -8.805 -31.922 -17.812 1 97.31 317 ASN A C 1
ATOM 2499 O O . ASN A 1 317 ? -8.336 -30.922 -18.359 1 97.31 317 ASN A O 1
ATOM 2503 N N . ALA A 1 318 ? -8.555 -32.25 -16.609 1 98.19 318 ALA A N 1
ATOM 2504 C CA . ALA A 1 318 ? -7.762 -31.422 -15.703 1 98.19 318 ALA A CA 1
ATOM 2505 C C . ALA A 1 318 ? -6.27 -31.656 -15.914 1 98.19 318 ALA A C 1
ATOM 2507 O O . ALA A 1 318 ? -5.859 -32.75 -16.297 1 98.19 318 ALA A O 1
ATOM 2508 N N . TRP A 1 319 ? -5.461 -30.625 -15.688 1 98.31 319 TRP A N 1
ATOM 2509 C CA . TRP A 1 319 ? -4.012 -30.766 -15.797 1 98.31 319 TRP A CA 1
ATOM 2510 C C . TRP A 1 319 ? -3.301 -29.766 -14.891 1 98.31 319 TRP A C 1
ATOM 2512 O O . TRP A 1 319 ? -3.92 -28.828 -14.391 1 98.31 319 TRP A O 1
ATOM 2522 N N . ARG A 1 320 ? -2.09 -30 -14.609 1 97.88 320 ARG A N 1
ATOM 2523 C CA . ARG A 1 320 ? -1.244 -29.078 -13.867 1 97.88 320 ARG A CA 1
ATOM 2524 C C . ARG A 1 320 ? 0.2 -29.141 -14.352 1 97.88 320 ARG A C 1
ATOM 2526 O O . ARG A 1 320 ? 0.638 -30.172 -14.875 1 97.88 320 ARG A O 1
ATOM 2533 N N . ASN A 1 321 ? 0.956 -28.047 -14.312 1 97.81 321 ASN A N 1
ATOM 2534 C CA . ASN A 1 321 ? 2.389 -28.062 -14.586 1 97.81 321 ASN A CA 1
ATOM 2535 C C . ASN A 1 321 ? 3.156 -28.859 -13.539 1 97.81 321 ASN A C 1
ATOM 2537 O O . ASN A 1 321 ? 2.67 -29.062 -12.422 1 97.81 321 ASN A O 1
ATOM 2541 N N . PRO A 1 322 ? 4.336 -29.328 -13.938 1 94 322 PRO A N 1
ATOM 2542 C CA . PRO A 1 322 ? 5.145 -30.062 -12.961 1 94 322 PRO A CA 1
ATOM 2543 C C . PRO A 1 322 ? 5.43 -29.234 -11.703 1 94 322 PRO A C 1
ATOM 2545 O O . PRO A 1 322 ? 5.75 -28.047 -11.797 1 94 322 PRO A O 1
ATOM 2548 N N . ASP A 1 323 ? 5.234 -29.875 -10.555 1 95.44 323 ASP A N 1
ATOM 2549 C CA . ASP A 1 323 ? 5.559 -29.297 -9.25 1 95.44 323 ASP A CA 1
ATOM 2550 C C . ASP A 1 323 ? 4.77 -28.016 -9 1 95.44 323 ASP A C 1
ATOM 2552 O O . ASP A 1 323 ? 5.316 -27.047 -8.492 1 95.44 323 ASP A O 1
ATOM 2556 N N . SER A 1 324 ? 3.547 -27.984 -9.484 1 97.44 324 SER A N 1
ATOM 2557 C CA . SER A 1 324 ? 2.652 -26.844 -9.258 1 97.44 324 SER A CA 1
ATOM 2558 C C . SER A 1 324 ? 1.507 -27.234 -8.328 1 97.44 324 SER A C 1
ATOM 2560 O O . SER A 1 324 ? 1.092 -28.391 -8.289 1 97.44 324 SER A O 1
ATOM 2562 N N . ILE A 1 325 ? 1.018 -26.297 -7.594 1 98.38 325 ILE A N 1
ATOM 2563 C CA . ILE A 1 325 ? -0.093 -26.547 -6.684 1 98.38 325 ILE A CA 1
ATOM 2564 C C . ILE A 1 325 ? -1.398 -26.062 -7.312 1 98.38 325 ILE A C 1
ATOM 2566 O O . ILE A 1 325 ? -2.459 -26.141 -6.688 1 98.38 325 ILE A O 1
ATOM 2570 N N . THR A 1 326 ? -1.359 -25.562 -8.516 1 98.5 326 THR A N 1
ATOM 2571 C CA . THR A 1 326 ? -2.508 -25.078 -9.273 1 98.5 326 THR A CA 1
ATOM 2572 C C . THR A 1 326 ? -2.971 -26.141 -10.273 1 98.5 326 THR A C 1
ATOM 2574 O O . THR A 1 326 ? -2.201 -26.562 -11.141 1 98.5 326 THR A O 1
ATOM 2577 N N . VAL A 1 327 ? -4.227 -26.547 -10.188 1 98.69 327 VAL A N 1
ATOM 2578 C CA . VAL A 1 327 ? -4.824 -27.516 -11.094 1 98.69 327 VAL A CA 1
ATOM 2579 C C . VAL A 1 327 ? -5.82 -26.828 -12.016 1 98.69 327 VAL A C 1
ATOM 2581 O O . VAL A 1 327 ? -6.781 -26.203 -11.555 1 98.69 327 VAL A O 1
ATOM 2584 N N . ASN A 1 328 ? -5.539 -26.906 -13.312 1 98.19 328 ASN A N 1
ATOM 2585 C CA . ASN A 1 328 ? -6.402 -26.281 -14.312 1 98.19 328 ASN A CA 1
ATOM 2586 C C . ASN A 1 328 ? -7.508 -27.234 -14.758 1 98.19 328 ASN A C 1
ATOM 2588 O O . ASN A 1 328 ? -7.277 -28.438 -14.914 1 98.19 328 ASN A O 1
ATOM 2592 N N . LEU A 1 329 ? -8.742 -26.734 -14.922 1 98.19 329 LEU A N 1
ATOM 2593 C CA . LEU A 1 329 ? -9.875 -27.5 -15.422 1 98.19 329 LEU A CA 1
ATOM 2594 C C . LEU A 1 329 ? -10.773 -26.641 -16.297 1 98.19 329 LEU A C 1
ATOM 2596 O O . LEU A 1 329 ? -10.82 -25.422 -16.141 1 98.19 329 LEU A O 1
ATOM 2600 N N . PRO A 1 330 ? -11.43 -27.297 -17.25 1 97.31 330 PRO A N 1
ATOM 2601 C CA . PRO A 1 330 ? -12.43 -26.516 -17.984 1 97.31 330 PRO A CA 1
ATOM 2602 C C . PRO A 1 330 ? -13.508 -25.938 -17.078 1 97.31 330 PRO A C 1
ATOM 2604 O O . PRO A 1 330 ? -13.781 -26.484 -16 1 97.31 330 PRO A O 1
ATOM 2607 N N . GLU A 1 331 ? -14.078 -24.859 -17.516 1 96.31 331 GLU A N 1
ATOM 2608 C CA . GLU A 1 331 ? -15.117 -24.219 -16.719 1 96.31 331 GLU A CA 1
ATOM 2609 C C . GLU A 1 331 ? -16.203 -25.203 -16.328 1 96.31 331 GLU A C 1
ATOM 2611 O O . GLU A 1 331 ? -16.844 -25.812 -17.188 1 96.31 331 GLU A O 1
ATOM 2616 N N . PRO A 1 332 ? -16.391 -25.391 -15.039 1 96.31 332 PRO A N 1
ATOM 2617 C CA . PRO A 1 332 ? -17.547 -26.188 -14.602 1 96.31 332 PRO A CA 1
ATOM 2618 C C . PRO A 1 332 ? -18.859 -25.406 -14.641 1 96.31 332 PRO A C 1
ATOM 2620 O O . PRO A 1 332 ? -18.891 -24.281 -15.141 1 96.31 332 PRO A O 1
ATOM 2623 N N . ALA A 1 333 ? -19.906 -26.094 -14.203 1 95.88 333 ALA A N 1
ATOM 2624 C CA . ALA A 1 333 ? -21.203 -25.422 -14.133 1 95.88 333 ALA A CA 1
ATOM 2625 C C . ALA A 1 333 ? -21.094 -24.125 -13.32 1 95.88 333 ALA A C 1
ATOM 2627 O O . ALA A 1 333 ? -20.406 -24.094 -12.297 1 95.88 333 ALA A O 1
ATOM 2628 N N . PRO A 1 334 ? -21.797 -23.109 -13.75 1 94 334 PRO A N 1
ATOM 2629 C CA . PRO A 1 334 ? -21.688 -21.781 -13.117 1 94 334 PRO A CA 1
ATOM 2630 C C . PRO A 1 334 ? -21.969 -21.828 -11.617 1 94 334 PRO A C 1
ATOM 2632 O O . PRO A 1 334 ? -21.328 -21.125 -10.844 1 94 334 PRO A O 1
ATOM 2635 N N . GLN A 1 335 ? -22.906 -22.562 -11.25 1 94 335 GLN A N 1
ATOM 2636 C CA . GLN A 1 335 ? -23.266 -22.609 -9.836 1 94 335 GLN A CA 1
ATOM 2637 C C . GLN A 1 335 ? -22.141 -23.172 -8.992 1 94 335 GLN A C 1
ATOM 2639 O O . GLN A 1 335 ? -21.906 -22.734 -7.863 1 94 335 GLN A O 1
ATOM 2644 N N . VAL A 1 336 ? -21.391 -24.172 -9.57 1 96.19 336 VAL A N 1
ATOM 2645 C CA . VAL A 1 336 ? -20.266 -24.766 -8.867 1 96.19 336 VAL A CA 1
ATOM 2646 C C . VAL A 1 336 ? -19.094 -23.781 -8.844 1 96.19 336 VAL A C 1
ATOM 2648 O O . VAL A 1 336 ? -18.453 -23.594 -7.805 1 96.19 336 VAL A O 1
ATOM 2651 N N . ARG A 1 337 ? -18.875 -23.188 -9.961 1 95.12 337 ARG A N 1
ATOM 2652 C CA . ARG A 1 337 ? -17.797 -22.203 -10.086 1 95.12 337 ARG A CA 1
ATOM 2653 C C . ARG A 1 337 ? -17.969 -21.062 -9.086 1 95.12 337 ARG A C 1
ATOM 2655 O O . ARG A 1 337 ? -17.016 -20.672 -8.414 1 95.12 337 ARG A O 1
ATOM 2662 N N . VAL A 1 338 ? -19.156 -20.531 -8.953 1 92.12 338 VAL A N 1
ATOM 2663 C CA . VAL A 1 338 ? -19.453 -19.406 -8.086 1 92.12 338 VAL A CA 1
ATOM 2664 C C . VAL A 1 338 ? -19.375 -19.828 -6.621 1 92.12 338 VAL A C 1
ATOM 2666 O O . VAL A 1 338 ? -18.797 -19.125 -5.789 1 92.12 338 VAL A O 1
ATOM 2669 N N . LYS A 1 339 ? -19.906 -21 -6.348 1 93.62 339 LYS A N 1
ATOM 2670 C CA . LYS A 1 339 ? -19.938 -21.516 -4.98 1 93.62 339 LYS A CA 1
ATOM 2671 C C . LYS A 1 339 ? -18.516 -21.672 -4.43 1 93.62 339 LYS A C 1
ATOM 2673 O O . LYS A 1 339 ? -18.25 -21.297 -3.287 1 93.62 339 LYS A O 1
ATOM 2678 N N . TRP A 1 340 ? -17.656 -22.156 -5.262 1 95.19 340 TRP A N 1
ATOM 2679 C CA . TRP A 1 340 ? -16.297 -22.469 -4.805 1 95.19 340 TRP A CA 1
ATOM 2680 C C . TRP A 1 340 ? -15.328 -21.344 -5.164 1 95.19 340 TRP A C 1
ATOM 2682 O O . TRP A 1 340 ? -14.117 -21.484 -4.969 1 95.19 340 TRP A O 1
ATOM 2692 N N . GLN A 1 341 ? -15.852 -20.25 -5.672 1 93.06 341 GLN A N 1
ATOM 2693 C CA . GLN A 1 341 ? -15.086 -19.047 -6 1 93.06 341 GLN A CA 1
ATOM 2694 C C . GLN A 1 341 ? -13.922 -19.375 -6.922 1 93.06 341 GLN A C 1
ATOM 2696 O O . GLN A 1 341 ? -12.781 -19 -6.652 1 93.06 341 GLN A O 1
ATOM 2701 N N . LEU A 1 342 ? -14.203 -20.062 -7.988 1 94.75 342 LEU A N 1
ATOM 2702 C CA . LEU A 1 342 ? -13.188 -20.375 -8.984 1 94.75 342 LEU A CA 1
ATOM 2703 C C . LEU A 1 342 ? -13.047 -19.25 -9.992 1 94.75 342 LEU A C 1
ATOM 2705 O O . LEU A 1 342 ? -14.039 -18.781 -10.562 1 94.75 342 LEU A O 1
ATOM 2709 N N . ALA A 1 343 ? -11.82 -18.797 -10.125 1 90.88 343 ALA A N 1
ATOM 2710 C CA . ALA A 1 343 ? -11.57 -17.781 -11.141 1 90.88 343 ALA A CA 1
ATOM 2711 C C . ALA A 1 343 ? -11.695 -18.359 -12.547 1 90.88 343 ALA A C 1
ATOM 2713 O O . ALA A 1 343 ? -11.359 -19.516 -12.781 1 90.88 343 ALA A O 1
ATOM 2714 N N . LEU A 1 344 ? -12.211 -17.5 -13.453 1 90.62 344 LEU A N 1
ATOM 2715 C CA . LEU A 1 344 ? -12.445 -17.922 -14.828 1 90.62 344 LEU A CA 1
ATOM 2716 C C . LEU A 1 344 ? -11.648 -17.062 -15.797 1 90.62 344 LEU A C 1
ATOM 2718 O O . LEU A 1 344 ? -11.641 -15.828 -15.68 1 90.62 344 LEU A O 1
ATOM 2722 N N . GLU A 1 345 ? -10.914 -17.688 -16.656 1 89.19 345 GLU A N 1
ATOM 2723 C CA . GLU A 1 345 ? -10.203 -17.016 -17.734 1 89.19 345 GLU A CA 1
ATOM 2724 C C . GLU A 1 345 ? -10.172 -17.875 -19 1 89.19 345 GLU A C 1
ATOM 2726 O O . GLU A 1 345 ? -9.648 -18.984 -18.984 1 89.19 345 GLU A O 1
ATOM 2731 N N . ASN A 1 346 ? -10.719 -17.406 -20.062 1 89.88 346 ASN A N 1
ATOM 2732 C CA . ASN A 1 346 ? -10.703 -18.047 -21.375 1 89.88 346 ASN A CA 1
ATOM 2733 C C . ASN A 1 346 ? -11.219 -19.484 -21.312 1 89.88 346 ASN A C 1
ATOM 2735 O O . ASN A 1 346 ? -10.578 -20.406 -21.797 1 89.88 346 ASN A O 1
ATOM 2739 N N . GLY A 1 347 ? -12.258 -19.672 -20.594 1 92.75 347 GLY A N 1
ATOM 2740 C CA . GLY A 1 347 ? -12.93 -20.953 -20.547 1 92.75 347 GLY A CA 1
ATOM 2741 C C . GLY A 1 347 ? -12.305 -21.922 -19.562 1 92.75 347 GLY A C 1
ATOM 2742 O O . GLY A 1 347 ? -12.766 -23.062 -19.422 1 92.75 347 GLY A O 1
ATOM 2743 N N . TRP A 1 348 ? -11.289 -21.469 -18.906 1 94.94 348 TRP A N 1
ATOM 2744 C CA . TRP A 1 348 ? -10.609 -22.328 -17.938 1 94.94 348 TRP A CA 1
ATOM 2745 C C . TRP A 1 348 ? -10.719 -21.766 -16.531 1 94.94 348 TRP A C 1
ATOM 2747 O O . TRP A 1 348 ? -10.742 -20.547 -16.344 1 94.94 348 TRP A O 1
ATOM 2757 N N . CYS A 1 349 ? -10.844 -22.672 -15.578 1 96.31 349 CYS A N 1
ATOM 2758 C CA . CYS A 1 349 ? -10.742 -22.375 -14.156 1 96.31 349 CYS A CA 1
ATOM 2759 C C . CYS A 1 349 ? -9.555 -23.094 -13.523 1 96.31 349 CYS A C 1
ATOM 2761 O O . CYS A 1 349 ? -8.891 -23.906 -14.18 1 96.31 349 CYS A O 1
ATOM 2763 N N . HIS A 1 350 ? -9.258 -22.672 -12.359 1 97.5 350 HIS A N 1
ATOM 2764 C CA . HIS A 1 350 ? -8.211 -23.406 -11.641 1 97.5 350 HIS A CA 1
ATOM 2765 C C . HIS A 1 350 ? -8.57 -23.562 -10.172 1 97.5 350 HIS A C 1
ATOM 2767 O O . HIS A 1 350 ? -9.391 -22.812 -9.633 1 97.5 350 HIS A O 1
ATOM 2773 N N . ILE A 1 351 ? -8.055 -24.625 -9.633 1 97.5 351 ILE A N 1
ATOM 2774 C CA . ILE A 1 351 ? -8.008 -24.891 -8.195 1 97.5 351 ILE A CA 1
ATOM 2775 C C . ILE A 1 351 ? -6.59 -24.672 -7.676 1 97.5 351 ILE A C 1
ATOM 2777 O O . ILE A 1 351 ? -5.641 -25.281 -8.188 1 97.5 351 ILE A O 1
ATOM 2781 N N . ILE A 1 352 ? -6.465 -23.844 -6.723 1 98.19 352 ILE A N 1
ATOM 2782 C CA . ILE A 1 352 ? -5.148 -23.641 -6.121 1 98.19 352 ILE A CA 1
ATOM 2783 C C . ILE A 1 352 ? -5.078 -24.359 -4.781 1 98.19 352 ILE A C 1
ATOM 2785 O O . ILE A 1 352 ? -5.727 -23.953 -3.812 1 98.19 352 ILE A O 1
ATOM 2789 N N . CYS A 1 353 ? -4.277 -25.375 -4.727 1 98.19 353 CYS A N 1
ATOM 2790 C CA . CYS A 1 353 ? -4.207 -26.234 -3.555 1 98.19 353 CYS A CA 1
ATOM 2791 C C . CYS A 1 353 ? -3.266 -25.656 -2.504 1 98.19 353 CYS A C 1
ATOM 2793 O O . CYS A 1 353 ? -2.201 -26.219 -2.24 1 98.19 353 CYS A O 1
ATOM 2795 N N . MET A 1 354 ? -3.762 -24.625 -1.887 1 97.44 354 MET A N 1
ATOM 2796 C CA . MET A 1 354 ? -3.039 -23.938 -0.822 1 97.44 354 MET A CA 1
ATOM 2797 C C . MET A 1 354 ? -2.85 -24.844 0.386 1 97.44 354 MET A C 1
ATOM 2799 O O . MET A 1 354 ? -3.488 -25.891 0.483 1 97.44 354 MET A O 1
ATOM 2803 N N . PRO A 1 355 ? -2.016 -24.438 1.341 1 95.81 355 PRO A N 1
ATOM 2804 C CA . PRO A 1 355 ? -1.684 -25.312 2.467 1 95.81 355 PRO A CA 1
ATOM 2805 C C . PRO A 1 355 ? -2.91 -25.719 3.283 1 95.81 355 PRO A C 1
ATOM 2807 O O . PRO A 1 355 ? -2.936 -26.797 3.871 1 95.81 355 PRO A O 1
ATOM 2810 N N . ASN A 1 356 ? -3.92 -24.891 3.312 1 95.12 356 ASN A N 1
ATOM 2811 C CA . ASN A 1 356 ? -5.102 -25.188 4.121 1 95.12 356 ASN A CA 1
ATOM 2812 C C . ASN A 1 356 ? -6.062 -26.109 3.396 1 95.12 356 ASN A C 1
ATOM 2814 O O . ASN A 1 356 ? -7.027 -26.609 3.992 1 95.12 356 ASN A O 1
ATOM 2818 N N . VAL A 1 357 ? -5.898 -26.406 2.139 1 96.5 357 VAL A N 1
ATOM 2819 C CA . VAL A 1 357 ? -6.832 -27.203 1.341 1 96.5 357 VAL A CA 1
ATOM 2820 C C . VAL A 1 357 ? -6.699 -28.672 1.693 1 96.5 357 VAL A C 1
ATOM 2822 O O . VAL A 1 357 ? -5.586 -29.188 1.866 1 96.5 357 VAL A O 1
ATOM 2825 N N . THR A 1 358 ? -7.824 -29.344 1.761 1 95.69 358 THR A N 1
ATOM 2826 C CA . THR A 1 358 ? -7.832 -30.734 2.186 1 95.69 358 THR A CA 1
ATOM 2827 C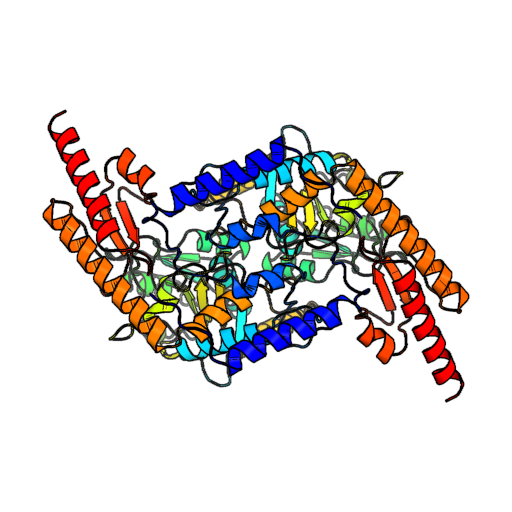 C . THR A 1 358 ? -8.383 -31.641 1.079 1 95.69 358 THR A C 1
ATOM 2829 O O . THR A 1 358 ? -9.031 -31.156 0.15 1 95.69 358 THR A O 1
ATOM 2832 N N . LYS A 1 359 ? -8.055 -32.938 1.244 1 97.81 359 LYS A N 1
ATOM 2833 C CA . LYS A 1 359 ? -8.641 -33.906 0.335 1 97.81 359 LYS A CA 1
ATOM 2834 C C . LYS A 1 359 ? -10.164 -33.906 0.418 1 97.81 359 LYS A C 1
ATOM 2836 O O . LYS A 1 359 ? -10.844 -34.125 -0.584 1 97.81 359 LYS A O 1
ATOM 2841 N N . HIS A 1 360 ? -10.672 -33.625 1.602 1 97 360 HIS A N 1
ATOM 2842 C CA . HIS A 1 360 ? -12.117 -33.562 1.798 1 97 360 HIS A CA 1
ATOM 2843 C C . HIS A 1 360 ? -12.75 -32.469 0.947 1 97 360 HIS A C 1
ATOM 2845 O O . HIS A 1 360 ? -13.789 -32.688 0.318 1 97 360 HIS A O 1
ATOM 2851 N N . GLN A 1 361 ? -12.125 -31.297 0.93 1 96.38 361 GLN A N 1
ATOM 2852 C CA . GLN A 1 361 ? -12.633 -30.203 0.118 1 96.38 361 GLN A CA 1
ATOM 2853 C C . GLN A 1 361 ? -12.586 -30.547 -1.368 1 96.38 361 GLN A C 1
ATOM 2855 O O . GLN A 1 361 ? -13.508 -30.219 -2.117 1 96.38 361 GLN A O 1
ATOM 2860 N N . ILE A 1 362 ? -11.5 -31.188 -1.76 1 98.25 362 ILE A N 1
ATOM 2861 C CA . ILE A 1 362 ? -11.359 -31.609 -3.15 1 98.25 362 ILE A CA 1
ATOM 2862 C C . ILE A 1 362 ? -12.477 -32.594 -3.514 1 98.25 362 ILE A C 1
ATOM 2864 O O . ILE A 1 362 ? -13.117 -32.438 -4.559 1 98.25 362 ILE A O 1
ATOM 2868 N N . ASP A 1 363 ? -12.727 -33.5 -2.635 1 98.44 363 ASP A N 1
ATOM 2869 C CA . ASP A 1 363 ? -13.773 -34.5 -2.877 1 98.44 363 ASP A CA 1
ATOM 2870 C C . ASP A 1 363 ? -15.141 -33.812 -3.006 1 98.44 363 ASP A C 1
ATOM 2872 O O . ASP A 1 363 ? -15.953 -34.219 -3.844 1 98.44 363 ASP A O 1
ATOM 2876 N N . GLN A 1 364 ? -15.383 -32.906 -2.168 1 97.69 364 GLN A N 1
ATOM 2877 C CA . GLN A 1 364 ? -16.656 -32.188 -2.225 1 97.69 364 GLN A CA 1
ATOM 2878 C C . GLN A 1 364 ? -16.812 -31.453 -3.551 1 97.69 364 GLN A C 1
ATOM 2880 O O . GLN A 1 364 ? -17.875 -31.531 -4.184 1 97.69 364 GLN A O 1
ATOM 2885 N N . LEU A 1 365 ? -15.82 -30.75 -3.939 1 97.94 365 LEU A N 1
ATOM 2886 C CA . LEU A 1 365 ? -15.867 -30.031 -5.203 1 97.94 365 LEU A CA 1
ATOM 2887 C C . LEU A 1 365 ? -16.062 -30.984 -6.375 1 97.94 365 LEU A C 1
ATOM 2889 O O . LEU A 1 365 ? -16.906 -30.766 -7.234 1 97.94 365 LEU A O 1
ATOM 2893 N N . VAL A 1 366 ? -15.297 -32.062 -6.406 1 98.25 366 VAL A N 1
ATOM 2894 C CA . VAL A 1 366 ? -15.352 -33.031 -7.488 1 98.25 366 VAL A CA 1
ATOM 2895 C C . VAL A 1 366 ? -16.734 -33.656 -7.547 1 98.25 366 VAL A C 1
ATOM 2897 O O . VAL A 1 366 ? -17.297 -33.875 -8.633 1 98.25 366 VAL A O 1
ATOM 2900 N N . GLY A 1 367 ? -17.297 -33.969 -6.379 1 97.94 367 GLY A N 1
ATOM 2901 C CA . GLY A 1 367 ? -18.641 -34.469 -6.312 1 97.94 367 GLY A CA 1
ATOM 2902 C C . GLY A 1 367 ? -19.672 -33.531 -6.906 1 97.94 367 GLY A C 1
ATOM 2903 O O . GLY A 1 367 ? -20.578 -33.969 -7.629 1 97.94 367 GLY A O 1
ATOM 2904 N N . GLU A 1 368 ? -19.531 -32.344 -6.605 1 97.5 368 GLU A N 1
ATOM 2905 C CA . GLU A 1 368 ? -20.484 -31.359 -7.098 1 97.5 368 GLU A CA 1
ATOM 2906 C C . GLU A 1 368 ? -20.328 -31.141 -8.602 1 97.5 368 GLU A C 1
ATOM 2908 O O . GLU A 1 368 ? -21.312 -30.906 -9.305 1 97.5 368 GLU A O 1
ATOM 2913 N N . ILE A 1 369 ? -19.125 -31.156 -9.078 1 97.56 369 ILE A N 1
ATOM 2914 C CA . ILE A 1 369 ? -18.891 -31.062 -10.508 1 97.56 369 ILE A CA 1
ATOM 2915 C C . ILE A 1 369 ? -19.516 -32.25 -11.219 1 97.56 369 ILE A C 1
ATOM 2917 O O . ILE A 1 369 ? -20.188 -32.094 -12.242 1 97.56 369 ILE A O 1
ATOM 2921 N N . ALA A 1 370 ? -19.359 -33.438 -10.68 1 97.06 370 ALA A N 1
ATOM 2922 C CA . ALA A 1 370 ? -19.922 -34.656 -11.258 1 97.06 370 ALA A CA 1
ATOM 2923 C C . ALA A 1 370 ? -21.453 -34.594 -11.305 1 97.06 370 ALA A C 1
ATOM 2925 O O . ALA A 1 370 ? -22.062 -34.969 -12.297 1 97.06 370 ALA A O 1
ATOM 2926 N N . GLU A 1 371 ? -21.984 -34.125 -10.211 1 96.06 371 GLU A N 1
ATOM 2927 C CA . GLU A 1 371 ? -23.438 -34 -10.133 1 96.06 371 GLU A CA 1
ATOM 2928 C C . GLU A 1 371 ? -23.984 -33.031 -11.172 1 96.06 371 GLU A C 1
ATOM 2930 O O . GLU A 1 371 ? -25.016 -33.281 -11.797 1 96.06 371 GLU A O 1
ATOM 2935 N N . ALA A 1 372 ? -23.344 -31.953 -11.297 1 93.75 372 ALA A N 1
ATOM 2936 C CA . ALA A 1 372 ? -23.766 -30.938 -12.25 1 93.75 372 ALA A CA 1
ATOM 2937 C C . ALA A 1 372 ? -23.625 -31.438 -13.68 1 93.75 372 ALA A C 1
ATOM 2939 O O . ALA A 1 372 ? -24.438 -31.094 -14.547 1 93.75 372 ALA A O 1
ATOM 2940 N N . ASN A 1 373 ? -22.594 -32.156 -13.984 1 88 373 ASN A N 1
ATOM 2941 C CA . ASN A 1 373 ? -22.375 -32.688 -15.32 1 88 373 ASN A CA 1
ATOM 2942 C C . ASN A 1 373 ? -23.453 -33.688 -15.695 1 88 373 ASN A C 1
ATOM 2944 O O . ASN A 1 373 ? -23.844 -33.781 -16.859 1 88 373 ASN A O 1
ATOM 2948 N N . VAL A 1 374 ? -23.922 -34.406 -14.805 1 84.94 374 VAL A N 1
ATOM 2949 C CA . VAL A 1 374 ? -24.984 -35.375 -15.047 1 84.94 374 VAL A CA 1
ATOM 2950 C C . VAL A 1 374 ? -26.281 -34.625 -15.375 1 84.94 374 VAL A C 1
ATOM 2952 O O . VAL A 1 374 ? -27.031 -35.031 -16.266 1 84.94 374 VAL A O 1
ATOM 2955 N N . MET A 1 375 ? -26.5 -33.594 -14.656 1 81.5 375 MET A N 1
ATOM 2956 C CA . MET A 1 375 ? -27.734 -32.844 -14.875 1 81.5 375 MET A CA 1
ATOM 2957 C C . MET A 1 375 ? -27.734 -32.188 -16.25 1 81.5 375 MET A C 1
ATOM 2959 O O . MET A 1 375 ? -28.781 -32.062 -16.875 1 81.5 375 MET A O 1
ATOM 2963 N N . LEU A 1 376 ? -26.594 -31.734 -16.703 1 74.75 376 LEU A N 1
ATOM 2964 C CA . LEU A 1 376 ? -26.469 -31.094 -18.016 1 74.75 376 LEU A CA 1
ATOM 2965 C C . LEU A 1 376 ? -26.609 -32.125 -19.141 1 74.75 376 LEU A C 1
ATOM 2967 O O . LEU A 1 376 ? -27.062 -31.797 -20.234 1 74.75 376 LEU A O 1
ATOM 2971 N N . SER A 1 377 ? -26.188 -33.344 -18.891 1 69.25 377 SER A N 1
ATOM 2972 C CA . SER A 1 377 ? -26.281 -34.375 -19.906 1 69.25 377 SER A CA 1
ATOM 2973 C C . SER A 1 377 ? -27.719 -34.875 -20.031 1 69.25 377 SER A C 1
ATOM 2975 O O . SER A 1 377 ? -28.109 -35.406 -21.078 1 69.25 377 SER A O 1
ATOM 2977 N N . VAL A 1 378 ? -28.562 -34.719 -19.016 1 70.44 378 VAL A N 1
ATOM 2978 C CA . VAL A 1 378 ? -29.953 -35.188 -19.047 1 70.44 378 VAL A CA 1
ATOM 2979 C C . VAL A 1 378 ? -30.859 -34.094 -19.578 1 70.44 378 VAL A C 1
ATOM 2981 O O . VAL A 1 378 ? -31.984 -34.344 -20.031 1 70.44 378 VAL A O 1
ATOM 2984 N N . SER A 1 379 ? -30.5 -32.875 -19.391 1 53.22 379 SER A N 1
ATOM 2985 C CA . SER A 1 379 ? -31.344 -31.781 -19.906 1 53.22 379 SER A CA 1
ATOM 2986 C C . SER A 1 379 ? -31.125 -31.594 -21.406 1 53.22 379 SER A C 1
ATOM 2988 O O . SER A 1 379 ? -32.062 -31.25 -22.141 1 53.22 379 SER A O 1
ATOM 2990 N N . MET B 1 1 ? -2.154 -27.859 9.688 1 50.75 1 MET B N 1
ATOM 2991 C CA . MET B 1 1 ? -0.839 -28.172 10.25 1 50.75 1 MET B CA 1
ATOM 2992 C C . MET B 1 1 ? -0.599 -27.391 11.531 1 50.75 1 MET B C 1
ATOM 2994 O O . MET B 1 1 ? -1.021 -26.234 11.648 1 50.75 1 MET B O 1
ATOM 2998 N N . GLU B 1 2 ? -0.342 -28.078 12.555 1 54.38 2 GLU B N 1
ATOM 2999 C CA . GLU B 1 2 ? -0.21 -27.516 13.891 1 54.38 2 GLU B CA 1
ATOM 3000 C C . GLU B 1 2 ? 0.927 -26.5 13.945 1 54.38 2 GLU B C 1
ATOM 3002 O O . GLU B 1 2 ? 2.051 -26.797 13.531 1 54.38 2 GLU B O 1
ATOM 3007 N N . LEU B 1 3 ? 0.591 -25.219 13.836 1 61.91 3 LEU B N 1
ATOM 3008 C CA . LEU B 1 3 ? 1.608 -24.203 14.086 1 61.91 3 LEU B CA 1
ATOM 3009 C C . LEU B 1 3 ? 2.314 -24.438 15.414 1 61.91 3 LEU B C 1
ATOM 3011 O O . LEU B 1 3 ? 1.67 -24.766 16.406 1 61.91 3 LEU B O 1
ATOM 3015 N N . ASN B 1 4 ? 3.604 -24.688 15.234 1 65.94 4 ASN B N 1
ATOM 3016 C CA . ASN B 1 4 ? 4.344 -24.828 16.484 1 65.94 4 ASN B CA 1
ATOM 3017 C C . ASN B 1 4 ? 4.363 -23.5 17.266 1 65.94 4 ASN B C 1
ATOM 3019 O O . ASN B 1 4 ? 4.297 -22.422 16.672 1 65.94 4 ASN B O 1
ATOM 3023 N N . ASN B 1 5 ? 4.355 -23.703 18.516 1 75.94 5 ASN B N 1
ATOM 3024 C CA . ASN B 1 5 ? 4.555 -22.547 19.391 1 75.94 5 ASN B CA 1
ATOM 3025 C C . ASN B 1 5 ? 5.91 -21.891 19.141 1 75.94 5 ASN B C 1
ATOM 3027 O O . ASN B 1 5 ? 6.867 -22.562 18.75 1 75.94 5 ASN B O 1
ATOM 3031 N N . LEU B 1 6 ? 5.961 -20.578 19.203 1 89.75 6 LEU B N 1
ATOM 3032 C CA . LEU B 1 6 ? 7.223 -19.859 19.156 1 89.75 6 LEU B CA 1
ATOM 3033 C C . LEU B 1 6 ? 8.195 -20.375 20.219 1 89.75 6 LEU B C 1
ATOM 3035 O O . LEU B 1 6 ? 7.773 -20.797 21.297 1 89.75 6 LEU B O 1
ATOM 3039 N N . SER B 1 7 ? 9.461 -20.453 19.891 1 93.5 7 SER B N 1
ATOM 3040 C CA . SER B 1 7 ? 10.477 -20.734 20.906 1 93.5 7 SER B CA 1
ATOM 3041 C C . SER B 1 7 ? 10.406 -19.719 22.031 1 93.5 7 SER B C 1
ATOM 3043 O O . SER B 1 7 ? 9.828 -18.641 21.875 1 93.5 7 SER B O 1
ATOM 3045 N N . ALA B 1 8 ? 10.938 -20.047 23.203 1 93.75 8 ALA B N 1
ATOM 3046 C CA . ALA B 1 8 ? 10.984 -19.141 24.344 1 93.75 8 ALA B CA 1
ATOM 3047 C C . ALA B 1 8 ? 11.703 -17.844 23.984 1 93.75 8 ALA B C 1
ATOM 3049 O O . ALA B 1 8 ? 11.305 -16.766 24.422 1 93.75 8 ALA B O 1
ATOM 3050 N N . GLU B 1 9 ? 12.711 -17.984 23.234 1 95.25 9 GLU B N 1
ATOM 3051 C CA . GLU B 1 9 ? 13.5 -16.828 22.812 1 95.25 9 GLU B CA 1
ATOM 3052 C C . GLU B 1 9 ? 12.664 -15.875 21.953 1 95.25 9 GLU B C 1
ATOM 3054 O O . GLU B 1 9 ? 12.703 -14.664 22.141 1 95.25 9 GLU B O 1
ATOM 3059 N N . ASN B 1 10 ? 11.945 -16.438 21 1 95.88 10 ASN B N 1
ATOM 3060 C CA . ASN B 1 10 ? 11.133 -15.617 20.125 1 95.88 10 ASN B CA 1
ATOM 3061 C C . ASN B 1 10 ? 9.93 -15.031 20.844 1 95.88 10 ASN B C 1
ATOM 3063 O O . ASN B 1 10 ? 9.508 -13.914 20.562 1 95.88 10 ASN B O 1
ATOM 3067 N N . ALA B 1 11 ? 9.367 -15.797 21.797 1 95.38 11 ALA B N 1
ATOM 3068 C CA . ALA B 1 11 ? 8.289 -15.266 22.625 1 95.38 11 ALA B CA 1
ATOM 3069 C C . ALA B 1 11 ? 8.766 -14.078 23.453 1 95.38 11 ALA B C 1
ATOM 3071 O O . ALA B 1 11 ? 8.031 -13.109 23.641 1 95.38 11 ALA B O 1
ATOM 3072 N N . ALA B 1 12 ? 9.984 -14.18 23.969 1 96.62 12 ALA B N 1
ATOM 3073 C CA . ALA B 1 12 ? 10.57 -13.086 24.734 1 96.62 12 ALA B CA 1
ATOM 3074 C C . ALA B 1 12 ? 10.781 -11.852 23.859 1 96.62 12 ALA B C 1
ATOM 3076 O O . ALA B 1 12 ? 10.633 -10.719 24.328 1 96.62 12 ALA B O 1
ATOM 3077 N N . LYS B 1 13 ? 11.141 -12.055 22.656 1 96.5 13 LYS B N 1
ATOM 3078 C CA . LYS B 1 13 ? 11.328 -10.945 21.719 1 96.5 13 LYS B CA 1
ATOM 3079 C C . LYS B 1 13 ? 10.023 -10.188 21.5 1 96.5 13 LYS B C 1
ATOM 3081 O O . LYS B 1 13 ? 10.023 -8.953 21.422 1 96.5 13 LYS B O 1
ATOM 3086 N N . LEU B 1 14 ? 8.922 -10.891 21.391 1 96 14 LEU B N 1
ATOM 3087 C CA . LEU B 1 14 ? 7.609 -10.266 21.219 1 96 14 LEU B CA 1
ATOM 3088 C C . LEU B 1 14 ? 7.227 -9.469 22.469 1 96 14 LEU B C 1
ATOM 3090 O O . LEU B 1 14 ? 6.668 -8.375 22.359 1 96 14 LEU B O 1
ATOM 3094 N N . LYS B 1 15 ? 7.531 -10.07 23.562 1 96.81 15 LYS B N 1
ATOM 3095 C CA . LYS B 1 15 ? 7.23 -9.391 24.828 1 96.81 15 LYS B CA 1
ATOM 3096 C C . LYS B 1 15 ? 8.031 -8.102 24.953 1 96.81 15 LYS B C 1
ATOM 3098 O O . LYS B 1 15 ? 7.5 -7.07 25.375 1 96.81 15 LYS B O 1
ATOM 3103 N N . ASP B 1 16 ? 9.305 -8.18 24.609 1 97.56 16 ASP B N 1
ATOM 3104 C CA . ASP B 1 16 ? 10.164 -7.004 24.641 1 97.56 16 ASP B CA 1
ATOM 3105 C C . ASP B 1 16 ? 9.656 -5.918 23.703 1 97.56 16 ASP B C 1
ATOM 3107 O O . ASP B 1 16 ? 9.688 -4.734 24.031 1 97.56 16 ASP B O 1
ATOM 3111 N N . LEU B 1 17 ? 9.227 -6.316 22.531 1 97.31 17 LEU B N 1
ATOM 3112 C CA . LEU B 1 17 ? 8.672 -5.375 21.562 1 97.31 17 LEU B CA 1
ATOM 3113 C C . LEU B 1 17 ? 7.441 -4.68 22.125 1 97.31 17 LEU B C 1
ATOM 3115 O O . LEU B 1 17 ? 7.301 -3.461 22 1 97.31 17 LEU B O 1
ATOM 3119 N N . MET B 1 18 ? 6.559 -5.426 22.734 1 97.06 18 MET B N 1
ATOM 3120 C CA . MET B 1 18 ? 5.34 -4.875 23.312 1 97.06 18 MET B CA 1
ATOM 3121 C C . MET B 1 18 ? 5.672 -3.83 24.375 1 97.06 18 MET B C 1
ATOM 3123 O O . MET B 1 18 ? 5.078 -2.75 24.391 1 97.06 18 MET B O 1
ATOM 3127 N N . GLU B 1 19 ? 6.602 -4.145 25.203 1 97.06 19 GLU B N 1
ATOM 3128 C CA . GLU B 1 19 ? 7.004 -3.227 26.266 1 97.06 19 GLU B CA 1
ATOM 3129 C C . GLU B 1 19 ? 7.594 -1.941 25.688 1 97.06 19 GLU B C 1
ATOM 3131 O O . GLU B 1 19 ? 7.316 -0.849 26.188 1 97.06 19 GLU B O 1
ATOM 3136 N N . ARG B 1 20 ? 8.359 -2.088 24.703 1 95.69 20 ARG B N 1
ATOM 3137 C CA . ARG B 1 20 ? 8.961 -0.928 24.062 1 95.69 20 ARG B CA 1
ATOM 3138 C C . ARG B 1 20 ? 7.898 -0.044 23.422 1 95.69 20 ARG B C 1
ATOM 3140 O O . ARG B 1 20 ? 7.961 1.184 23.516 1 95.69 20 ARG B O 1
ATOM 3147 N N . LEU B 1 21 ? 6.953 -0.629 22.703 1 95.56 21 LEU B N 1
ATOM 3148 C CA . LEU B 1 21 ? 5.895 0.126 22.031 1 95.56 21 LEU B CA 1
ATOM 3149 C C . LEU B 1 21 ? 5.047 0.883 23.047 1 95.56 21 LEU B C 1
ATOM 3151 O O . LEU B 1 21 ? 4.625 2.014 22.797 1 95.56 21 LEU B O 1
ATOM 3155 N N . ILE B 1 22 ? 4.801 0.26 24.203 1 94.81 22 ILE B N 1
ATOM 3156 C CA . ILE B 1 22 ? 4.043 0.908 25.281 1 94.81 22 ILE B CA 1
ATOM 3157 C C . ILE B 1 22 ? 4.789 2.146 25.766 1 94.81 22 ILE B C 1
ATOM 3159 O O . ILE B 1 22 ? 4.211 3.232 25.859 1 94.81 22 ILE B O 1
ATOM 3163 N N . ALA B 1 23 ? 6.051 2.02 25.984 1 92.56 23 ALA B N 1
ATOM 3164 C CA . ALA B 1 23 ? 6.879 3.107 26.5 1 92.56 23 ALA B CA 1
ATOM 3165 C C . ALA B 1 23 ? 6.996 4.238 25.484 1 92.56 23 ALA B C 1
ATOM 3167 O O . ALA B 1 23 ? 6.84 5.41 25.828 1 92.56 23 ALA B O 1
ATOM 3168 N N . ASP B 1 24 ? 7.227 3.883 24.266 1 91.31 24 ASP B N 1
ATOM 3169 C CA . ASP B 1 24 ? 7.465 4.871 23.219 1 91.31 24 ASP B CA 1
ATOM 3170 C C . ASP B 1 24 ? 6.172 5.602 22.859 1 91.31 24 ASP B C 1
ATOM 3172 O O . ASP B 1 24 ? 6.199 6.781 22.5 1 91.31 24 ASP B O 1
ATOM 3176 N N . SER B 1 25 ? 5.086 4.934 22.891 1 91.06 25 SER B N 1
ATOM 3177 C CA . SER B 1 25 ? 3.803 5.523 22.516 1 91.06 25 SER B CA 1
ATOM 3178 C C . SER B 1 25 ? 3.396 6.617 23.5 1 91.06 25 SER B C 1
ATOM 3180 O O . SER B 1 25 ? 2.686 7.555 23.125 1 91.06 25 SER B O 1
ATOM 3182 N N . ALA B 1 26 ? 3.873 6.574 24.672 1 88.88 26 ALA B N 1
ATOM 3183 C CA . ALA B 1 26 ? 3.51 7.539 25.703 1 88.88 26 ALA B CA 1
ATOM 3184 C C . ALA B 1 26 ? 4.238 8.867 25.5 1 88.88 26 ALA B C 1
ATOM 3186 O O . ALA B 1 26 ? 3.736 9.922 25.875 1 88.88 26 ALA B O 1
ATOM 3187 N N . LEU B 1 27 ? 5.355 8.859 24.891 1 90.44 27 LEU B N 1
ATOM 3188 C CA . LEU B 1 27 ? 6.211 10.031 24.734 1 90.44 27 LEU B CA 1
ATOM 3189 C C . LEU B 1 27 ? 6.348 10.414 23.266 1 90.44 27 LEU B C 1
ATOM 3191 O O . LEU B 1 27 ? 7.457 10.445 22.719 1 90.44 27 LEU B O 1
ATOM 3195 N N . MET B 1 28 ? 5.273 10.641 22.625 1 91.44 28 MET B N 1
ATOM 3196 C CA . MET B 1 28 ? 5.277 10.977 21.203 1 91.44 28 MET B CA 1
ATOM 3197 C C . MET B 1 28 ? 4.402 12.195 20.922 1 91.44 28 MET B C 1
ATOM 3199 O O . MET B 1 28 ? 3.184 12.133 21.094 1 91.44 28 MET B O 1
ATOM 3203 N N . LEU B 1 29 ? 5.051 13.312 20.484 1 95.38 29 LEU B N 1
ATOM 3204 C CA . LEU B 1 29 ? 4.293 14.531 20.188 1 95.38 29 LEU B CA 1
ATOM 3205 C C . LEU B 1 29 ? 4.707 15.125 18.844 1 95.38 29 LEU B C 1
ATOM 3207 O O . LEU B 1 29 ? 4.125 16.109 18.391 1 95.38 29 LEU B O 1
ATOM 3211 N N . GLY B 1 30 ? 5.66 14.43 18.172 1 94.75 30 GLY B N 1
ATOM 3212 C CA . GLY B 1 30 ? 6.242 15.031 16.984 1 94.75 30 GLY B CA 1
ATOM 3213 C C . GLY B 1 30 ? 5.707 14.438 15.695 1 94.75 30 GLY B C 1
ATOM 3214 O O . GLY B 1 30 ? 6.074 14.883 14.602 1 94.75 30 GLY B O 1
ATOM 3215 N N . TYR B 1 31 ? 4.84 13.453 15.711 1 93.62 31 TYR B N 1
ATOM 3216 C CA . TYR B 1 31 ? 4.312 12.789 14.523 1 93.62 31 TYR B CA 1
ATOM 3217 C C . TYR B 1 31 ? 2.789 12.75 14.555 1 93.62 31 TYR B C 1
ATOM 3219 O O . TYR B 1 31 ? 2.184 12.695 15.625 1 93.62 31 TYR B O 1
ATOM 3227 N N . PRO B 1 32 ? 2.219 12.836 13.375 1 95 32 PRO B N 1
ATOM 3228 C CA . PRO B 1 32 ? 0.762 12.969 13.281 1 95 32 PRO B CA 1
ATOM 3229 C C . PRO B 1 32 ? 0.04 11.633 13.383 1 95 32 PRO B C 1
ATOM 3231 O O . PRO B 1 32 ? -0.533 11.156 12.398 1 95 32 PRO B O 1
ATOM 3234 N N . VAL B 1 33 ? -0.017 11.117 14.586 1 92.88 33 VAL B N 1
ATOM 3235 C CA . VAL B 1 33 ? -0.698 9.844 14.789 1 92.88 33 VAL B CA 1
ATOM 3236 C C . VAL B 1 33 ? -1.634 9.938 15.992 1 92.88 33 VAL B C 1
ATOM 3238 O O . VAL B 1 33 ? -1.264 10.484 17.031 1 92.88 33 VAL B O 1
ATOM 3241 N N . SER B 1 34 ? -2.844 9.469 15.719 1 93.56 34 SER B N 1
ATOM 3242 C CA . SER B 1 34 ? -3.787 9.344 16.828 1 93.56 34 SER B CA 1
ATOM 3243 C C . SER B 1 34 ? -3.668 7.984 17.5 1 93.56 34 SER B C 1
ATOM 3245 O O . SER B 1 34 ? -3.469 6.969 16.844 1 93.56 34 SER B O 1
ATOM 3247 N N . LYS B 1 35 ? -3.771 8 18.828 1 90.06 35 LYS B N 1
ATOM 3248 C CA . LYS B 1 35 ? -3.604 6.758 19.578 1 90.06 35 LYS B CA 1
ATOM 3249 C C . LYS B 1 35 ? -4.812 6.484 20.469 1 90.06 35 LYS B C 1
ATOM 3251 O O . LYS B 1 35 ? -4.793 5.559 21.281 1 90.06 35 LYS B O 1
ATOM 3256 N N . ASP B 1 36 ? -5.793 7.281 20.297 1 91.81 36 ASP B N 1
ATOM 3257 C CA . ASP B 1 36 ? -6.953 7.156 21.172 1 91.81 36 ASP B CA 1
ATOM 3258 C C . ASP B 1 36 ? -8.023 6.266 20.547 1 91.81 36 ASP B C 1
ATOM 3260 O O . ASP B 1 36 ? -9.219 6.535 20.688 1 91.81 36 ASP B O 1
ATOM 3264 N N . PHE B 1 37 ?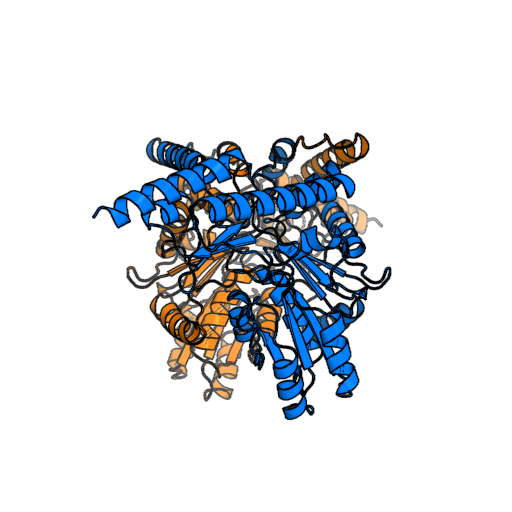 -7.648 5.27 19.812 1 91.75 37 PHE B N 1
ATOM 3265 C CA . PHE B 1 37 ? -8.609 4.332 19.234 1 91.75 37 PHE B CA 1
ATOM 3266 C C . PHE B 1 37 ? -8.625 3.029 20.031 1 91.75 37 PHE B C 1
ATOM 3268 O O . PHE B 1 37 ? -7.656 2.697 20.719 1 91.75 37 PHE B O 1
ATOM 3275 N N . ASP B 1 38 ? -9.758 2.395 20 1 92.38 38 ASP B N 1
ATOM 3276 C CA . ASP B 1 38 ? -9.961 1.046 20.516 1 92.38 38 ASP B CA 1
ATOM 3277 C C . ASP B 1 38 ? -10.75 0.19 19.531 1 92.38 38 ASP B C 1
ATOM 3279 O O . ASP B 1 38 ? -11.961 0.354 19.375 1 92.38 38 ASP B O 1
ATOM 3283 N N . TYR B 1 39 ? -10.062 -0.732 18.891 1 93.81 39 TYR B N 1
ATOM 3284 C CA . TYR B 1 39 ? -10.688 -1.561 17.859 1 93.81 39 TYR B CA 1
ATOM 3285 C C . TYR B 1 39 ? -10.773 -3.014 18.312 1 93.81 39 TYR B C 1
ATOM 3287 O O . TYR B 1 39 ? -10.727 -3.93 17.484 1 93.81 39 TYR B O 1
ATOM 3295 N N . ALA B 1 40 ? -10.844 -3.242 19.562 1 90.94 40 ALA B N 1
ATOM 3296 C CA . ALA B 1 40 ? -10.883 -4.594 20.109 1 90.94 40 ALA B CA 1
ATOM 3297 C C . ALA B 1 40 ? -12.039 -5.398 19.516 1 90.94 40 ALA B C 1
ATOM 3299 O O . ALA B 1 40 ? -11.914 -6.609 19.312 1 90.94 40 ALA B O 1
ATOM 3300 N N . GLU B 1 41 ? -13.133 -4.777 19.25 1 91.69 41 GLU B N 1
ATOM 3301 C CA . GLU B 1 41 ? -14.312 -5.438 18.719 1 91.69 41 GLU B CA 1
ATOM 3302 C C . GLU B 1 41 ? -14.047 -5.988 17.312 1 91.69 41 GLU B C 1
ATOM 3304 O O . GLU B 1 41 ? -14.766 -6.867 16.844 1 91.69 41 GLU B O 1
ATOM 3309 N N . LEU B 1 42 ? -13.039 -5.461 16.672 1 94.81 42 LEU B N 1
ATOM 3310 C CA . LEU B 1 42 ? -12.766 -5.859 15.297 1 94.81 42 LEU B CA 1
ATOM 3311 C C . LEU B 1 42 ? -11.68 -6.93 15.242 1 94.81 42 LEU B C 1
ATOM 3313 O O . LEU B 1 42 ? -11.32 -7.402 14.164 1 94.81 42 LEU B O 1
ATOM 3317 N N . ALA B 1 43 ? -11.18 -7.398 16.359 1 92.5 43 ALA B N 1
ATOM 3318 C CA . ALA B 1 43 ? -10.039 -8.305 16.438 1 92.5 43 ALA B CA 1
ATOM 3319 C C . ALA B 1 43 ? -10.32 -9.609 15.695 1 92.5 43 ALA B C 1
ATOM 3321 O O . ALA B 1 43 ? -9.43 -10.18 15.062 1 92.5 43 ALA B O 1
ATOM 3322 N N . GLY B 1 44 ? -11.562 -10.078 15.766 1 93.5 44 GLY B N 1
ATOM 3323 C CA . GLY B 1 44 ? -11.922 -11.352 15.156 1 93.5 44 GLY B CA 1
ATOM 3324 C C . GLY B 1 44 ? -11.766 -11.367 13.648 1 93.5 44 GLY B C 1
ATOM 3325 O O . GLY B 1 44 ? -11.602 -12.43 13.047 1 93.5 44 GLY B O 1
ATOM 3326 N N . PHE B 1 45 ? -11.766 -10.234 13.023 1 95.69 45 PHE B N 1
ATOM 3327 C CA . PHE B 1 45 ? -11.664 -10.141 11.578 1 95.69 45 PHE B CA 1
ATOM 3328 C C . PHE B 1 45 ? -10.258 -10.477 11.109 1 95.69 45 PHE B C 1
ATOM 3330 O O . PHE B 1 45 ? -10.039 -10.789 9.938 1 95.69 45 PHE B O 1
ATOM 3337 N N . LEU B 1 46 ? -9.281 -10.5 12.031 1 95.12 46 LEU B N 1
ATOM 3338 C CA . LEU B 1 46 ? -7.906 -10.828 11.688 1 95.12 46 LEU B CA 1
ATOM 3339 C C . LEU B 1 46 ? -7.754 -12.328 11.422 1 95.12 46 LEU B C 1
ATOM 3341 O O . LEU B 1 46 ? -6.711 -12.773 10.938 1 95.12 46 LEU B O 1
ATOM 3345 N N . ASN B 1 47 ? -8.805 -13.102 11.617 1 94.69 47 ASN B N 1
ATOM 3346 C CA . ASN B 1 47 ? -8.766 -14.539 11.375 1 94.69 47 ASN B CA 1
ATOM 3347 C C . ASN B 1 47 ? -9.031 -14.867 9.906 1 94.69 47 ASN B C 1
ATOM 3349 O O . ASN B 1 47 ? -8.953 -16.031 9.5 1 94.69 47 ASN B O 1
ATOM 3353 N N . PHE B 1 48 ? -9.344 -13.844 9.102 1 95.25 48 PHE B N 1
ATOM 3354 C CA . PHE B 1 48 ? -9.68 -14.031 7.695 1 95.25 48 PHE B CA 1
ATOM 3355 C C . PHE B 1 48 ? -8.727 -13.25 6.805 1 95.25 48 PHE B C 1
ATOM 3357 O O . PHE B 1 48 ? -8.273 -12.164 7.176 1 95.25 48 PHE B O 1
ATOM 3364 N N . PRO B 1 49 ? -8.336 -13.789 5.672 1 95.38 49 PRO B N 1
ATOM 3365 C CA . PRO B 1 49 ? -7.539 -13.039 4.703 1 95.38 49 PRO B CA 1
ATOM 3366 C C . PRO B 1 49 ? -8.367 -12.023 3.92 1 95.38 49 PRO B C 1
ATOM 3368 O O . PRO B 1 49 ? -8.633 -12.219 2.729 1 95.38 49 PRO B O 1
ATOM 3371 N N . ILE B 1 50 ? -8.688 -10.961 4.535 1 96.62 50 ILE B N 1
ATOM 3372 C CA . ILE B 1 50 ? -9.602 -9.977 3.965 1 96.62 50 ILE B CA 1
ATOM 3373 C C . ILE B 1 50 ? -8.867 -9.125 2.93 1 96.62 50 ILE B C 1
ATOM 3375 O O . ILE B 1 50 ? -7.902 -8.43 3.26 1 96.62 50 ILE B O 1
ATOM 3379 N N . ASN B 1 51 ? -9.25 -9.219 1.711 1 95.38 51 ASN B N 1
ATOM 3380 C CA . ASN B 1 51 ? -8.664 -8.555 0.555 1 95.38 51 ASN B CA 1
ATOM 3381 C C . ASN B 1 51 ? -9.719 -7.844 -0.288 1 95.38 51 ASN B C 1
ATOM 3383 O O . ASN B 1 51 ? -10.562 -8.492 -0.903 1 95.38 51 ASN B O 1
ATOM 3387 N N . ASN B 1 52 ? -9.742 -6.52 -0.313 1 95.06 52 ASN B N 1
ATOM 3388 C CA . ASN B 1 52 ? -10.625 -5.758 -1.183 1 95.06 52 ASN B CA 1
ATOM 3389 C C . ASN B 1 52 ? -10.047 -5.605 -2.586 1 95.06 52 ASN B C 1
ATOM 3391 O O . ASN B 1 52 ? -9.539 -4.543 -2.939 1 95.06 52 ASN B O 1
ATOM 3395 N N . LEU B 1 53 ? -10.25 -6.551 -3.379 1 89.5 53 LEU B N 1
ATOM 3396 C CA . LEU B 1 53 ? -9.633 -6.621 -4.699 1 89.5 53 LEU B CA 1
ATOM 3397 C C . LEU B 1 53 ? -10.188 -5.539 -5.617 1 89.5 53 LEU B C 1
ATOM 3399 O O . LEU B 1 53 ? -11.406 -5.43 -5.789 1 89.5 53 LEU B O 1
ATOM 3403 N N . GLY B 1 54 ? -9.383 -4.695 -6.109 1 86.38 54 GLY B N 1
ATOM 3404 C CA . GLY B 1 54 ? -9.695 -3.785 -7.199 1 86.38 54 GLY B CA 1
ATOM 3405 C C . GLY B 1 54 ? -10.672 -2.691 -6.801 1 86.38 54 GLY B C 1
ATOM 3406 O O . GLY B 1 54 ? -10.539 -2.094 -5.73 1 86.38 54 GLY B O 1
ATOM 3407 N N . ASP B 1 55 ? -11.617 -2.395 -7.719 1 89.56 55 ASP B N 1
ATOM 3408 C CA . ASP B 1 55 ? -12.562 -1.286 -7.625 1 89.56 55 ASP B CA 1
ATOM 3409 C C . ASP B 1 55 ? -13.641 -1.57 -6.578 1 89.56 55 ASP B C 1
ATOM 3411 O O . ASP B 1 55 ? -14.352 -2.57 -6.672 1 89.56 55 ASP B O 1
ATOM 3415 N N . PRO B 1 56 ? -13.766 -0.671 -5.621 1 93.44 56 PRO B N 1
ATOM 3416 C CA . PRO B 1 56 ? -14.734 -0.902 -4.551 1 93.44 56 PRO B CA 1
ATOM 3417 C C . PRO B 1 56 ? -16.172 -0.973 -5.062 1 93.44 56 PRO B C 1
ATOM 3419 O O . PRO B 1 56 ? -17.062 -1.476 -4.363 1 93.44 56 PRO B O 1
ATOM 3422 N N . PHE B 1 57 ? -16.438 -0.539 -6.266 1 92.06 57 PHE B N 1
ATOM 3423 C CA . PHE B 1 57 ? -17.797 -0.425 -6.758 1 92.06 57 PHE B CA 1
ATOM 3424 C C . PHE B 1 57 ? -18.109 -1.52 -7.773 1 92.06 57 PHE B C 1
ATOM 3426 O O . PHE B 1 57 ? -19.203 -1.578 -8.32 1 92.06 57 PHE B O 1
ATOM 3433 N N . VAL B 1 58 ? -17.172 -2.395 -8.047 1 85.94 58 VAL B N 1
ATOM 3434 C CA . VAL B 1 58 ? -17.344 -3.492 -8.992 1 85.94 58 VAL B CA 1
ATOM 3435 C C . VAL B 1 58 ? -17.312 -4.824 -8.25 1 85.94 58 VAL B C 1
ATOM 3437 O O . VAL B 1 58 ? -16.453 -5.043 -7.391 1 85.94 58 VAL B O 1
ATOM 3440 N N . ALA B 1 59 ? -18.234 -5.668 -8.562 1 80.44 59 ALA B N 1
ATOM 3441 C CA . ALA B 1 59 ? -18.312 -6.969 -7.898 1 80.44 59 ALA B CA 1
ATOM 3442 C C . ALA B 1 59 ? -17.094 -7.82 -8.211 1 80.44 59 ALA B C 1
ATOM 3444 O O . ALA B 1 59 ? -16.5 -7.711 -9.289 1 80.44 59 ALA B O 1
ATOM 3445 N N . SER B 1 60 ? -16.688 -8.617 -7.23 1 80.38 60 SER B N 1
ATOM 3446 C CA . SER B 1 60 ? -15.555 -9.531 -7.367 1 80.38 60 SER B CA 1
ATOM 3447 C C . SER B 1 60 ? -15.969 -10.969 -7.098 1 80.38 60 SER B C 1
ATOM 3449 O O . SER B 1 60 ? -16.969 -11.219 -6.418 1 80.38 60 SER B O 1
ATOM 3451 N N . THR B 1 61 ? -15.242 -11.867 -7.68 1 80 61 THR B N 1
ATOM 3452 C CA . THR B 1 61 ? -15.477 -13.281 -7.414 1 80 61 THR B CA 1
ATOM 3453 C C . THR B 1 61 ? -14.82 -13.703 -6.105 1 80 61 THR B C 1
ATOM 3455 O O . THR B 1 61 ? -15.109 -14.781 -5.574 1 80 61 THR B O 1
ATOM 3458 N N . TYR B 1 62 ? -13.938 -12.938 -5.656 1 86.5 62 TYR B N 1
ATOM 3459 C CA . TYR B 1 62 ? -13.391 -13.125 -4.32 1 86.5 62 TYR B CA 1
ATOM 3460 C C . TYR B 1 62 ? -14.289 -12.484 -3.268 1 86.5 62 TYR B C 1
ATOM 3462 O O . TYR B 1 62 ? -14.352 -11.258 -3.168 1 86.5 62 TYR B O 1
ATOM 3470 N N . ASN B 1 63 ? -14.828 -13.234 -2.348 1 87.94 63 ASN B N 1
ATOM 3471 C CA . ASN B 1 63 ? -15.914 -12.734 -1.509 1 87.94 63 ASN B CA 1
ATOM 3472 C C . ASN B 1 63 ? -15.438 -12.453 -0.087 1 87.94 63 ASN B C 1
ATOM 3474 O O . ASN B 1 63 ? -16.234 -12.117 0.785 1 87.94 63 ASN B O 1
ATOM 3478 N N . ILE B 1 64 ? -14.219 -12.625 0.174 1 92.81 64 ILE B N 1
ATOM 3479 C CA . ILE B 1 64 ? -13.703 -12.344 1.507 1 92.81 64 ILE B CA 1
ATOM 3480 C C . ILE B 1 64 ? -13.156 -10.914 1.554 1 92.81 64 ILE B C 1
ATOM 3482 O O . ILE B 1 64 ? -11.938 -10.711 1.537 1 92.81 64 ILE B O 1
ATOM 3486 N N . GLY B 1 65 ? -14.102 -9.977 1.65 1 94.81 65 GLY B N 1
ATOM 3487 C CA . GLY B 1 65 ? -13.75 -8.57 1.628 1 94.81 65 GLY B CA 1
ATOM 3488 C C . GLY B 1 65 ? -14.703 -7.695 2.424 1 94.81 65 GLY B C 1
ATOM 3489 O O . GLY B 1 65 ? -15.648 -8.203 3.029 1 94.81 65 GLY B O 1
ATOM 3490 N N . THR B 1 66 ? -14.375 -6.426 2.479 1 97.62 66 THR B N 1
ATOM 3491 C CA . THR B 1 66 ? -15.148 -5.449 3.24 1 97.62 66 THR B CA 1
ATOM 3492 C C . THR B 1 66 ? -15.539 -4.266 2.361 1 97.62 66 THR B C 1
ATOM 3494 O O . THR B 1 66 ? -15.547 -3.121 2.822 1 97.62 66 THR B O 1
ATOM 3497 N N . ARG B 1 67 ? -15.836 -4.461 1.136 1 95.31 67 ARG B N 1
ATOM 3498 C CA . ARG B 1 67 ? -16.062 -3.402 0.159 1 95.31 67 ARG B CA 1
ATOM 3499 C C . ARG B 1 67 ? -17.297 -2.586 0.521 1 95.31 67 ARG B C 1
ATOM 3501 O O . ARG B 1 67 ? -17.344 -1.38 0.27 1 95.31 67 ARG B O 1
ATOM 3508 N N . GLU B 1 68 ? -18.328 -3.213 1.118 1 96 68 GLU B N 1
ATOM 3509 C CA . GLU B 1 68 ? -19.516 -2.473 1.539 1 96 68 GLU B CA 1
ATOM 3510 C C . GLU B 1 68 ? -19.156 -1.403 2.568 1 96 68 GLU B C 1
ATOM 3512 O O . GLU B 1 68 ? -19.641 -0.271 2.484 1 96 68 GLU B O 1
ATOM 3517 N N . MET B 1 69 ? -18.359 -1.803 3.539 1 97.81 69 MET B N 1
ATOM 3518 C CA . MET B 1 69 ? -17.891 -0.835 4.531 1 97.81 69 MET B CA 1
ATOM 3519 C C . MET B 1 69 ? -17 0.223 3.885 1 97.81 69 MET B C 1
ATOM 3521 O O . MET B 1 69 ? -17.062 1.398 4.25 1 97.81 69 MET B O 1
ATOM 3525 N N . GLU B 1 70 ? -16.156 -0.246 2.939 1 98.19 70 GLU B N 1
ATOM 3526 C CA . GLU B 1 70 ? -15.297 0.679 2.217 1 98.19 70 GLU B CA 1
ATOM 3527 C C . GLU B 1 70 ? -16.109 1.752 1.499 1 98.19 70 GLU B C 1
ATOM 3529 O O . GLU B 1 70 ? -15.766 2.934 1.544 1 98.19 70 GLU B O 1
ATOM 3534 N N . ARG B 1 71 ? -17.188 1.392 0.854 1 98.06 71 ARG B N 1
ATOM 3535 C CA . ARG B 1 71 ? -18.031 2.338 0.125 1 98.06 71 ARG B CA 1
ATOM 3536 C C . ARG B 1 71 ? -18.656 3.357 1.072 1 98.06 71 ARG B C 1
ATOM 3538 O O . ARG B 1 71 ? -18.797 4.531 0.724 1 98.06 71 ARG B O 1
ATOM 3545 N N . GLU B 1 72 ? -19.016 2.949 2.266 1 98.5 72 GLU B N 1
ATOM 3546 C CA . GLU B 1 72 ? -19.578 3.883 3.236 1 98.5 72 GLU B CA 1
ATOM 3547 C C . GLU B 1 72 ? -18.516 4.875 3.723 1 98.5 72 GLU B C 1
ATOM 3549 O O . GLU B 1 72 ? -18.828 6.047 3.951 1 98.5 72 GLU B O 1
ATOM 3554 N N . VAL B 1 73 ? -17.312 4.363 3.869 1 98.75 73 VAL B N 1
ATOM 3555 C CA . VAL B 1 73 ? -16.203 5.25 4.215 1 98.75 73 VAL B CA 1
ATOM 3556 C C . VAL B 1 73 ? -16.016 6.293 3.117 1 98.75 73 VAL B C 1
ATOM 3558 O O . VAL B 1 73 ? -15.875 7.484 3.4 1 98.75 73 VAL B O 1
ATOM 3561 N N . LEU B 1 74 ? -16.031 5.828 1.894 1 98.56 74 LEU B N 1
ATOM 3562 C CA . LEU B 1 74 ? -15.836 6.715 0.75 1 98.56 74 LEU B CA 1
ATOM 3563 C C . LEU B 1 74 ? -16.969 7.73 0.649 1 98.56 74 LEU B C 1
ATOM 3565 O O . LEU B 1 74 ? -16.734 8.898 0.337 1 98.56 74 LEU B O 1
ATOM 3569 N N . GLU B 1 75 ? -18.156 7.328 0.929 1 98.31 75 GLU B N 1
ATOM 3570 C CA . GLU B 1 75 ? -19.312 8.227 0.91 1 98.31 75 GLU B CA 1
ATOM 3571 C C . GLU B 1 75 ? -19.172 9.32 1.961 1 98.31 75 GLU B C 1
ATOM 3573 O O . GLU B 1 75 ? -19.5 10.484 1.701 1 98.31 75 GLU B O 1
ATOM 3578 N N . PHE B 1 76 ? -18.781 8.953 3.08 1 98.44 76 PHE B N 1
ATOM 3579 C CA . PHE B 1 76 ? -18.562 9.914 4.152 1 98.44 76 PHE B CA 1
ATOM 3580 C C . PHE B 1 76 ? -17.609 11.016 3.701 1 98.44 76 PHE B C 1
ATOM 3582 O O . PHE B 1 76 ? -17.906 12.203 3.848 1 98.44 76 PHE B O 1
ATOM 3589 N N . PHE B 1 77 ? -16.5 10.648 3.096 1 98.56 77 PHE B N 1
ATOM 3590 C CA . PHE B 1 77 ? -15.484 11.625 2.721 1 98.56 77 PHE B CA 1
ATOM 3591 C C . PHE B 1 77 ? -15.906 12.398 1.478 1 98.56 77 PHE B C 1
ATOM 3593 O O . PHE B 1 77 ? -15.594 13.578 1.336 1 98.56 77 PHE B O 1
ATOM 3600 N N . ALA B 1 78 ? -16.562 11.711 0.535 1 98.5 78 ALA B N 1
ATOM 3601 C CA . ALA B 1 78 ? -17.094 12.438 -0.617 1 98.5 78 ALA B CA 1
ATOM 3602 C C . ALA B 1 78 ? -18 13.586 -0.174 1 98.5 78 ALA B C 1
ATOM 3604 O O . ALA B 1 78 ? -17.906 14.695 -0.702 1 98.5 78 ALA B O 1
ATOM 3605 N N . GLU B 1 79 ? -18.828 13.297 0.82 1 98 79 GLU B N 1
ATOM 3606 C CA . GLU B 1 79 ? -19.719 14.32 1.354 1 98 79 GLU B CA 1
ATOM 3607 C C . GLU B 1 79 ? -18.938 15.391 2.117 1 98 79 GLU B C 1
ATOM 3609 O O . GLU B 1 79 ? -19.172 16.578 1.941 1 98 79 GLU B O 1
ATOM 3614 N N . LEU B 1 80 ? -18.062 14.945 2.91 1 97.94 80 LEU B N 1
ATOM 3615 C CA . LEU B 1 80 ? -17.25 15.852 3.723 1 97.94 80 LEU B CA 1
ATOM 3616 C C . LEU B 1 80 ? -16.5 16.844 2.846 1 97.94 80 LEU B C 1
ATOM 3618 O O . LEU B 1 80 ? -16.344 18.016 3.209 1 97.94 80 LEU B O 1
ATOM 3622 N N . PHE B 1 81 ? -16.031 16.406 1.684 1 98.5 81 PHE B N 1
ATOM 3623 C CA . PHE B 1 81 ? -15.211 17.203 0.789 1 98.5 81 PHE B CA 1
ATOM 3624 C C . PHE B 1 81 ? -16.062 17.891 -0.265 1 98.5 81 PHE B C 1
ATOM 3626 O O . PHE B 1 81 ? -15.547 18.438 -1.245 1 98.5 81 PHE B O 1
ATOM 3633 N N . ARG B 1 82 ? -17.359 17.812 -0.17 1 98.5 82 ARG B N 1
ATOM 3634 C CA . ARG B 1 82 ? -18.344 18.438 -1.051 1 98.5 82 ARG B CA 1
ATOM 3635 C C . ARG B 1 82 ? -18.125 18.016 -2.5 1 98.5 82 ARG B C 1
ATOM 3637 O O . ARG B 1 82 ? -18.188 18.844 -3.41 1 98.5 82 ARG B O 1
ATOM 3644 N N . ALA B 1 83 ? -17.797 16.719 -2.643 1 98.44 83 ALA B N 1
ATOM 3645 C CA . ALA B 1 83 ? -17.703 16.172 -3.992 1 98.44 83 ALA B CA 1
ATOM 3646 C C . ALA B 1 83 ? -19.047 16.234 -4.707 1 98.44 83 ALA B C 1
ATOM 3648 O O . ALA B 1 83 ? -20.094 16.156 -4.07 1 98.44 83 ALA B O 1
ATOM 3649 N N . PRO B 1 84 ? -19 16.359 -6.055 1 96.94 84 PRO B N 1
ATOM 3650 C CA . PRO B 1 84 ? -20.266 16.359 -6.773 1 96.94 84 PRO B CA 1
ATOM 3651 C C . PRO B 1 84 ? -21.047 15.055 -6.594 1 96.94 84 PRO B C 1
ATOM 3653 O O . PRO B 1 84 ? -20.484 13.969 -6.754 1 96.94 84 PRO B O 1
ATOM 3656 N N . GLN B 1 85 ? -22.312 15.07 -6.262 1 93 85 GLN B N 1
ATOM 3657 C CA . GLN B 1 85 ? -23.156 13.945 -5.855 1 93 85 GLN B CA 1
ATOM 3658 C C . GLN B 1 85 ? -23.109 12.828 -6.891 1 93 85 GLN B C 1
ATOM 3660 O O . GLN B 1 85 ? -23.031 11.648 -6.531 1 93 85 GLN B O 1
ATOM 3665 N N . ASN B 1 86 ? -23.094 13.016 -8.125 1 91.81 86 ASN B N 1
ATOM 3666 C CA . ASN B 1 86 ? -23.125 11.953 -9.117 1 91.81 86 ASN B CA 1
ATOM 3667 C C . ASN B 1 86 ? -21.828 11.898 -9.922 1 91.81 86 ASN B C 1
ATOM 3669 O O . ASN B 1 86 ? -21.797 11.359 -11.031 1 91.81 86 ASN B O 1
ATOM 3673 N N . ASN B 1 87 ? -20.859 12.445 -9.273 1 96.25 87 ASN B N 1
ATOM 3674 C CA . ASN B 1 87 ? -19.578 12.461 -9.977 1 96.25 87 ASN B CA 1
ATOM 3675 C C . ASN B 1 87 ? -18.406 12.352 -9.008 1 96.25 87 ASN B C 1
ATOM 3677 O O . ASN B 1 87 ? -17.531 13.219 -8.977 1 96.25 87 ASN B O 1
ATOM 3681 N N . TRP B 1 88 ? -18.453 11.305 -8.227 1 97.44 88 TRP B N 1
ATOM 3682 C CA . TRP B 1 88 ? -17.281 11.031 -7.398 1 97.44 88 TRP B CA 1
ATOM 3683 C C . TRP B 1 88 ? -16.984 9.539 -7.359 1 97.44 88 TRP B C 1
ATOM 3685 O O . TRP B 1 88 ? -17.859 8.711 -7.617 1 97.44 88 TRP B O 1
ATOM 3695 N N . TRP B 1 89 ? -15.797 9.234 -7.184 1 96.44 89 TRP B N 1
ATOM 3696 C CA . TRP B 1 89 ? -15.242 7.898 -7.02 1 96.44 89 TRP B CA 1
ATOM 3697 C C . TRP B 1 89 ? -14.062 7.91 -6.055 1 96.44 89 TRP B C 1
ATOM 3699 O O . TRP B 1 89 ? -13.547 8.977 -5.711 1 96.44 89 TRP B O 1
ATOM 3709 N N . GLY B 1 90 ? -13.703 6.805 -5.562 1 97 90 GLY B N 1
ATOM 3710 C CA . GLY B 1 90 ? -12.531 6.723 -4.703 1 97 90 GLY B CA 1
ATOM 3711 C C . GLY B 1 90 ? -12.266 5.32 -4.195 1 97 90 GLY B C 1
ATOM 3712 O O . GLY B 1 90 ? -12.969 4.375 -4.559 1 97 90 GLY B O 1
ATOM 3713 N N . TYR B 1 91 ? -11.234 5.145 -3.412 1 97.19 91 TYR B N 1
ATOM 3714 C CA . TYR B 1 91 ? -10.938 3.902 -2.711 1 97.19 91 TYR B CA 1
ATOM 3715 C C . TYR B 1 91 ? -10.039 4.156 -1.506 1 97.19 91 TYR B C 1
ATOM 3717 O O . TYR B 1 91 ? -9.492 5.246 -1.354 1 97.19 91 TYR B O 1
ATOM 3725 N N . VAL B 1 92 ? -10.047 3.219 -0.564 1 98.25 92 VAL B N 1
ATOM 3726 C CA . VAL B 1 92 ? -9.141 3.268 0.58 1 98.25 92 VAL B CA 1
ATOM 3727 C C . VAL B 1 92 ? -7.754 2.783 0.161 1 98.25 92 VAL B C 1
ATOM 3729 O O . VAL B 1 92 ? -7.617 1.709 -0.43 1 98.25 92 VAL B O 1
ATOM 3732 N N . THR B 1 93 ? -6.777 3.637 0.397 1 97.5 93 THR B N 1
ATOM 3733 C CA . THR B 1 93 ? -5.41 3.367 -0.031 1 97.5 93 THR B CA 1
ATOM 3734 C C . THR B 1 93 ? -4.559 2.889 1.143 1 97.5 93 THR B C 1
ATOM 3736 O O . THR B 1 93 ? -5.039 2.818 2.275 1 97.5 93 THR B O 1
ATOM 3739 N N . ASN B 1 94 ? -3.291 2.557 0.838 1 96.12 94 ASN B N 1
ATOM 3740 C CA . ASN B 1 94 ? -2.35 2.129 1.869 1 96.12 94 ASN B CA 1
ATOM 3741 C C . ASN B 1 94 ? -1.703 3.322 2.566 1 96.12 94 ASN B C 1
ATOM 3743 O O . ASN B 1 94 ? -0.811 3.152 3.398 1 96.12 94 ASN B O 1
ATOM 3747 N N . GLY B 1 95 ? -2.152 4.531 2.26 1 95.62 95 GLY B N 1
ATOM 3748 C CA . GLY B 1 95 ? -1.637 5.742 2.879 1 95.62 95 GLY B CA 1
ATOM 3749 C C . GLY B 1 95 ? -1.837 6.98 2.025 1 95.62 95 GLY B C 1
ATOM 3750 O O . GLY B 1 95 ? -2.318 6.891 0.894 1 95.62 95 GLY B O 1
ATOM 3751 N N . GLY B 1 96 ? -1.523 8.094 2.641 1 95.25 96 GLY B N 1
ATOM 3752 C CA . GLY B 1 96 ? -1.63 9.352 1.912 1 95.25 96 GLY B CA 1
ATOM 3753 C C . GLY B 1 96 ? -0.736 9.406 0.688 1 95.25 96 GLY B C 1
ATOM 3754 O O . GLY B 1 96 ? -1.108 9.992 -0.332 1 95.25 96 GLY B O 1
ATOM 3755 N N . SER B 1 97 ? 0.434 8.805 0.782 1 94.81 97 SER B N 1
ATOM 3756 C CA . SER B 1 97 ? 1.37 8.797 -0.338 1 94.81 97 SER B CA 1
ATOM 3757 C C . SER B 1 97 ? 0.765 8.117 -1.561 1 94.81 97 SER B C 1
ATOM 3759 O O . SER B 1 97 ? 0.922 8.594 -2.686 1 94.81 97 SER B O 1
ATOM 3761 N N . GLU B 1 98 ? 0.108 7.004 -1.329 1 96.12 98 GLU B N 1
ATOM 3762 C CA . GLU B 1 98 ? -0.546 6.328 -2.445 1 96.12 98 GLU B CA 1
ATOM 3763 C C . GLU B 1 98 ? -1.706 7.156 -2.99 1 96.12 98 GLU B C 1
ATOM 3765 O O . GLU B 1 98 ? -1.941 7.184 -4.199 1 96.12 98 GLU B O 1
ATOM 3770 N N . GLY B 1 99 ? -2.479 7.758 -2.104 1 97.44 99 GLY B N 1
ATOM 3771 C CA . GLY B 1 99 ? -3.537 8.641 -2.568 1 97.44 99 GLY B CA 1
ATOM 3772 C C . GLY B 1 99 ? -3.033 9.766 -3.449 1 97.44 99 GLY B C 1
ATOM 3773 O O . GLY B 1 99 ? -3.643 10.078 -4.473 1 97.44 99 GLY B O 1
ATOM 3774 N N . ASN B 1 100 ? -1.921 10.375 -3.043 1 98.06 100 ASN B N 1
ATOM 3775 C CA . ASN B 1 100 ? -1.292 11.438 -3.826 1 98.06 100 ASN B CA 1
ATOM 3776 C C . ASN B 1 100 ? -0.763 10.906 -5.156 1 98.06 100 ASN B C 1
ATOM 3778 O O . ASN B 1 100 ? -0.865 11.586 -6.18 1 98.06 100 ASN B O 1
ATOM 3782 N N . LEU B 1 101 ? -0.22 9.695 -5.117 1 96.81 101 LEU B N 1
ATOM 3783 C CA . LEU B 1 101 ? 0.224 9.055 -6.352 1 96.81 101 LEU B CA 1
ATOM 3784 C C . LEU B 1 101 ? -0.938 8.891 -7.324 1 96.81 101 LEU B C 1
ATOM 3786 O O . LEU B 1 101 ? -0.797 9.156 -8.516 1 96.81 101 LEU B O 1
ATOM 3790 N N . TYR B 1 102 ? -2.047 8.43 -6.809 1 96.19 102 TYR B N 1
ATOM 3791 C CA . TYR B 1 102 ? -3.217 8.211 -7.652 1 96.19 102 TYR B CA 1
ATOM 3792 C C . TYR B 1 102 ? -3.709 9.516 -8.258 1 96.19 102 TYR B C 1
ATOM 3794 O O . TYR B 1 102 ? -4.043 9.578 -9.445 1 96.19 102 TYR B O 1
ATOM 3802 N N . GLY B 1 103 ? -3.789 10.562 -7.43 1 97.44 103 GLY B N 1
ATOM 3803 C CA . GLY B 1 103 ? -4.191 11.867 -7.93 1 97.44 103 GLY B CA 1
ATOM 3804 C C . GLY B 1 103 ? -3.295 12.383 -9.047 1 97.44 103 GLY B C 1
ATOM 3805 O O . GLY B 1 103 ? -3.783 12.875 -10.062 1 97.44 103 GLY B O 1
ATOM 3806 N N . LEU B 1 104 ? -2.002 12.266 -8.875 1 97.44 104 LEU B N 1
ATOM 3807 C CA . LEU B 1 104 ? -1.035 12.703 -9.875 1 97.44 104 LEU B CA 1
ATOM 3808 C C . LEU B 1 104 ? -1.1 11.812 -11.117 1 97.44 104 LEU B C 1
ATOM 3810 O O . LEU B 1 104 ? -0.958 12.305 -12.234 1 97.44 104 LEU B O 1
ATOM 3814 N N . TYR B 1 105 ? -1.308 10.508 -10.883 1 94.81 105 TYR B N 1
ATOM 3815 C CA . TYR B 1 105 ? -1.45 9.57 -11.992 1 94.81 105 TYR B CA 1
ATOM 3816 C C . TYR B 1 105 ? -2.639 9.938 -12.867 1 94.81 105 TYR B C 1
ATOM 3818 O O . TYR B 1 105 ? -2.527 9.961 -14.102 1 94.81 105 TYR B O 1
ATOM 3826 N N . LEU B 1 106 ? -3.729 10.227 -12.242 1 94.94 106 LEU B N 1
ATOM 3827 C CA . LEU B 1 106 ? -4.918 10.656 -12.969 1 94.94 106 LEU B CA 1
ATOM 3828 C C . LEU B 1 106 ? -4.641 11.945 -13.742 1 94.94 106 LEU B C 1
ATOM 3830 O O . LEU B 1 106 ? -5.039 12.07 -14.906 1 94.94 106 LEU B O 1
ATOM 3834 N N . ALA B 1 107 ? -4 12.891 -13.078 1 97.06 107 ALA B N 1
ATOM 3835 C CA . ALA B 1 107 ? -3.66 14.156 -13.719 1 97.06 107 ALA B CA 1
ATOM 3836 C C . ALA B 1 107 ? -2.805 13.938 -14.961 1 97.06 107 ALA B C 1
ATOM 3838 O O . ALA B 1 107 ? -3.033 14.562 -16 1 97.06 107 ALA B O 1
ATOM 3839 N N . ARG B 1 108 ? -1.838 13.047 -14.875 1 95.12 108 ARG B N 1
ATOM 3840 C CA . ARG B 1 108 ? -0.951 12.734 -15.992 1 95.12 108 ARG B CA 1
ATOM 3841 C C . ARG B 1 108 ? -1.73 12.156 -17.172 1 95.12 108 ARG B C 1
ATOM 3843 O O . ARG B 1 108 ? -1.468 12.492 -18.328 1 95.12 108 ARG B O 1
ATOM 3850 N N . GLU B 1 109 ? -2.633 11.25 -16.844 1 92 109 GLU B N 1
ATOM 3851 C CA . GLU B 1 109 ? -3.408 10.609 -17.906 1 92 109 GLU B CA 1
ATOM 3852 C C . GLU B 1 109 ? -4.324 11.617 -18.609 1 92 109 GLU B C 1
ATOM 3854 O O . GLU B 1 109 ? -4.578 11.508 -19.812 1 92 109 GLU B O 1
ATOM 3859 N N . ILE B 1 110 ? -4.801 12.57 -17.875 1 93.88 110 ILE B N 1
ATOM 3860 C CA . ILE B 1 110 ? -5.676 13.602 -18.438 1 93.88 110 ILE B CA 1
ATOM 3861 C C . ILE B 1 110 ? -4.852 14.609 -19.234 1 93.88 110 ILE B C 1
ATOM 3863 O O . ILE B 1 110 ? -5.27 15.055 -20.297 1 93.88 110 ILE B O 1
ATOM 3867 N N . HIS B 1 111 ? -3.723 14.984 -18.719 1 95.69 111 HIS B N 1
ATOM 3868 C CA . HIS B 1 111 ? -2.809 15.93 -19.344 1 95.69 111 HIS B CA 1
ATOM 3869 C C . HIS B 1 111 ? -1.402 15.352 -19.453 1 95.69 111 HIS B C 1
ATOM 3871 O O . HIS B 1 111 ? -0.496 15.773 -18.719 1 95.69 111 HIS B O 1
ATOM 3877 N N . PRO B 1 112 ? -1.163 14.492 -20.422 1 93.19 112 PRO B N 1
ATOM 3878 C CA . PRO B 1 112 ? 0.111 13.773 -20.516 1 93.19 112 PRO B CA 1
ATOM 3879 C C . PRO B 1 112 ? 1.303 14.711 -20.703 1 93.19 112 PRO B C 1
ATOM 3881 O O . PRO B 1 112 ? 2.439 14.336 -20.406 1 93.19 112 PRO B O 1
ATOM 3884 N N . LYS B 1 113 ? 1.085 15.961 -21.141 1 95.56 113 LYS B N 1
ATOM 3885 C CA . LYS B 1 113 ? 2.164 16.922 -21.328 1 95.56 113 LYS B CA 1
ATOM 3886 C C . LYS B 1 113 ? 2.105 18.031 -20.281 1 95.56 113 LYS B C 1
ATOM 3888 O O . LYS B 1 113 ? 2.678 19.109 -20.484 1 95.56 113 LYS B O 1
ATOM 3893 N N . GLY B 1 114 ? 1.412 17.75 -19.203 1 97.75 114 GLY B N 1
ATOM 3894 C CA . GLY B 1 114 ? 1.229 18.766 -18.188 1 97.75 114 GLY B CA 1
ATOM 3895 C C . GLY B 1 114 ? 2.469 19 -17.344 1 97.75 114 GLY B C 1
ATOM 3896 O O . GLY B 1 114 ? 3.287 18.094 -17.172 1 97.75 114 GLY B O 1
ATOM 3897 N N . MET B 1 115 ? 2.588 20.234 -16.828 1 98.56 115 MET B N 1
ATOM 3898 C CA . MET B 1 115 ? 3.607 20.609 -15.859 1 98.56 115 MET B CA 1
ATOM 3899 C C . MET B 1 115 ? 3.021 20.656 -14.453 1 98.56 115 MET B C 1
ATOM 3901 O O . MET B 1 115 ? 1.977 21.266 -14.227 1 98.56 115 MET B O 1
ATOM 3905 N N . VAL B 1 116 ? 3.693 19.922 -13.523 1 98.81 116 VAL B N 1
ATOM 3906 C CA . VAL B 1 116 ? 3.217 19.922 -12.141 1 98.81 116 VAL B CA 1
ATOM 3907 C C . VAL B 1 116 ? 3.861 21.062 -11.359 1 98.81 116 VAL B C 1
ATOM 3909 O O . VAL B 1 116 ? 5.078 21.25 -11.414 1 98.81 116 VAL B O 1
ATOM 3912 N N . TYR B 1 117 ? 3.062 21.844 -10.695 1 98.88 117 TYR B N 1
ATOM 3913 C CA . TYR B 1 117 ? 3.512 22.891 -9.797 1 98.88 117 TYR B CA 1
ATOM 3914 C C . TYR B 1 117 ? 3.195 22.531 -8.344 1 98.88 117 TYR B C 1
ATOM 3916 O O . TYR B 1 117 ? 2.041 22.266 -8 1 98.88 117 TYR B O 1
ATOM 3924 N N . PHE B 1 118 ? 4.184 22.453 -7.516 1 98.5 118 PHE B N 1
ATOM 3925 C CA . PHE B 1 118 ? 4.031 22.188 -6.09 1 98.5 118 PHE B CA 1
ATOM 3926 C C . PHE B 1 118 ? 5 23.031 -5.273 1 98.5 118 PHE B C 1
ATOM 3928 O O . PHE B 1 118 ? 5.996 23.531 -5.805 1 98.5 118 PHE B O 1
ATOM 3935 N N . SER B 1 119 ? 4.758 23.281 -4.027 1 97.81 119 SER B N 1
ATOM 3936 C CA . SER B 1 119 ? 5.574 24.203 -3.24 1 97.81 119 SER B CA 1
ATOM 3937 C C . SER B 1 119 ? 6.789 23.484 -2.652 1 97.81 119 SER B C 1
ATOM 3939 O O . SER B 1 119 ? 6.816 22.266 -2.559 1 97.81 119 SER B O 1
ATOM 3941 N N . GLN B 1 120 ? 7.785 24.203 -2.211 1 96 120 GLN B N 1
ATOM 3942 C CA . GLN B 1 120 ? 9 23.672 -1.615 1 96 120 GLN B CA 1
ATOM 3943 C C . GLN B 1 120 ? 8.719 23.062 -0.241 1 96 120 GLN B C 1
ATOM 3945 O O . GLN B 1 120 ? 9.547 22.328 0.296 1 96 120 GLN B O 1
ATOM 3950 N N . ALA B 1 121 ? 7.484 23.328 0.294 1 95.44 121 ALA B N 1
ATOM 3951 C CA . ALA B 1 121 ? 7.121 22.797 1.605 1 95.44 121 ALA B CA 1
ATOM 3952 C C . ALA B 1 121 ? 6.398 21.469 1.477 1 95.44 121 ALA B C 1
ATOM 3954 O O . ALA B 1 121 ? 6.062 20.828 2.482 1 95.44 121 ALA B O 1
ATOM 3955 N N . THR B 1 122 ? 6.227 21.016 0.218 1 95.62 122 THR B N 1
ATOM 3956 C CA . THR B 1 122 ? 5.508 19.781 -0.041 1 95.62 122 THR B CA 1
ATOM 3957 C C . THR B 1 122 ? 6.254 18.594 0.556 1 95.62 122 THR B C 1
ATOM 3959 O O . THR B 1 122 ? 7.488 18.562 0.546 1 95.62 122 THR B O 1
ATOM 3962 N N . HIS B 1 123 ? 5.48 17.672 1.127 1 92.12 123 HIS B N 1
ATOM 3963 C CA . HIS B 1 123 ? 6.039 16.453 1.699 1 92.12 123 HIS B CA 1
ATOM 3964 C C . HIS B 1 123 ? 6.953 15.75 0.704 1 92.12 123 HIS B C 1
ATOM 3966 O O . HIS B 1 123 ? 6.645 15.68 -0.489 1 92.12 123 HIS B O 1
ATOM 3972 N N . TYR B 1 124 ? 7.996 15.188 1.119 1 86.31 124 TYR B N 1
ATOM 3973 C CA . TYR B 1 124 ? 9.039 14.617 0.275 1 86.31 124 TYR B CA 1
ATOM 3974 C C . TYR B 1 124 ? 8.492 13.5 -0.6 1 86.31 124 TYR B C 1
ATOM 3976 O O . TYR B 1 124 ? 9.023 13.227 -1.68 1 86.31 124 TYR B O 1
ATOM 3984 N N . SER B 1 125 ? 7.402 12.828 -0.137 1 89.81 125 SER B N 1
ATOM 3985 C CA . SER B 1 125 ? 6.832 11.711 -0.883 1 89.81 125 SER B CA 1
ATOM 3986 C C . SER B 1 125 ? 6.328 12.164 -2.252 1 89.81 125 SER B C 1
ATOM 3988 O O . SER B 1 125 ? 6.227 11.352 -3.178 1 89.81 125 SER B O 1
ATOM 3990 N N . VAL B 1 126 ? 6.055 13.391 -2.412 1 93.12 126 VAL B N 1
ATOM 3991 C CA . VAL B 1 126 ? 5.5 13.891 -3.666 1 93.12 126 VAL B CA 1
ATOM 3992 C C . VAL B 1 126 ? 6.586 13.93 -4.738 1 93.12 126 VAL B C 1
ATOM 3994 O O . VAL B 1 126 ? 6.34 13.578 -5.895 1 93.12 126 VAL B O 1
ATOM 3997 N N . GLN B 1 127 ? 7.758 14.398 -4.359 1 90.88 127 GLN B N 1
ATOM 3998 C CA . GLN B 1 127 ? 8.859 14.367 -5.316 1 90.88 127 GLN B CA 1
ATOM 3999 C C . GLN B 1 127 ? 9.141 12.938 -5.785 1 90.88 127 GLN B C 1
ATOM 4001 O O . GLN B 1 127 ? 9.469 12.719 -6.953 1 90.88 127 GLN B O 1
ATOM 4006 N N . LYS B 1 128 ? 9.062 12.039 -4.914 1 89.75 128 LYS B N 1
ATOM 4007 C CA . LYS B 1 128 ? 9.227 10.633 -5.262 1 89.75 128 LYS B CA 1
ATOM 4008 C C . LYS B 1 128 ? 8.141 10.172 -6.227 1 89.75 128 LYS B C 1
ATOM 4010 O O . LYS B 1 128 ? 8.422 9.453 -7.188 1 89.75 128 LYS B O 1
ATOM 4015 N N . ASN B 1 129 ? 6.902 10.547 -5.934 1 94.31 129 ASN B N 1
ATOM 4016 C CA . ASN B 1 129 ? 5.785 10.211 -6.809 1 94.31 129 ASN B CA 1
ATOM 4017 C C . ASN B 1 129 ? 5.977 10.789 -8.211 1 94.31 129 ASN B C 1
ATOM 4019 O O . ASN B 1 129 ? 5.688 10.117 -9.203 1 94.31 129 ASN B O 1
ATOM 4023 N N . LEU B 1 130 ? 6.445 12.023 -8.242 1 94.62 130 LEU B N 1
ATOM 4024 C CA . LEU B 1 130 ? 6.66 12.688 -9.531 1 94.62 130 LEU B CA 1
ATOM 4025 C C . LEU B 1 130 ? 7.766 11.992 -10.32 1 94.62 130 LEU B C 1
ATOM 4027 O O . LEU B 1 130 ? 7.668 11.844 -11.539 1 94.62 130 LEU B O 1
ATOM 4031 N N . HIS B 1 131 ? 8.766 11.578 -9.617 1 91 131 HIS B N 1
ATOM 4032 C CA . HIS B 1 131 ? 9.844 10.82 -10.242 1 91 131 HIS B CA 1
ATOM 4033 C C . HIS B 1 131 ? 9.352 9.469 -10.75 1 91 131 HIS B C 1
ATOM 4035 O O . HIS B 1 131 ? 9.688 9.055 -11.859 1 91 131 HIS B O 1
ATOM 4041 N N . LEU B 1 132 ? 8.594 8.82 -9.961 1 91.69 132 LEU B N 1
ATOM 4042 C CA . LEU B 1 132 ? 8.016 7.535 -10.336 1 91.69 132 LEU B CA 1
ATOM 4043 C C . LEU B 1 132 ? 7.16 7.668 -11.594 1 91.69 132 LEU B C 1
ATOM 4045 O O . LEU B 1 132 ? 7.211 6.809 -12.477 1 91.69 132 LEU B O 1
ATOM 4049 N N . LEU B 1 133 ? 6.402 8.719 -11.68 1 94.81 133 LEU B N 1
ATOM 4050 C CA . LEU B 1 133 ? 5.465 8.938 -12.781 1 94.81 133 LEU B CA 1
ATOM 4051 C C . LEU B 1 133 ? 6.152 9.602 -13.961 1 94.81 133 LEU B C 1
ATOM 4053 O O . LEU B 1 133 ? 5.562 9.727 -15.039 1 94.81 133 LEU B O 1
ATOM 4057 N N . ASN B 1 134 ? 7.391 10.039 -13.766 1 93.38 134 ASN B N 1
ATOM 4058 C CA . ASN B 1 134 ? 8.141 10.742 -14.805 1 93.38 134 ASN B CA 1
ATOM 4059 C C . ASN B 1 134 ? 7.402 11.984 -15.289 1 93.38 134 ASN B C 1
ATOM 4061 O O . ASN B 1 134 ? 7.195 12.164 -16.484 1 93.38 134 ASN B O 1
ATOM 4065 N N . MET B 1 135 ? 7.004 12.82 -14.32 1 96.44 135 MET B N 1
ATOM 4066 C CA . MET B 1 135 ? 6.27 14.039 -14.641 1 96.44 135 MET B CA 1
ATOM 4067 C C . MET B 1 135 ? 7.156 15.266 -14.5 1 96.44 135 MET B C 1
ATOM 4069 O O . MET B 1 135 ? 7.824 15.438 -13.477 1 96.44 135 MET B O 1
ATOM 4073 N N . PRO B 1 136 ? 7.199 16.109 -15.562 1 97.38 136 PRO B N 1
ATOM 4074 C CA . PRO B 1 136 ? 7.914 17.375 -15.375 1 97.38 136 PRO B CA 1
ATOM 4075 C C . PRO B 1 136 ? 7.297 18.25 -14.281 1 97.38 136 PRO B C 1
ATOM 4077 O O . PRO B 1 136 ? 6.074 18.266 -14.117 1 97.38 136 PRO B O 1
ATOM 4080 N N . ASN B 1 137 ? 8.164 18.922 -13.555 1 97.94 137 ASN B N 1
ATOM 4081 C CA . ASN B 1 137 ? 7.652 19.672 -12.414 1 97.94 137 ASN B CA 1
ATOM 4082 C C . ASN B 1 137 ? 8.516 20.891 -12.117 1 97.94 137 ASN B C 1
ATOM 4084 O O . ASN B 1 137 ? 9.672 20.969 -12.539 1 97.94 137 ASN B O 1
ATOM 4088 N N . ILE B 1 138 ? 7.883 21.891 -11.516 1 98.44 138 ILE B N 1
ATOM 4089 C CA . ILE B 1 138 ? 8.547 23.109 -11.047 1 98.44 138 ILE B CA 1
ATOM 4090 C C . ILE B 1 138 ? 8.188 23.359 -9.586 1 98.44 138 ILE B C 1
ATOM 4092 O O . ILE B 1 138 ? 7.016 23.328 -9.211 1 98.44 138 ILE B O 1
ATOM 4096 N N . VAL B 1 139 ? 9.211 23.562 -8.789 1 98.12 139 VAL B N 1
ATOM 4097 C CA . VAL B 1 139 ? 9.016 23.859 -7.375 1 98.12 139 VAL B CA 1
ATOM 4098 C C . VAL B 1 139 ? 8.734 25.359 -7.195 1 98.12 139 VAL B C 1
ATOM 4100 O O . VAL B 1 139 ? 9.453 26.188 -7.738 1 98.12 139 VAL B O 1
ATOM 4103 N N . ILE B 1 140 ? 7.707 25.672 -6.473 1 98.75 140 ILE B N 1
ATOM 4104 C CA . ILE B 1 140 ? 7.293 27.047 -6.211 1 98.75 140 ILE B CA 1
ATOM 4105 C C . ILE B 1 140 ? 7.738 27.469 -4.812 1 98.75 140 ILE B C 1
ATOM 4107 O O . ILE B 1 140 ? 7.676 26.672 -3.871 1 98.75 140 ILE B O 1
ATOM 4111 N N . ARG B 1 141 ? 8.055 28.719 -4.637 1 98.31 141 ARG B N 1
ATOM 4112 C CA . ARG B 1 141 ? 8.422 29.266 -3.336 1 98.31 141 ARG B CA 1
ATOM 4113 C C . ARG B 1 141 ? 7.242 29.234 -2.373 1 98.31 141 ARG B C 1
ATOM 4115 O O . ARG B 1 141 ? 6.09 29.125 -2.799 1 98.31 141 ARG B O 1
ATOM 4122 N N . THR B 1 142 ? 7.598 29.297 -1.087 1 98.06 142 THR B N 1
ATOM 4123 C CA . THR B 1 142 ? 6.562 29.391 -0.062 1 98.06 142 THR B CA 1
ATOM 4124 C C . THR B 1 142 ? 6.648 30.734 0.665 1 98.06 142 THR B C 1
ATOM 4126 O O . THR B 1 142 ? 7.699 31.375 0.667 1 98.06 142 THR B O 1
ATOM 4129 N N . GLN B 1 143 ? 5.559 31.156 1.198 1 97.88 143 GLN B N 1
ATOM 4130 C CA . GLN B 1 143 ? 5.535 32.219 2.186 1 97.88 143 GLN B CA 1
ATOM 4131 C C . GLN B 1 143 ? 6.125 31.766 3.516 1 97.88 143 GLN B C 1
ATOM 4133 O O . GLN B 1 143 ? 6.398 30.578 3.699 1 97.88 143 GLN B O 1
ATOM 4138 N N . ALA B 1 144 ? 6.285 32.719 4.457 1 95.31 144 ALA B N 1
ATOM 4139 C CA . ALA B 1 144 ? 6.84 32.375 5.77 1 95.31 144 ALA B CA 1
ATOM 4140 C C . ALA B 1 144 ? 5.957 31.391 6.508 1 95.31 144 ALA B C 1
ATOM 4142 O O . ALA B 1 144 ? 6.457 30.547 7.266 1 95.31 144 ALA B O 1
ATOM 4143 N N . SER B 1 145 ? 4.73 31.359 6.227 1 96.81 145 SER B N 1
ATOM 4144 C CA . SER B 1 145 ? 3.773 30.469 6.871 1 96.81 145 SER B CA 1
ATOM 4145 C C . SER B 1 145 ? 3.932 29.031 6.367 1 96.81 145 SER B C 1
ATOM 4147 O O . SER B 1 145 ? 3.445 28.094 7 1 96.81 145 SER B O 1
ATOM 4149 N N . GLY B 1 146 ? 4.555 28.797 5.246 1 97.25 146 GLY B N 1
ATOM 4150 C CA . GLY B 1 146 ? 4.621 27.516 4.57 1 97.25 146 GLY B CA 1
ATOM 4151 C C . GLY B 1 146 ? 3.635 27.391 3.422 1 97.25 146 GLY B C 1
ATOM 4152 O O . GLY B 1 146 ? 3.701 26.453 2.637 1 97.25 146 GLY B O 1
ATOM 4153 N N . GLU B 1 147 ? 2.758 28.391 3.34 1 98.19 147 GLU B N 1
ATOM 4154 C CA . GLU B 1 147 ? 1.794 28.453 2.244 1 98.19 147 GLU B CA 1
ATOM 4155 C C . GLU B 1 147 ? 2.482 28.781 0.922 1 98.19 147 GLU B C 1
ATOM 4157 O O . GLU B 1 147 ? 3.484 29.5 0.898 1 98.19 147 GLU B O 1
ATOM 4162 N N . ILE B 1 148 ? 1.938 28.266 -0.165 1 98.69 148 ILE B N 1
ATOM 4163 C CA . ILE B 1 148 ? 2.523 28.484 -1.482 1 98.69 148 ILE B CA 1
ATOM 4164 C C . ILE B 1 148 ? 2.559 29.984 -1.779 1 98.69 148 ILE B C 1
ATOM 4166 O O . ILE B 1 148 ? 1.653 30.719 -1.387 1 98.69 148 ILE B O 1
ATOM 4170 N N . ASP B 1 149 ? 3.684 30.422 -2.395 1 98.88 149 ASP B N 1
ATOM 4171 C CA . ASP B 1 149 ? 3.771 31.812 -2.859 1 98.88 149 ASP B CA 1
ATOM 4172 C C . ASP B 1 149 ? 2.965 32 -4.141 1 98.88 149 ASP B C 1
ATOM 4174 O O . ASP B 1 149 ? 3.443 31.703 -5.234 1 98.88 149 ASP B O 1
ATOM 4178 N N . TYR B 1 150 ? 1.836 32.688 -4.027 1 98.75 150 TYR B N 1
ATOM 4179 C CA . TYR B 1 150 ? 0.892 32.812 -5.133 1 98.75 150 TYR B CA 1
ATOM 4180 C C . TYR B 1 150 ? 1.469 33.688 -6.242 1 98.75 150 TYR B C 1
ATOM 4182 O O . TYR B 1 150 ? 1.164 33.469 -7.422 1 98.75 150 TYR B O 1
ATOM 4190 N N . GLU B 1 151 ? 2.293 34.625 -5.922 1 98.62 151 GLU B N 1
ATOM 4191 C CA . GLU B 1 151 ? 2.926 35.469 -6.945 1 98.62 151 GLU B CA 1
ATOM 4192 C C . GLU B 1 151 ? 3.945 34.656 -7.75 1 98.62 151 GLU B C 1
ATOM 4194 O O . GLU B 1 151 ? 3.994 34.781 -8.977 1 98.62 151 GLU B O 1
ATOM 4199 N N . ASP B 1 152 ? 4.723 33.906 -7.051 1 98.75 152 ASP B N 1
ATOM 4200 C CA . ASP B 1 152 ? 5.672 33.031 -7.742 1 98.75 152 ASP B CA 1
ATOM 4201 C C . ASP B 1 152 ? 4.945 32.031 -8.617 1 98.75 152 ASP B C 1
ATOM 4203 O O . ASP B 1 152 ? 5.371 31.75 -9.742 1 98.75 152 ASP B O 1
ATOM 4207 N N . LEU B 1 153 ? 3.865 31.484 -8.109 1 98.81 153 LEU B N 1
ATOM 4208 C CA . LEU B 1 153 ? 3.061 30.531 -8.875 1 98.81 153 LEU B CA 1
ATOM 4209 C C . LEU B 1 153 ? 2.535 31.172 -10.156 1 98.81 153 LEU B C 1
ATOM 4211 O O . LEU B 1 153 ? 2.684 30.625 -11.242 1 98.81 153 LEU B O 1
ATOM 4215 N N . ARG B 1 154 ? 1.948 32.344 -9.969 1 98.62 154 ARG B N 1
ATOM 4216 C CA . ARG B 1 154 ? 1.386 33.094 -11.102 1 98.62 154 ARG B CA 1
ATOM 4217 C C . ARG B 1 154 ? 2.447 33.344 -12.164 1 98.62 154 ARG B C 1
ATOM 4219 O O . ARG B 1 154 ? 2.232 33.062 -13.344 1 98.62 154 ARG B O 1
ATOM 4226 N N . ASP B 1 155 ? 3.574 33.812 -11.789 1 98.5 155 ASP B N 1
ATOM 4227 C CA . ASP B 1 155 ? 4.641 34.188 -12.719 1 98.5 155 ASP B CA 1
ATOM 4228 C C . ASP B 1 155 ? 5.191 32.969 -13.438 1 98.5 155 ASP B C 1
ATOM 4230 O O . ASP B 1 155 ? 5.469 33 -14.641 1 98.5 155 ASP B O 1
ATOM 4234 N N . THR B 1 156 ? 5.355 31.906 -12.688 1 98.56 156 THR B N 1
ATOM 4235 C CA . THR B 1 156 ? 5.93 30.688 -13.25 1 98.56 156 THR B CA 1
ATOM 4236 C C . THR B 1 156 ? 4.98 30.062 -14.266 1 98.56 156 THR B C 1
ATOM 4238 O O . THR B 1 156 ? 5.41 29.609 -15.328 1 98.56 156 THR B O 1
ATOM 4241 N N . ILE B 1 157 ? 3.678 30.047 -13.914 1 98.5 157 ILE B N 1
ATOM 4242 C CA . ILE B 1 157 ? 2.689 29.5 -14.852 1 98.5 157 ILE B CA 1
ATOM 4243 C C . ILE B 1 157 ? 2.646 30.359 -16.109 1 98.5 157 ILE B C 1
ATOM 4245 O O . ILE B 1 157 ? 2.553 29.844 -17.219 1 98.5 157 ILE B O 1
ATOM 4249 N N . LYS B 1 158 ? 2.715 31.672 -15.93 1 97.69 158 LYS B N 1
ATOM 4250 C CA . LYS B 1 158 ? 2.68 32.625 -17.047 1 97.69 158 LYS B CA 1
ATOM 4251 C C . LYS B 1 158 ? 3.797 32.312 -18.047 1 97.69 158 LYS B C 1
ATOM 4253 O O . LYS B 1 158 ? 3.594 32.438 -19.266 1 97.69 158 LYS B O 1
ATOM 4258 N N . MET B 1 159 ? 4.938 31.938 -17.641 1 97.31 159 MET B N 1
ATOM 4259 C CA . MET B 1 159 ? 6.105 31.688 -18.469 1 97.31 159 MET B CA 1
ATOM 4260 C C . MET B 1 159 ? 5.957 30.359 -19.234 1 97.31 159 MET B C 1
ATOM 4262 O O . MET B 1 159 ? 6.652 30.125 -20.219 1 97.31 159 MET B O 1
ATOM 4266 N N . ASN B 1 160 ? 5.082 29.484 -18.781 1 96 160 ASN B N 1
ATOM 4267 C CA . ASN B 1 160 ? 4.887 28.156 -19.359 1 96 160 ASN B CA 1
ATOM 4268 C C . ASN B 1 160 ? 3.439 27.938 -19.781 1 96 160 ASN B C 1
ATOM 4270 O O . ASN B 1 160 ? 2.926 26.828 -19.719 1 96 160 ASN B O 1
ATOM 4274 N N . ARG B 1 161 ? 2.799 28.984 -20.203 1 93.38 161 ARG B N 1
ATOM 4275 C CA . ARG B 1 161 ? 1.354 29 -20.406 1 93.38 161 ARG B CA 1
ATOM 4276 C C . ARG B 1 161 ? 0.951 28.062 -21.547 1 93.38 161 ARG B C 1
ATOM 4278 O O . ARG B 1 161 ? -0.224 27.719 -21.688 1 93.38 161 ARG B O 1
ATOM 4285 N N . HIS B 1 162 ? 1.869 27.609 -22.359 1 94.06 162 HIS B N 1
ATOM 4286 C CA . HIS B 1 162 ? 1.579 26.719 -23.484 1 94.06 162 HIS B CA 1
ATOM 4287 C C . HIS B 1 162 ? 1.361 25.297 -23 1 94.06 162 HIS B C 1
ATOM 4289 O O . HIS B 1 162 ? 0.851 24.453 -23.75 1 94.06 162 HIS B O 1
ATOM 4295 N N . MET B 1 163 ? 1.691 24.969 -21.766 1 96.56 163 MET B N 1
ATOM 4296 C CA . MET B 1 163 ? 1.561 23.625 -21.219 1 96.56 163 MET B CA 1
ATOM 4297 C C . MET B 1 163 ? 0.339 23.516 -20.312 1 96.56 163 MET B C 1
ATOM 4299 O O . MET B 1 163 ? 0.024 24.469 -19.578 1 96.56 163 MET B O 1
ATOM 4303 N N . PRO B 1 164 ? -0.367 22.375 -20.312 1 98.25 164 PRO B N 1
ATOM 4304 C CA . PRO B 1 164 ? -1.374 22.156 -19.266 1 98.25 164 PRO B CA 1
ATOM 4305 C C . PRO B 1 164 ? -0.798 22.266 -17.859 1 98.25 164 PRO B C 1
ATOM 4307 O O . PRO B 1 164 ? 0.359 21.906 -17.641 1 98.25 164 PRO B O 1
ATOM 4310 N N . VAL B 1 165 ? -1.64 22.766 -16.953 1 98.81 165 VAL B N 1
ATOM 4311 C CA . VAL B 1 165 ? -1.177 23.062 -15.609 1 98.81 165 VAL B CA 1
ATOM 4312 C C . VAL B 1 165 ? -1.715 22.016 -14.633 1 98.81 165 VAL B C 1
ATOM 4314 O O . VAL B 1 165 ? -2.924 21.781 -14.578 1 98.81 165 VAL B O 1
ATOM 4317 N N . ILE B 1 166 ? -0.858 21.344 -13.922 1 98.88 166 ILE B N 1
ATOM 4318 C CA . ILE B 1 166 ? -1.24 20.469 -12.82 1 98.88 166 ILE B CA 1
ATOM 4319 C C . ILE B 1 166 ? -0.77 21.062 -11.5 1 98.88 166 ILE B C 1
ATOM 4321 O O . ILE B 1 166 ? 0.427 21.297 -11.297 1 98.88 166 ILE B O 1
ATOM 4325 N N . ILE B 1 167 ? -1.723 21.344 -10.609 1 98.94 167 ILE B N 1
ATOM 4326 C CA . ILE B 1 167 ? -1.412 21.938 -9.305 1 98.94 167 ILE B CA 1
ATOM 4327 C C . ILE B 1 167 ? -1.466 20.844 -8.234 1 98.94 167 ILE B C 1
ATOM 4329 O O . ILE B 1 167 ? -2.445 20.109 -8.141 1 98.94 167 ILE B O 1
ATOM 4333 N N . PHE B 1 168 ? -0.408 20.719 -7.496 1 98.88 168 PHE B N 1
ATOM 4334 C CA . PHE B 1 168 ? -0.399 19.953 -6.254 1 98.88 168 PHE B CA 1
ATOM 4335 C C . PHE B 1 168 ? -0.491 20.875 -5.047 1 98.88 168 PHE B C 1
ATOM 4337 O O . PHE B 1 168 ? 0.512 21.469 -4.625 1 98.88 168 PHE B O 1
ATOM 4344 N N . ALA B 1 169 ? -1.659 21.016 -4.477 1 98.88 169 ALA B N 1
ATOM 4345 C CA . ALA B 1 169 ? -1.927 21.922 -3.369 1 98.88 169 ALA B CA 1
ATOM 4346 C C . ALA B 1 169 ? -1.789 21.219 -2.027 1 98.88 169 ALA B C 1
ATOM 4348 O O . ALA B 1 169 ? -2.299 20.109 -1.852 1 98.88 169 ALA B O 1
ATOM 4349 N N . ASN B 1 170 ? -1.103 21.828 -1.113 1 98.56 170 ASN B N 1
ATOM 4350 C CA . ASN B 1 170 ? -0.97 21.297 0.236 1 98.56 170 ASN B CA 1
ATOM 4351 C C . ASN B 1 170 ? -2.068 21.812 1.158 1 98.56 170 ASN B C 1
ATOM 4353 O O . ASN B 1 170 ? -2.203 23.016 1.35 1 98.56 170 ASN B O 1
ATOM 4357 N N . ILE B 1 171 ? -2.873 20.938 1.634 1 98.38 171 ILE B N 1
ATOM 4358 C CA . ILE B 1 171 ? -3.842 21.281 2.67 1 98.38 171 ILE B CA 1
ATOM 4359 C C . ILE B 1 171 ? -3.299 20.875 4.039 1 98.38 171 ILE B C 1
ATOM 4361 O O . ILE B 1 171 ? -3.816 19.953 4.668 1 98.38 171 ILE B O 1
ATOM 4365 N N . GLY B 1 172 ? -2.334 21.688 4.5 1 97.5 172 GLY B N 1
ATOM 4366 C CA . GLY B 1 172 ? -1.533 21.375 5.672 1 97.5 172 GLY B CA 1
ATOM 4367 C C . GLY B 1 172 ? -0.173 20.797 5.332 1 97.5 172 GLY B C 1
ATOM 4368 O O . GLY B 1 172 ? -0.033 19.578 5.172 1 97.5 172 GLY B O 1
ATOM 4369 N N . THR B 1 173 ? 0.831 21.656 5.25 1 96.88 173 THR B N 1
ATOM 4370 C CA . THR B 1 173 ? 2.195 21.203 5.02 1 96.88 173 THR B CA 1
ATOM 4371 C C . THR B 1 173 ? 2.725 20.453 6.242 1 96.88 173 THR B C 1
ATOM 4373 O O . THR B 1 173 ? 2.238 20.641 7.355 1 96.88 173 THR B O 1
ATOM 4376 N N . THR B 1 174 ? 3.701 19.625 6.051 1 91.88 174 THR B N 1
ATOM 4377 C CA . THR B 1 174 ? 4.215 18.719 7.07 1 91.88 174 THR B CA 1
ATOM 4378 C C . THR B 1 174 ? 4.734 19.484 8.273 1 91.88 174 THR B C 1
ATOM 4380 O O . THR B 1 174 ? 4.414 19.156 9.422 1 91.88 174 THR B O 1
ATOM 4383 N N . MET B 1 175 ? 5.434 20.516 8.078 1 93.25 175 MET B N 1
ATOM 4384 C CA . MET B 1 175 ? 6.141 21.172 9.172 1 93.25 175 MET B CA 1
ATOM 4385 C C . MET B 1 175 ? 5.27 22.234 9.82 1 93.25 175 MET B C 1
ATOM 4387 O O . MET B 1 175 ? 5.207 22.344 11.047 1 93.25 175 MET B O 1
ATOM 4391 N N . THR B 1 176 ? 4.574 23.047 8.984 1 96.75 176 THR B N 1
ATOM 4392 C CA . THR B 1 176 ? 3.928 24.219 9.547 1 96.75 176 THR B CA 1
ATOM 4393 C C . THR B 1 176 ? 2.408 24.109 9.438 1 96.75 176 THR B C 1
ATOM 4395 O O . THR B 1 176 ? 1.68 24.984 9.914 1 96.75 176 THR B O 1
ATOM 4398 N N . GLU B 1 177 ? 1.951 23.062 8.789 1 97.75 177 GLU B N 1
ATOM 4399 C CA . GLU B 1 177 ? 0.53 22.828 8.555 1 97.75 177 GLU B CA 1
ATOM 4400 C C . GLU B 1 177 ? -0.11 24.016 7.832 1 97.75 177 GLU B C 1
ATOM 4402 O O . GLU B 1 177 ? -1.245 24.391 8.133 1 97.75 177 GLU B O 1
ATOM 4407 N N . ALA B 1 178 ? 0.688 24.625 6.984 1 98.12 178 ALA B N 1
ATOM 4408 C CA . ALA B 1 178 ? 0.146 25.688 6.129 1 98.12 178 ALA B CA 1
ATOM 4409 C C . ALA B 1 178 ? -0.79 25.109 5.07 1 98.12 178 ALA B C 1
ATOM 4411 O O . ALA B 1 178 ? -0.517 24.047 4.504 1 98.12 178 ALA B O 1
ATOM 4412 N N . ARG B 1 179 ? -1.906 25.812 4.824 1 98.31 179 ARG B N 1
ATOM 4413 C CA . ARG B 1 179 ? -2.887 25.391 3.832 1 98.31 179 ARG B CA 1
ATOM 4414 C C . ARG B 1 179 ? -2.867 26.297 2.611 1 98.31 179 ARG B C 1
ATOM 4416 O O . ARG B 1 179 ? -3.01 27.516 2.738 1 98.31 179 ARG B O 1
ATOM 4423 N N . ASP B 1 180 ? -2.619 25.656 1.459 1 98.69 180 ASP B N 1
ATOM 4424 C CA . ASP B 1 180 ? -2.797 26.422 0.225 1 98.69 180 ASP B CA 1
ATOM 4425 C C . ASP B 1 180 ? -4.27 26.734 -0.022 1 98.69 180 ASP B C 1
ATOM 4427 O O . ASP B 1 180 ? -5.141 25.906 0.249 1 98.69 180 ASP B O 1
ATOM 4431 N N . ASP B 1 181 ? -4.516 27.922 -0.51 1 98.62 181 ASP B N 1
ATOM 4432 C CA . ASP B 1 181 ? -5.879 28.344 -0.826 1 98.62 181 ASP B CA 1
ATOM 4433 C C . ASP B 1 181 ? -6.258 27.938 -2.25 1 98.62 181 ASP B C 1
ATOM 4435 O O . ASP B 1 181 ? -5.898 28.625 -3.209 1 98.62 181 ASP B O 1
ATOM 4439 N N . VAL B 1 182 ? -7.102 26.891 -2.402 1 98.75 182 VAL B N 1
ATOM 4440 C CA . VAL B 1 182 ? -7.445 26.328 -3.701 1 98.75 182 VAL B CA 1
ATOM 4441 C C . VAL B 1 182 ? -8.273 27.328 -4.504 1 98.75 182 VAL B C 1
ATOM 4443 O O . VAL B 1 182 ? -8.148 27.406 -5.727 1 98.75 182 VAL B O 1
ATOM 4446 N N . SER B 1 183 ? -9.094 28.125 -3.822 1 98.62 183 SER B N 1
ATOM 4447 C CA . SER B 1 183 ? -9.875 29.156 -4.512 1 98.62 183 SER B CA 1
ATOM 4448 C C . SER B 1 183 ? -8.969 30.203 -5.137 1 98.62 183 SER B C 1
ATOM 4450 O O . SER B 1 183 ? -9.219 30.656 -6.254 1 98.62 183 SER B O 1
ATOM 4452 N N . LYS B 1 184 ? -7.957 30.609 -4.387 1 98.62 184 LYS B N 1
ATOM 4453 C CA . LYS B 1 184 ? -6.996 31.562 -4.918 1 98.62 184 LYS B CA 1
ATOM 4454 C C . LYS B 1 184 ? -6.242 30.984 -6.109 1 98.62 184 LYS B C 1
ATOM 4456 O O . LYS B 1 184 ? -5.969 31.688 -7.086 1 98.62 184 LYS B O 1
ATOM 4461 N N . ILE B 1 185 ? -5.879 29.734 -6.035 1 98.81 185 ILE B N 1
ATOM 4462 C CA . ILE B 1 185 ? -5.191 29.047 -7.133 1 98.81 185 ILE B CA 1
ATOM 4463 C C . ILE B 1 185 ? -6.086 29.031 -8.367 1 98.81 185 ILE B C 1
ATOM 4465 O O . ILE B 1 185 ? -5.633 29.328 -9.477 1 98.81 185 ILE B O 1
ATOM 4469 N N . LYS B 1 186 ? -7.332 28.703 -8.172 1 98.25 186 LYS B N 1
ATOM 4470 C CA . LYS B 1 186 ? -8.289 28.688 -9.273 1 98.25 186 LYS B CA 1
ATOM 4471 C C . LYS B 1 186 ? -8.414 30.062 -9.914 1 98.25 186 LYS B C 1
ATOM 4473 O O . LYS B 1 186 ? -8.539 30.172 -11.133 1 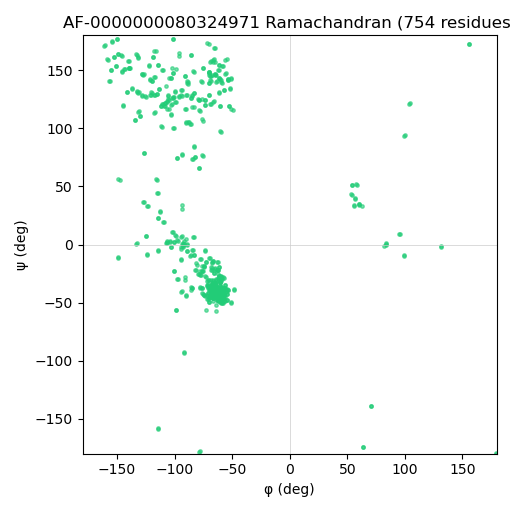98.25 186 LYS B O 1
ATOM 4478 N N . GLN B 1 187 ? -8.422 31.078 -9.133 1 98.38 187 GLN B N 1
ATOM 4479 C CA . GLN B 1 187 ? -8.5 32.438 -9.633 1 98.38 187 GLN B CA 1
ATOM 4480 C C . GLN B 1 187 ? -7.289 32.781 -10.492 1 98.38 187 GLN B C 1
ATOM 4482 O O . GLN B 1 187 ? -7.426 33.438 -11.539 1 98.38 187 GLN B O 1
ATOM 4487 N N . ILE B 1 188 ? -6.141 32.375 -10.031 1 98.62 188 ILE B N 1
ATOM 4488 C CA . ILE B 1 188 ? -4.914 32.625 -10.781 1 98.62 188 ILE B CA 1
ATOM 4489 C C . ILE B 1 188 ? -5.008 31.953 -12.156 1 98.62 188 ILE B C 1
ATOM 4491 O O . ILE B 1 188 ? -4.668 32.562 -13.172 1 98.62 188 ILE B O 1
ATOM 4495 N N . LEU B 1 189 ? -5.492 30.672 -12.195 1 98.56 189 LEU B N 1
ATOM 4496 C CA . LEU B 1 189 ? -5.641 29.953 -13.445 1 98.56 189 LEU B CA 1
ATOM 4497 C C . LEU B 1 189 ? -6.617 30.656 -14.383 1 98.56 189 LEU B C 1
ATOM 4499 O O . LEU B 1 189 ? -6.375 30.75 -15.586 1 98.56 189 LEU B O 1
ATOM 4503 N N . GLN B 1 190 ? -7.68 31.203 -13.836 1 97.75 190 GLN B N 1
ATOM 4504 C CA . GLN B 1 190 ? -8.672 31.938 -14.617 1 97.75 190 GLN B CA 1
ATOM 4505 C C . GLN B 1 190 ? -8.086 33.219 -15.188 1 97.75 190 GLN B C 1
ATOM 4507 O O . GLN B 1 190 ? -8.281 33.531 -16.359 1 97.75 190 GLN B O 1
ATOM 4512 N N . GLU B 1 191 ? -7.402 33.906 -14.367 1 97.88 191 GLU B N 1
ATOM 4513 C CA . GLU B 1 191 ? -6.809 35.188 -14.773 1 97.88 191 GLU B CA 1
ATOM 4514 C C . GLU B 1 191 ? -5.801 35 -15.898 1 97.88 191 GLU B C 1
ATOM 4516 O O . GLU B 1 191 ? -5.645 35.875 -16.766 1 97.88 191 GLU B O 1
ATOM 4521 N N . LEU B 1 192 ? -5.156 33.875 -15.922 1 98 192 LEU B N 1
ATOM 4522 C CA . LEU B 1 192 ? -4.141 33.562 -16.922 1 98 192 LEU B CA 1
ATOM 4523 C C . LEU B 1 192 ? -4.758 32.844 -18.125 1 98 192 LEU B C 1
ATOM 4525 O O . LEU B 1 192 ? -4.043 32.438 -19.031 1 98 192 LEU B O 1
ATOM 4529 N N . ALA B 1 193 ? -6.059 32.594 -18.156 1 97.5 193 ALA B N 1
ATOM 4530 C CA . ALA B 1 193 ? -6.824 31.984 -19.234 1 97.5 193 ALA B CA 1
ATOM 4531 C C . ALA B 1 193 ? -6.336 30.547 -19.484 1 97.5 193 ALA B C 1
ATOM 4533 O O . ALA B 1 193 ? -6.258 30.125 -20.641 1 97.5 193 ALA B O 1
ATOM 4534 N N . ILE B 1 194 ? -5.914 29.922 -18.375 1 97.69 194 ILE B N 1
ATOM 4535 C CA . ILE B 1 194 ? -5.516 28.516 -18.484 1 97.69 194 ILE B CA 1
ATOM 4536 C C . ILE B 1 194 ? -6.758 27.641 -18.641 1 97.69 194 ILE B C 1
ATOM 4538 O O . ILE B 1 194 ? -7.602 27.578 -17.75 1 97.69 194 ILE B O 1
ATOM 4542 N N . GLN B 1 195 ? -6.859 26.922 -19.719 1 95.25 195 GLN B N 1
ATOM 4543 C CA . GLN B 1 195 ? -8.039 26.125 -20 1 95.25 195 GLN B CA 1
ATOM 4544 C C . GLN B 1 195 ? -7.836 24.672 -19.594 1 95.25 195 GLN B C 1
ATOM 4546 O O . GLN B 1 195 ? -8.797 23.969 -19.266 1 95.25 195 GLN B O 1
ATOM 4551 N N . HIS B 1 196 ? -6.66 24.203 -19.641 1 97.19 196 HIS B N 1
ATOM 4552 C CA . HIS B 1 196 ? -6.328 22.828 -19.328 1 97.19 196 HIS B CA 1
ATOM 4553 C C . HIS B 1 196 ? -5.527 22.719 -18.031 1 97.19 196 HIS B C 1
ATOM 4555 O O . HIS B 1 196 ? -4.32 22.984 -18.016 1 97.19 196 HIS B O 1
ATOM 4561 N N . TYR B 1 197 ? -6.242 22.344 -17 1 98.19 197 TYR B N 1
ATOM 4562 C CA . TYR B 1 197 ? -5.562 22.234 -15.711 1 98.19 197 TYR B CA 1
ATOM 4563 C C . TYR B 1 197 ? -6.191 21.156 -14.852 1 98.19 197 TYR B C 1
ATOM 4565 O O . TYR B 1 197 ? -7.262 20.641 -15.18 1 98.19 197 TYR B O 1
ATOM 4573 N N . TYR B 1 198 ? -5.504 20.75 -13.859 1 98.62 198 TYR B N 1
ATOM 4574 C CA . TYR B 1 198 ? -5.891 19.766 -12.836 1 98.62 198 TYR B CA 1
ATOM 4575 C C . TYR B 1 198 ? -5.375 20.188 -11.469 1 98.62 198 TYR B C 1
ATOM 4577 O O . TYR B 1 198 ? -4.219 20.594 -11.328 1 98.62 198 TYR B O 1
ATOM 4585 N N . ILE B 1 199 ? -6.246 20.172 -10.445 1 98.88 199 ILE B N 1
ATOM 4586 C CA . ILE B 1 199 ? -5.828 20.531 -9.094 1 98.88 199 ILE B CA 1
ATOM 4587 C C . ILE B 1 199 ? -5.996 19.344 -8.164 1 98.88 199 ILE B C 1
ATOM 4589 O O . ILE B 1 199 ? -7.117 18.875 -7.938 1 98.88 199 ILE B O 1
ATOM 4593 N N . HIS B 1 200 ? -4.926 18.797 -7.648 1 98.88 200 HIS B N 1
ATOM 4594 C CA . HIS B 1 200 ? -4.941 17.766 -6.609 1 98.88 200 HIS B CA 1
ATOM 4595 C C . HIS B 1 200 ? -4.672 18.375 -5.234 1 98.88 200 HIS B C 1
ATOM 4597 O O . HIS B 1 200 ? -3.727 19.156 -5.07 1 98.88 200 HIS B O 1
ATOM 4603 N N . ALA B 1 201 ? -5.477 18.031 -4.273 1 98.88 201 ALA B N 1
ATOM 4604 C CA . ALA B 1 201 ? -5.316 18.516 -2.902 1 98.88 201 ALA B CA 1
ATOM 4605 C C . ALA B 1 201 ? -4.781 17.422 -1.994 1 98.88 201 ALA B C 1
ATOM 4607 O O . ALA B 1 201 ? -5.43 16.375 -1.811 1 98.88 201 ALA B O 1
ATOM 4608 N N . ASP B 1 202 ? -3.598 17.656 -1.469 1 98.75 202 ASP B N 1
ATOM 4609 C CA . ASP B 1 202 ? -3.029 16.766 -0.453 1 98.75 202 ASP B CA 1
ATOM 4610 C C . ASP B 1 202 ? -3.436 17.219 0.95 1 98.75 202 ASP B C 1
ATOM 4612 O O . ASP B 1 202 ? -2.877 18.172 1.49 1 98.75 202 ASP B O 1
ATOM 4616 N N . GLY B 1 203 ? -4.352 16.484 1.506 1 98.31 203 GLY B N 1
ATOM 4617 C CA . GLY B 1 203 ? -4.801 16.75 2.865 1 98.31 203 GLY B CA 1
ATOM 4618 C C . GLY B 1 203 ? -4.461 15.625 3.828 1 98.31 203 GLY B C 1
ATOM 4619 O O . GLY B 1 203 ? -5.297 15.227 4.641 1 98.31 203 GLY B O 1
ATOM 4620 N N . ALA B 1 204 ? -3.252 15.086 3.777 1 97.25 204 ALA B N 1
ATOM 4621 C CA . ALA B 1 204 ? -2.887 13.898 4.535 1 97.25 204 ALA B CA 1
ATOM 4622 C C . ALA B 1 204 ? -3.258 14.047 6.008 1 97.25 204 ALA B C 1
ATOM 4624 O O . ALA B 1 204 ? -3.922 13.18 6.578 1 97.25 204 ALA B O 1
ATOM 4625 N N . LEU B 1 205 ? -2.896 15.117 6.648 1 96.19 205 LEU B N 1
ATOM 4626 C CA . LEU B 1 205 ? -3.25 15.32 8.055 1 96.19 205 LEU B CA 1
ATOM 4627 C C . LEU B 1 205 ? -4.473 16.234 8.18 1 96.19 205 LEU B C 1
ATOM 4629 O O . LEU B 1 205 ? -5.555 15.766 8.547 1 96.19 205 LEU B O 1
ATOM 4633 N N . SER B 1 206 ? -4.41 17.391 7.645 1 96.38 206 SER B N 1
ATOM 4634 C CA . SER B 1 206 ? -5.379 18.453 7.93 1 96.38 206 SER B CA 1
ATOM 4635 C C . SER B 1 206 ? -6.645 18.281 7.098 1 96.38 206 SER B C 1
ATOM 4637 O O . SER B 1 206 ? -7.695 18.828 7.434 1 96.38 206 SER B O 1
ATOM 4639 N N . GLY B 1 207 ? -6.578 17.562 5.984 1 95.56 207 GLY B N 1
ATOM 4640 C CA . GLY B 1 207 ? -7.766 17.359 5.176 1 95.56 207 GLY B CA 1
ATOM 4641 C C . GLY B 1 207 ? -8.898 16.703 5.938 1 95.56 207 GLY B C 1
ATOM 4642 O O . GLY B 1 207 ? -10.07 16.938 5.648 1 95.56 207 GLY B O 1
ATOM 4643 N N . SER B 1 208 ? -8.555 15.93 6.922 1 94.19 208 SER B N 1
ATOM 4644 C CA . SER B 1 208 ? -9.547 15.148 7.664 1 94.19 208 SER B CA 1
ATOM 4645 C C . SER B 1 208 ? -10.305 16.031 8.656 1 94.19 208 SER B C 1
ATOM 4647 O O . SER B 1 208 ? -11.414 15.688 9.07 1 94.19 208 SER B O 1
ATOM 4649 N N . TYR B 1 209 ? -9.727 17.172 9.07 1 96.38 209 TYR B N 1
ATOM 4650 C CA . TYR B 1 209 ? -10.445 17.922 10.078 1 96.38 209 TYR B CA 1
ATOM 4651 C C . TYR B 1 209 ? -10.703 19.359 9.609 1 96.38 209 TYR B C 1
ATOM 4653 O O . TYR B 1 209 ? -11.5 20.078 10.211 1 96.38 209 TYR B O 1
ATOM 4661 N N . SER B 1 210 ? -10.117 19.766 8.461 1 97 210 SER B N 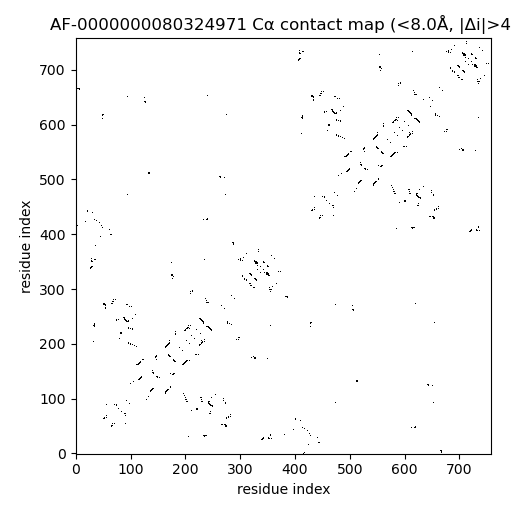1
ATOM 4662 C CA . SER B 1 210 ? -10.297 21.125 7.941 1 97 210 SER B CA 1
ATOM 4663 C C . SER B 1 210 ? -11.766 21.406 7.66 1 97 210 SER B C 1
ATOM 4665 O O . SER B 1 210 ? -12.203 22.562 7.75 1 97 210 SER B O 1
ATOM 4667 N N . ALA B 1 211 ? -12.469 20.406 7.352 1 96.31 211 ALA B N 1
ATOM 4668 C CA . ALA B 1 211 ? -13.875 20.562 7.02 1 96.31 211 ALA B CA 1
ATOM 4669 C C . ALA B 1 211 ? -14.688 20.984 8.242 1 96.31 211 ALA B C 1
ATOM 4671 O O . ALA B 1 211 ? -15.82 21.453 8.117 1 96.31 211 ALA B O 1
ATOM 4672 N N . PHE B 1 212 ? -14.133 20.859 9.445 1 96.44 212 PHE B N 1
ATOM 4673 C CA . PHE B 1 212 ? -14.859 21.125 10.68 1 96.44 212 PHE B CA 1
ATOM 4674 C C . PHE B 1 212 ? -14.453 22.469 11.273 1 96.44 212 PHE B C 1
ATOM 4676 O O . PHE B 1 212 ? -14.961 22.875 12.32 1 96.44 212 PHE B O 1
ATOM 4683 N N . ILE B 1 213 ? -13.609 23.125 10.57 1 95.25 213 ILE B N 1
ATOM 4684 C CA . ILE B 1 213 ? -13.125 24.422 11.023 1 95.25 213 ILE B CA 1
ATOM 4685 C C . ILE B 1 213 ? -14.016 25.531 10.469 1 95.25 213 ILE B C 1
ATOM 4687 O O . ILE B 1 213 ? -14.508 25.438 9.344 1 95.25 213 ILE B O 1
ATOM 4691 N N . GLU B 1 214 ? -14.188 26.594 11.305 1 94.06 214 GLU B N 1
ATOM 4692 C CA . GLU B 1 214 ? -14.938 27.766 10.867 1 94.06 214 GLU B CA 1
ATOM 4693 C C . GLU B 1 214 ? -14.117 29.047 11.031 1 94.06 214 GLU B C 1
ATOM 4695 O O . GLU B 1 214 ? -13.594 29.312 12.117 1 94.06 214 GLU B O 1
ATOM 4700 N N . PRO B 1 215 ? -13.992 29.859 9.953 1 95.06 215 PRO B N 1
ATOM 4701 C CA . PRO B 1 215 ? -14.531 29.578 8.617 1 95.06 215 PRO B CA 1
ATOM 4702 C C . PRO B 1 215 ? -13.805 28.438 7.914 1 95.06 215 PRO B C 1
ATOM 4704 O O . PRO B 1 215 ? -12.594 28.266 8.094 1 95.06 215 PRO B O 1
ATOM 4707 N N . ARG B 1 216 ? -14.562 27.75 7.117 1 95.81 216 ARG B N 1
ATOM 4708 C CA . ARG B 1 216 ? -14.016 26.594 6.406 1 95.81 216 ARG B CA 1
ATOM 4709 C C . ARG B 1 216 ? -12.953 27.016 5.395 1 95.81 216 ARG B C 1
ATOM 4711 O O . ARG B 1 216 ? -13.219 27.875 4.539 1 95.81 216 ARG B O 1
ATOM 4718 N N . PRO B 1 217 ? -11.734 26.484 5.488 1 97.44 217 PRO B N 1
ATOM 4719 C CA . PRO B 1 217 ? -10.734 26.781 4.465 1 97.44 217 PRO B CA 1
ATOM 4720 C C . PRO B 1 217 ? -11.156 26.312 3.072 1 97.44 217 PRO B C 1
ATOM 4722 O O . PRO B 1 217 ? -11.977 25.406 2.943 1 97.44 217 PRO B O 1
ATOM 4725 N N . ALA B 1 218 ? -10.609 26.984 2.037 1 98.06 218 ALA B N 1
ATOM 4726 C CA . ALA B 1 218 ? -10.883 26.594 0.655 1 98.06 218 ALA B CA 1
ATOM 4727 C C . ALA B 1 218 ? -9.93 25.5 0.191 1 98.06 218 ALA B C 1
ATOM 4729 O O . ALA B 1 218 ? -8.789 25.781 -0.182 1 98.06 218 ALA B O 1
ATOM 4730 N N . PHE B 1 219 ? -10.414 24.188 0.117 1 98.38 219 PHE B N 1
ATOM 4731 C CA . PHE B 1 219 ? -9.43 23.172 -0.181 1 98.38 219 PHE B CA 1
ATOM 4732 C C . PHE B 1 219 ? -10.062 22.016 -0.959 1 98.38 219 PHE B C 1
ATOM 4734 O O . PHE B 1 219 ? -9.352 21.172 -1.51 1 98.38 219 PHE B O 1
ATOM 4741 N N . ASP B 1 220 ? -11.375 21.922 -1.093 1 98.38 220 ASP B N 1
ATOM 4742 C CA . ASP B 1 220 ? -12.008 20.688 -1.553 1 98.38 220 ASP B CA 1
ATOM 4743 C C . ASP B 1 220 ? -12.688 20.891 -2.904 1 98.38 220 ASP B C 1
ATOM 4745 O O . ASP B 1 220 ? -12.32 21.781 -3.662 1 98.38 220 ASP B O 1
ATOM 4749 N N . PHE B 1 221 ? -13.664 20.062 -3.268 1 98.62 221 PHE B N 1
ATOM 4750 C CA . PHE B 1 221 ? -14.203 20.016 -4.621 1 98.62 221 PHE B CA 1
ATOM 4751 C C . PHE B 1 221 ? -14.977 21.297 -4.93 1 98.62 221 PHE B C 1
ATOM 4753 O O . PHE B 1 221 ? -14.945 21.797 -6.055 1 98.62 221 PHE B O 1
ATOM 4760 N N . ALA B 1 222 ? -15.664 21.859 -3.949 1 98.12 222 ALA B N 1
ATOM 4761 C CA . ALA B 1 222 ? -16.438 23.078 -4.148 1 98.12 222 ALA B CA 1
ATOM 4762 C C . ALA B 1 222 ? -15.523 24.281 -4.41 1 98.12 222 ALA B C 1
ATOM 4764 O O . ALA B 1 222 ? -15.938 25.266 -5.008 1 98.12 222 ALA B O 1
ATOM 4765 N N . ASP B 1 223 ? -14.289 24.156 -3.988 1 98.56 223 ASP B N 1
ATOM 4766 C CA . ASP B 1 223 ? -13.328 25.25 -4.133 1 98.56 223 ASP B CA 1
ATOM 4767 C C . ASP B 1 223 ? -12.516 25.094 -5.414 1 98.56 223 ASP B C 1
ATOM 4769 O O . ASP B 1 223 ? -11.773 26 -5.801 1 98.56 223 ASP B O 1
ATOM 4773 N N . GLY B 1 224 ? -12.609 23.906 -6.016 1 98.06 224 GLY B N 1
ATOM 4774 C CA . GLY B 1 224 ? -11.961 23.781 -7.312 1 98.06 224 GLY B CA 1
ATOM 4775 C C . GLY B 1 224 ? -11.094 22.547 -7.418 1 98.06 224 GLY B C 1
ATOM 4776 O O . GLY B 1 224 ? -10.555 22.25 -8.492 1 98.06 224 GLY B O 1
ATOM 4777 N N . ALA B 1 225 ? -10.945 21.75 -6.402 1 98.56 225 ALA B N 1
ATOM 4778 C CA . ALA B 1 225 ? -10.109 20.547 -6.449 1 98.56 225 ALA B CA 1
ATOM 4779 C C . ALA B 1 225 ? -10.703 19.5 -7.387 1 98.56 225 ALA B C 1
ATOM 4781 O O . ALA B 1 225 ? -11.93 19.391 -7.52 1 98.56 225 ALA B O 1
ATOM 4782 N N . ASP B 1 226 ? -9.82 18.766 -8.039 1 98.31 226 ASP B N 1
ATOM 4783 C CA . ASP B 1 226 ? -10.234 17.672 -8.914 1 98.31 226 ASP B CA 1
ATOM 4784 C C . ASP B 1 226 ? -10.07 16.312 -8.211 1 98.31 226 ASP B C 1
ATOM 4786 O O . ASP B 1 226 ? -10.688 15.328 -8.609 1 98.31 226 ASP B O 1
ATOM 4790 N N . SER B 1 227 ? -9.258 16.234 -7.254 1 98.69 227 SER B N 1
ATOM 4791 C CA . SER B 1 227 ? -9.039 15.078 -6.398 1 98.69 227 SER B CA 1
ATOM 4792 C C . SER B 1 227 ? -8.484 15.484 -5.039 1 98.69 227 SER B C 1
ATOM 4794 O O . SER B 1 227 ? -7.859 16.531 -4.91 1 98.69 227 SER B O 1
ATOM 4796 N N . ILE B 1 228 ? -8.789 14.734 -4.02 1 98.81 228 ILE B N 1
ATOM 4797 C CA . ILE B 1 228 ? -8.312 14.969 -2.66 1 98.81 228 ILE B CA 1
ATOM 4798 C C . ILE B 1 228 ? -7.883 13.648 -2.027 1 98.81 228 ILE B C 1
ATOM 4800 O O . ILE B 1 228 ? -8.547 12.625 -2.193 1 98.81 228 ILE B O 1
ATOM 4804 N N . ALA B 1 229 ? -6.715 13.641 -1.376 1 98.56 229 ALA B N 1
ATOM 4805 C CA . ALA B 1 229 ? -6.223 12.477 -0.633 1 98.56 229 ALA B CA 1
ATOM 4806 C C . ALA B 1 229 ? -6.02 12.82 0.84 1 98.56 229 ALA B C 1
ATOM 4808 O O . ALA B 1 229 ? -5.562 13.914 1.174 1 98.56 229 ALA B O 1
ATOM 4809 N N . ILE B 1 230 ? -6.363 11.898 1.732 1 98.5 230 ILE B N 1
ATOM 4810 C CA . ILE B 1 230 ? -6.094 12.047 3.158 1 98.5 230 ILE B CA 1
ATOM 4811 C C . ILE B 1 230 ? -5.457 10.773 3.701 1 98.5 230 ILE B C 1
ATOM 4813 O O . ILE B 1 230 ? -5.484 9.727 3.045 1 98.5 230 ILE B O 1
ATOM 4817 N N . SER B 1 231 ? -4.816 10.883 4.848 1 98 231 SER B N 1
ATOM 4818 C CA . SER B 1 231 ? -4.352 9.719 5.598 1 98 231 SER B CA 1
ATOM 4819 C C . SER B 1 231 ? -5.348 9.328 6.68 1 98 231 SER B C 1
ATOM 4821 O O . SER B 1 231 ? -5.754 10.164 7.492 1 98 231 SER B O 1
ATOM 4823 N N . GLY B 1 232 ? -5.691 8.133 6.66 1 97.31 232 GLY B N 1
ATOM 4824 C CA . GLY B 1 232 ? -6.637 7.637 7.648 1 97.31 232 GLY B CA 1
ATOM 4825 C C . GLY B 1 232 ? -5.996 7.352 8.992 1 97.31 232 GLY B C 1
ATOM 4826 O O . GLY B 1 232 ? -6.66 7.414 10.031 1 97.31 232 GLY B O 1
ATOM 4827 N N . HIS B 1 233 ? -4.738 7.082 9.016 1 96.5 233 HIS B N 1
ATOM 4828 C CA . HIS B 1 233 ? -4.062 6.66 10.242 1 96.5 233 HIS B CA 1
ATOM 4829 C C . HIS B 1 233 ? -3.541 7.863 11.023 1 96.5 233 HIS B C 1
ATOM 4831 O O . HIS B 1 233 ? -2.912 7.699 12.07 1 96.5 233 HIS B O 1
ATOM 4837 N N . LYS B 1 234 ? -3.76 9.055 10.508 1 96.88 234 LYS B N 1
ATOM 4838 C CA . LYS B 1 234 ? -3.303 10.258 11.203 1 96.88 234 LYS B CA 1
ATOM 4839 C C . LYS B 1 234 ? -4.387 10.812 12.125 1 96.88 234 LYS B C 1
ATOM 4841 O O . LYS B 1 234 ? -4.641 10.25 13.195 1 96.88 234 LYS B O 1
ATOM 4846 N N . PHE B 1 235 ? -5.223 11.727 11.672 1 97.5 235 PHE B N 1
ATOM 4847 C CA . PHE B 1 235 ? -6.191 12.406 12.531 1 97.5 235 PHE B CA 1
ATOM 4848 C C . PHE B 1 235 ? -7.297 11.445 12.961 1 97.5 235 PHE B C 1
ATOM 4850 O O . PHE B 1 235 ? -7.754 11.492 14.102 1 97.5 235 PHE B O 1
ATOM 4857 N N . ILE B 1 236 ? -7.746 10.578 12.047 1 96.56 236 ILE B N 1
ATOM 4858 C CA . ILE B 1 236 ? -8.836 9.656 12.328 1 96.56 236 ILE B CA 1
ATOM 4859 C C . ILE B 1 236 ? -8.367 8.586 13.312 1 96.56 236 ILE B C 1
ATOM 4861 O O . ILE B 1 236 ? -9.031 8.312 14.312 1 96.56 236 ILE B O 1
ATOM 4865 N N . GLY B 1 237 ? -7.297 8.023 13.031 1 95.94 237 GLY B N 1
ATOM 4866 C CA . GLY B 1 237 ? -6.734 7.008 13.906 1 95.94 237 GLY B CA 1
ATOM 4867 C C . GLY B 1 237 ? -6.91 5.598 13.367 1 95.94 237 GLY B C 1
ATOM 4868 O O . GLY B 1 237 ? -8.039 5.16 13.125 1 95.94 237 GLY B O 1
ATOM 4869 N N . SER B 1 238 ? -5.848 4.934 13.18 1 96.94 238 SER B N 1
ATOM 4870 C CA . SER B 1 238 ? -5.762 3.551 12.727 1 96.94 238 SER B CA 1
ATOM 4871 C C . SER B 1 238 ? -4.441 2.914 13.148 1 96.94 238 SER B C 1
ATOM 4873 O O . SER B 1 238 ? -3.396 3.57 13.133 1 96.94 238 SER B O 1
ATOM 4875 N N . PRO B 1 239 ? -4.488 1.655 13.547 1 97 239 PRO B N 1
ATOM 4876 C CA . PRO B 1 239 ? -3.227 0.985 13.875 1 97 239 PRO B CA 1
ATOM 4877 C C . PRO B 1 239 ? -2.346 0.753 12.648 1 97 239 PRO B C 1
ATOM 4879 O O . PRO B 1 239 ? -1.138 0.539 12.789 1 97 239 PRO B O 1
ATOM 4882 N N . ILE B 1 240 ? -2.951 0.792 11.469 1 97.81 240 ILE B N 1
ATOM 4883 C CA . ILE B 1 240 ? -2.287 0.486 10.211 1 97.81 240 ILE B CA 1
ATOM 4884 C C . ILE B 1 240 ? -2.352 1.7 9.289 1 97.81 240 ILE B C 1
ATOM 4886 O O . ILE B 1 240 ? -3.412 2.307 9.117 1 97.81 240 ILE B O 1
ATOM 4890 N N . PRO B 1 241 ? -1.153 2.078 8.703 1 97.25 241 PRO B N 1
ATOM 4891 C CA . PRO B 1 241 ? -1.211 3.158 7.711 1 97.25 241 PRO B CA 1
ATOM 4892 C C . PRO B 1 241 ? -2.252 2.904 6.621 1 97.25 241 PRO B C 1
ATOM 4894 O O . PRO B 1 241 ? -2.352 1.789 6.105 1 97.25 241 PRO B O 1
ATOM 4897 N N . CYS B 1 242 ? -3.006 3.875 6.316 1 98 242 CYS B N 1
ATOM 4898 C CA . CYS B 1 242 ? -4.027 3.838 5.273 1 98 242 CYS B CA 1
ATOM 4899 C C . CYS B 1 242 ? -4.418 5.246 4.844 1 98 242 CYS B C 1
ATOM 4901 O O . CYS B 1 242 ? -3.932 6.23 5.406 1 98 242 CYS B O 1
ATOM 4903 N N . GLY B 1 243 ? -5.168 5.387 3.809 1 97.75 243 GLY B N 1
ATOM 4904 C CA . GLY B 1 243 ? -5.652 6.656 3.291 1 97.75 243 GLY B CA 1
ATOM 4905 C C . GLY B 1 243 ? -6.941 6.531 2.504 1 97.75 243 GLY B C 1
ATOM 4906 O O . GLY B 1 243 ? -7.492 5.434 2.379 1 97.75 243 GLY B O 1
ATOM 4907 N N . VAL B 1 244 ? -7.484 7.602 2.113 1 98.56 244 VAL B N 1
ATOM 4908 C CA . VAL B 1 244 ? -8.641 7.703 1.233 1 98.56 244 VAL B CA 1
ATOM 4909 C C . VAL B 1 244 ? -8.352 8.695 0.109 1 98.56 244 VAL B C 1
ATOM 4911 O O . VAL B 1 244 ? -7.793 9.766 0.347 1 98.56 244 VAL B O 1
ATOM 4914 N N . VAL B 1 245 ? -8.617 8.289 -1.058 1 98.5 245 VAL B N 1
ATOM 4915 C CA . VAL B 1 245 ? -8.555 9.219 -2.176 1 98.5 245 VAL B CA 1
ATOM 4916 C C . VAL B 1 245 ? -9.938 9.352 -2.816 1 98.5 245 VAL B C 1
ATOM 4918 O O . VAL B 1 245 ? -10.648 8.359 -2.98 1 98.5 245 VAL B O 1
ATOM 4921 N N . VAL B 1 246 ? -10.398 10.555 -2.986 1 98.62 246 VAL B N 1
ATOM 4922 C CA . VAL B 1 246 ? -11.641 10.867 -3.68 1 98.62 246 VAL B CA 1
ATOM 4923 C C . VAL B 1 246 ? -11.344 11.664 -4.945 1 98.62 246 VAL B C 1
ATOM 4925 O O . VAL B 1 246 ? -10.594 12.641 -4.906 1 98.62 246 VAL B O 1
ATOM 4928 N N . VAL B 1 247 ? -11.891 11.219 -6.023 1 98.06 247 VAL B N 1
ATOM 4929 C CA . VAL B 1 247 ? -11.672 11.844 -7.32 1 98.06 247 VAL B CA 1
ATOM 4930 C C . VAL B 1 247 ? -13.008 12.031 -8.039 1 98.06 247 VAL B C 1
ATOM 4932 O O . VAL B 1 247 ? -14.023 11.469 -7.625 1 98.06 247 VAL B O 1
ATOM 4935 N N . LYS B 1 248 ? -13.023 12.875 -9.055 1 97.69 248 LYS B N 1
ATOM 4936 C CA . LYS B 1 248 ? -14.188 12.93 -9.93 1 97.69 248 LYS B CA 1
ATOM 4937 C C . LYS B 1 248 ? -14.297 11.672 -10.781 1 97.69 248 LYS B C 1
ATOM 4939 O O . LYS B 1 248 ? -13.312 11.242 -11.391 1 97.69 248 LYS B O 1
ATOM 4944 N N . LYS B 1 249 ? -15.43 11.102 -10.75 1 94.88 249 LYS B N 1
ATOM 4945 C CA . LYS B 1 249 ? -15.672 9.844 -11.453 1 94.88 249 LYS B CA 1
ATOM 4946 C C . LYS B 1 249 ? -15.367 9.977 -12.945 1 94.88 249 LYS B C 1
ATOM 4948 O O . LYS B 1 249 ? -14.797 9.062 -13.555 1 94.88 249 LYS B O 1
ATOM 4953 N N . ASN B 1 250 ? -15.719 11.078 -13.531 1 92.94 250 ASN B N 1
ATOM 4954 C CA . ASN B 1 250 ? -15.469 11.297 -14.945 1 92.94 250 ASN B CA 1
ATOM 4955 C C . ASN B 1 250 ? -13.977 11.258 -15.266 1 92.94 250 ASN B C 1
ATOM 4957 O O . ASN B 1 250 ? -13.578 10.805 -16.344 1 92.94 250 ASN B O 1
ATOM 4961 N N . ASN B 1 251 ? -13.156 11.82 -14.406 1 91.38 251 ASN B N 1
ATOM 4962 C CA . ASN B 1 251 ? -11.711 11.773 -14.602 1 91.38 251 ASN B CA 1
ATOM 4963 C C . ASN B 1 251 ? -11.188 10.344 -14.523 1 91.38 251 ASN B C 1
ATOM 4965 O O . ASN B 1 251 ? -10.344 9.945 -15.328 1 91.38 251 ASN B O 1
ATOM 4969 N N . ARG B 1 252 ? -11.703 9.547 -13.57 1 87.88 252 ARG B N 1
ATOM 4970 C CA . ARG B 1 252 ? -11.336 8.141 -13.43 1 87.88 252 ARG B CA 1
ATOM 4971 C C . ARG B 1 252 ? -11.734 7.344 -14.664 1 87.88 252 ARG B C 1
ATOM 4973 O O . ARG B 1 252 ? -10.984 6.484 -15.125 1 87.88 252 ARG B O 1
ATOM 4980 N N . ASP B 1 253 ? -12.867 7.562 -15.172 1 85.56 253 ASP B N 1
ATOM 4981 C CA . ASP B 1 253 ? -13.391 6.828 -16.312 1 85.56 253 ASP B CA 1
ATOM 4982 C C . ASP B 1 253 ? -12.539 7.066 -17.562 1 85.56 253 ASP B C 1
ATOM 4984 O O . ASP B 1 253 ? -12.453 6.207 -18.438 1 85.56 253 ASP B O 1
ATOM 4988 N N . ARG B 1 254 ? -11.953 8.164 -17.688 1 76.75 254 ARG B N 1
ATOM 4989 C CA . ARG B 1 254 ? -11.102 8.477 -18.828 1 76.75 254 ARG B CA 1
ATOM 4990 C C . ARG B 1 254 ? -9.852 7.602 -18.844 1 76.75 254 ARG B C 1
ATOM 4992 O O . ARG B 1 254 ? -9.375 7.199 -19.906 1 76.75 254 ARG B O 1
ATOM 4999 N N . ILE B 1 255 ? -9.422 7.227 -17.594 1 70 255 ILE B N 1
ATOM 5000 C CA . ILE B 1 255 ? -8.211 6.418 -17.469 1 70 255 ILE B CA 1
ATOM 5001 C C . ILE B 1 255 ? -8.57 4.941 -17.625 1 70 255 ILE B C 1
ATOM 5003 O O . ILE B 1 255 ? -7.785 4.164 -18.188 1 70 255 ILE B O 1
ATOM 5007 N N . ALA B 1 256 ? -9.68 4.598 -17.062 1 63.66 256 ALA B N 1
ATOM 5008 C CA . ALA B 1 256 ? -10.133 3.215 -17.172 1 63.66 256 ALA B CA 1
ATOM 5009 C C . ALA B 1 256 ? -10.203 2.77 -18.625 1 63.66 256 ALA B C 1
ATOM 5011 O O . ALA B 1 256 ? -9.852 1.633 -18.953 1 63.66 256 ALA B O 1
ATOM 5012 N N . ARG B 1 257 ? -10.578 3.539 -19.438 1 55.03 257 ARG B N 1
ATOM 5013 C CA . ARG B 1 257 ? -10.633 3.264 -20.859 1 55.03 257 ARG B CA 1
ATOM 5014 C C . ARG B 1 257 ? -9.242 3.01 -21.422 1 55.03 257 ARG B C 1
ATOM 5016 O O . ARG B 1 257 ? -9.062 2.135 -22.281 1 55.03 257 ARG B O 1
ATOM 5023 N N . SER B 1 258 ? -8.438 3.822 -20.875 1 51.41 258 SER B N 1
ATOM 5024 C CA . SER B 1 258 ? -7.066 3.635 -21.344 1 51.41 258 SER B CA 1
ATOM 5025 C C . SER B 1 258 ? -6.516 2.283 -20.891 1 51.41 258 SER B C 1
ATOM 5027 O O . SER B 1 258 ? -5.836 1.604 -21.672 1 51.41 258 SER B O 1
ATOM 5029 N N . VAL B 1 259 ? -6.969 1.87 -19.656 1 52.72 259 VAL B N 1
ATOM 5030 C CA . VAL B 1 259 ? -6.531 0.609 -19.078 1 52.72 259 VAL B CA 1
ATOM 5031 C C . VAL B 1 259 ? -7.141 -0.56 -19.844 1 52.72 259 VAL B C 1
ATOM 5033 O O . VAL B 1 259 ? -6.484 -1.585 -20.047 1 52.72 259 VAL B O 1
ATOM 5036 N N . SER B 1 260 ? -8.398 -0.403 -20.047 1 48.28 260 SER B N 1
ATOM 5037 C CA . SER B 1 260 ? -9.039 -1.43 -20.875 1 48.28 260 SER B CA 1
ATOM 5038 C C . SER B 1 260 ? -8.234 -1.692 -22.141 1 48.28 260 SER B C 1
ATOM 5040 O O . SER B 1 260 ? -8.117 -2.838 -22.578 1 48.28 260 SER B O 1
ATOM 5042 N N . TYR B 1 261 ? -7.746 -0.549 -22.609 1 39.97 261 TYR B N 1
ATOM 5043 C CA . TYR B 1 261 ? -6.883 -0.742 -23.766 1 39.97 261 TYR B CA 1
ATOM 5044 C C . TYR B 1 261 ? -5.699 -1.637 -23.422 1 39.97 261 TYR B C 1
ATOM 5046 O O . TYR B 1 261 ? -5.242 -2.424 -24.266 1 39.97 261 TYR B O 1
ATOM 5054 N N . THR B 1 262 ? -5.477 -1.466 -22.172 1 43.22 262 THR B N 1
ATOM 5055 C CA . THR B 1 262 ? -4.348 -2.273 -21.719 1 43.22 262 THR B CA 1
ATOM 5056 C C . THR B 1 262 ? -4.82 -3.623 -21.188 1 43.22 262 THR B C 1
ATOM 5058 O O . THR B 1 262 ? -4.008 -4.504 -20.906 1 43.22 262 THR B O 1
ATOM 5061 N N . GLY B 1 263 ? -6.223 -3.873 -21.188 1 46.47 263 GLY B N 1
ATOM 5062 C CA . GLY B 1 263 ? -6.785 -5.137 -20.734 1 46.47 263 GLY B CA 1
ATOM 5063 C C . GLY B 1 263 ? -6.934 -5.223 -19.234 1 46.47 263 GLY B C 1
ATOM 5064 O O . GLY B 1 263 ? -7.277 -6.277 -18.688 1 46.47 263 GLY B O 1
ATOM 5065 N N . SER B 1 264 ? -6.496 -4.121 -18.578 1 50.59 264 SER B N 1
ATOM 5066 C CA . SER B 1 264 ? -6.66 -4.211 -17.125 1 50.59 264 SER B CA 1
ATOM 5067 C C . SER B 1 264 ? -7.977 -3.582 -16.672 1 50.59 264 SER B C 1
ATOM 5069 O O . SER B 1 264 ? -8.422 -2.59 -17.25 1 50.59 264 SER B O 1
ATOM 5071 N N . MET B 1 265 ? -8.812 -4.324 -15.883 1 58.91 265 MET B N 1
ATOM 5072 C CA . MET B 1 265 ? -10.078 -3.828 -15.359 1 58.91 265 MET B CA 1
ATOM 5073 C C . MET B 1 265 ? -9.883 -3.164 -14 1 58.91 265 MET B C 1
ATOM 5075 O O . MET B 1 265 ? -10.805 -2.537 -13.477 1 58.91 265 MET B O 1
ATOM 5079 N N . ASP B 1 266 ? -8.648 -3.049 -13.555 1 66.56 266 ASP B N 1
ATOM 5080 C CA . ASP B 1 266 ? -8.43 -2.59 -12.18 1 66.56 266 ASP B CA 1
ATOM 5081 C C . ASP B 1 266 ? -7.996 -1.127 -12.156 1 66.56 266 ASP B C 1
ATOM 5083 O O . ASP B 1 266 ? -6.957 -0.772 -12.719 1 66.56 266 ASP B O 1
ATOM 5087 N N . THR B 1 267 ? -8.805 -0.331 -11.484 1 72.31 267 THR B N 1
ATOM 5088 C CA . THR B 1 267 ? -8.633 1.118 -11.523 1 72.31 267 THR B CA 1
ATOM 5089 C C . THR B 1 267 ? -7.793 1.595 -10.344 1 72.31 267 THR B C 1
ATOM 5091 O O . THR B 1 267 ? -7.457 2.777 -10.25 1 72.31 267 THR B O 1
ATOM 5094 N N . THR B 1 268 ? -7.426 0.72 -9.469 1 84.25 268 THR B N 1
ATOM 5095 C CA . THR B 1 268 ? -6.609 1.124 -8.328 1 84.25 268 THR B CA 1
ATOM 5096 C C . THR B 1 268 ? -5.129 0.878 -8.609 1 84.25 268 THR B C 1
ATOM 5098 O O . THR B 1 268 ? -4.781 0.185 -9.57 1 84.25 268 THR B O 1
ATOM 5101 N N . ILE B 1 269 ? -4.25 1.524 -7.82 1 87.31 269 ILE B N 1
ATOM 5102 C CA . ILE B 1 269 ? -2.816 1.369 -8.039 1 87.31 269 ILE B CA 1
ATOM 5103 C C . ILE B 1 269 ? -2.41 -0.082 -7.789 1 87.31 269 ILE B C 1
ATOM 5105 O O . ILE B 1 269 ? -1.753 -0.701 -8.633 1 87.31 269 ILE B O 1
ATOM 5109 N N . THR B 1 270 ? -2.799 -0.593 -6.625 1 84.88 270 THR B N 1
ATOM 5110 C CA . THR B 1 270 ? -2.529 -1.996 -6.324 1 84.88 270 THR B CA 1
ATOM 5111 C C . THR B 1 270 ? -3.805 -2.826 -6.438 1 84.88 270 THR B C 1
ATOM 5113 O O . THR B 1 270 ? -4.891 -2.359 -6.082 1 84.88 270 THR B O 1
ATOM 5116 N N . GLY B 1 271 ? -3.693 -4.066 -6.93 1 84.69 271 GLY B N 1
ATOM 5117 C CA . GLY B 1 271 ? -4.848 -4.941 -7.055 1 84.69 271 GLY B CA 1
ATOM 5118 C C . GLY B 1 271 ? -5.348 -5.465 -5.719 1 84.69 271 GLY B C 1
ATOM 5119 O O . GLY B 1 271 ? -6.52 -5.277 -5.375 1 84.69 271 GLY B O 1
ATOM 5120 N N . SER B 1 272 ? -4.465 -6.109 -4.992 1 92.12 272 SER B N 1
ATOM 5121 C CA . SER B 1 272 ? -4.773 -6.512 -3.625 1 92.12 272 SER B CA 1
ATOM 5122 C C . SER B 1 272 ? -4.703 -5.32 -2.672 1 92.12 272 SER B C 1
ATOM 5124 O O . SER B 1 272 ? -3.721 -4.578 -2.672 1 92.12 272 SER B O 1
ATOM 5126 N N . ARG B 1 273 ? -5.805 -5.133 -1.966 1 95.44 273 ARG B N 1
ATOM 5127 C CA . ARG B 1 273 ? -5.863 -4.016 -1.027 1 95.44 273 ARG B CA 1
ATOM 5128 C C . ARG B 1 273 ? -6.266 -4.488 0.364 1 95.44 273 ARG B C 1
ATOM 5130 O O . ARG B 1 273 ? -7.066 -5.418 0.5 1 95.44 273 ARG B O 1
ATOM 5137 N N . ASN B 1 274 ? -5.742 -3.84 1.361 1 97.81 274 ASN B N 1
ATOM 5138 C CA . ASN B 1 274 ? -6.055 -4.16 2.75 1 97.81 274 ASN B CA 1
ATOM 5139 C C . ASN B 1 274 ? -7.539 -3.982 3.049 1 97.81 274 ASN B C 1
ATOM 5141 O O . ASN B 1 274 ? -8.07 -2.873 2.951 1 97.81 274 ASN B O 1
ATOM 5145 N N . GLY B 1 275 ? -8.18 -5.102 3.445 1 97.75 275 GLY B N 1
ATOM 5146 C CA . GLY B 1 275 ? -9.602 -5.016 3.742 1 97.75 275 GLY B CA 1
ATOM 5147 C C . GLY B 1 275 ? -9.891 -4.672 5.191 1 97.75 275 GLY B C 1
ATOM 5148 O O . GLY B 1 275 ? -11.039 -4.438 5.562 1 97.75 275 GLY B O 1
ATOM 5149 N N . HIS B 1 276 ? -8.891 -4.59 6.043 1 98.25 276 HIS B N 1
ATOM 5150 C CA . HIS B 1 276 ? -9.07 -4.27 7.453 1 98.25 276 HIS B CA 1
ATOM 5151 C C . HIS B 1 276 ? -9.117 -2.76 7.676 1 98.25 276 HIS B C 1
ATOM 5153 O O . HIS B 1 276 ? -9.852 -2.273 8.539 1 98.25 276 HIS B O 1
ATOM 5159 N N . THR B 1 277 ? -8.344 -2.004 6.957 1 98.44 277 THR B N 1
ATOM 5160 C CA . THR B 1 277 ? -8.25 -0.569 7.199 1 98.44 277 THR B CA 1
ATOM 5161 C C . THR B 1 277 ? -9.578 0.116 6.91 1 98.44 277 THR B C 1
ATOM 5163 O O . THR B 1 277 ? -9.984 1.028 7.633 1 98.44 277 THR B O 1
ATOM 5166 N N . PRO B 1 278 ? -10.367 -0.327 5.836 1 98.44 278 PRO B N 1
ATOM 5167 C CA . PRO B 1 278 ? -11.711 0.241 5.703 1 98.44 278 PRO B CA 1
ATOM 5168 C C . PRO B 1 278 ? -12.594 -0.042 6.918 1 98.44 278 PRO B C 1
ATOM 5170 O O . PRO B 1 278 ? -13.445 0.774 7.266 1 98.44 278 PRO B O 1
ATOM 5173 N N . LEU B 1 279 ? -12.383 -1.183 7.559 1 97.88 279 LEU B N 1
ATOM 5174 C CA . LEU B 1 279 ? -13.164 -1.526 8.742 1 97.88 279 LEU B CA 1
ATOM 5175 C C . LEU B 1 279 ? -12.828 -0.604 9.906 1 97.88 279 LEU B C 1
ATOM 5177 O O . LEU B 1 279 ? -13.711 -0.165 10.641 1 97.88 279 LEU B O 1
ATOM 5181 N N . PHE B 1 280 ? -11.539 -0.341 10.109 1 97.62 280 PHE B N 1
ATOM 5182 C CA . PHE B 1 280 ? -11.133 0.574 11.172 1 97.62 280 PHE B CA 1
ATOM 5183 C C . PHE B 1 280 ? -11.727 1.96 10.945 1 97.62 280 PHE B C 1
ATOM 5185 O O . PHE B 1 280 ? -12.281 2.557 11.867 1 97.62 280 PHE B O 1
ATOM 5192 N N . LEU B 1 281 ? -11.562 2.465 9.727 1 98.25 281 LEU B N 1
ATOM 5193 C CA . LEU B 1 281 ? -12.086 3.789 9.406 1 98.25 281 LEU B CA 1
ATOM 5194 C C . LEU B 1 281 ? -13.602 3.834 9.578 1 98.25 281 LEU B C 1
ATOM 5196 O O . LEU B 1 281 ? -14.141 4.793 10.141 1 98.25 281 LEU B O 1
ATOM 5200 N N . TRP B 1 282 ? -14.242 2.77 9.062 1 98.44 282 TRP B N 1
ATOM 5201 C CA . TRP B 1 282 ? -15.695 2.668 9.172 1 98.44 282 TRP B CA 1
ATOM 5202 C C . TRP B 1 282 ? -16.125 2.711 10.633 1 98.44 282 TRP B C 1
ATOM 5204 O O . TRP B 1 282 ? -17.062 3.436 10.992 1 98.44 282 TRP B O 1
ATOM 5214 N N . TYR B 1 283 ? -15.477 1.959 11.461 1 97.31 283 TYR B N 1
ATOM 5215 C CA . TYR B 1 283 ? -15.789 1.885 12.891 1 97.31 283 TYR B CA 1
ATOM 5216 C C . TYR B 1 283 ? -15.664 3.254 13.547 1 97.31 283 TYR B C 1
ATOM 5218 O O . TYR B 1 283 ? -16.547 3.666 14.297 1 97.31 283 TYR B O 1
ATOM 5226 N N . MET B 1 284 ? -14.641 3.977 13.266 1 96.69 284 MET B N 1
ATOM 5227 C CA . MET B 1 284 ? -14.414 5.301 13.836 1 96.69 284 MET B CA 1
ATOM 5228 C C . MET B 1 284 ? -15.461 6.293 13.352 1 96.69 284 MET B C 1
ATOM 5230 O O . MET B 1 284 ? -16.016 7.066 14.141 1 96.69 284 MET B O 1
ATOM 5234 N N . ILE B 1 285 ? -15.719 6.277 12.07 1 97.06 285 ILE B N 1
ATOM 5235 C CA . ILE B 1 285 ? -16.672 7.199 11.469 1 97.06 285 ILE B CA 1
ATOM 5236 C C . ILE B 1 285 ? -18.062 6.984 12.078 1 97.06 285 ILE B C 1
ATOM 5238 O O . ILE B 1 285 ? -18.734 7.945 12.445 1 97.06 285 ILE B O 1
ATOM 5242 N N . LYS B 1 286 ? -18.438 5.699 12.211 1 97.06 286 LYS B N 1
ATOM 5243 C CA . LYS B 1 286 ? -19.766 5.387 12.727 1 97.06 286 LYS B CA 1
ATOM 5244 C C . LYS B 1 286 ? -19.844 5.645 14.227 1 97.06 286 LYS B C 1
ATOM 5246 O O . LYS B 1 286 ? -20.922 5.973 14.75 1 97.06 286 LYS B O 1
ATOM 5251 N N . SER B 1 287 ? -18.719 5.547 14.938 1 95 287 SER B N 1
ATOM 5252 C CA . SER B 1 287 ? -18.688 5.762 16.375 1 95 287 SER B CA 1
ATOM 5253 C C . SER B 1 287 ? -18.719 7.25 16.719 1 95 287 SER B C 1
ATOM 5255 O O . SER B 1 287 ? -19.359 7.66 17.688 1 95 287 SER B O 1
ATOM 5257 N N . LEU B 1 288 ? -18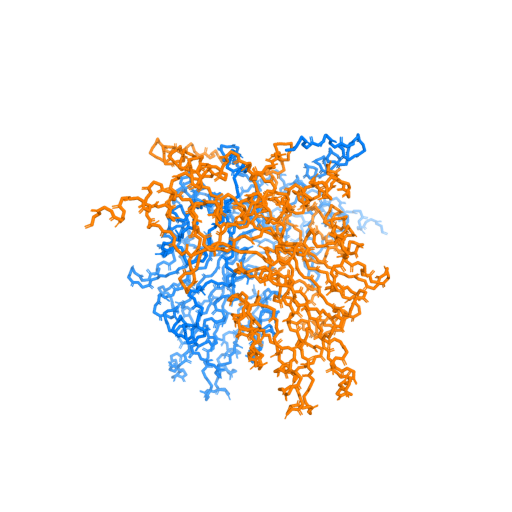.062 8.094 15.938 1 94.12 288 LEU B N 1
ATOM 5258 C CA . LEU B 1 288 ? -17.891 9.508 16.25 1 94.12 288 LEU B CA 1
ATOM 5259 C C . LEU B 1 288 ? -18.984 10.344 15.586 1 94.12 288 LEU B C 1
ATOM 5261 O O . LEU B 1 288 ? -19.5 11.289 16.188 1 94.12 288 LEU B O 1
ATOM 5265 N N . GLY B 1 289 ? -19.266 9.938 14.32 1 93.5 289 GLY B N 1
ATOM 5266 C CA . GLY B 1 289 ? -20.125 10.805 13.523 1 93.5 289 GLY B CA 1
ATOM 5267 C C . GLY B 1 289 ? -19.516 12.164 13.258 1 93.5 289 GLY B C 1
ATOM 5268 O O . GLY B 1 289 ? -18.375 12.43 13.648 1 93.5 289 GLY B O 1
ATOM 5269 N N . LEU B 1 290 ? -20.297 13.047 12.641 1 94.88 290 LEU B N 1
ATOM 5270 C CA . LEU B 1 290 ? -19.812 14.383 12.289 1 94.88 290 LEU B CA 1
ATOM 5271 C C . LEU B 1 290 ? -19.531 15.203 13.547 1 94.88 290 LEU B C 1
ATOM 5273 O O . LEU B 1 290 ? -18.516 15.898 13.625 1 94.88 290 LEU B O 1
ATOM 5277 N N . GLU B 1 291 ? -20.391 15.102 14.484 1 95 291 GLU B N 1
ATOM 5278 C CA . GLU B 1 291 ? -20.25 15.891 15.711 1 95 291 GLU B CA 1
ATOM 5279 C C . GLU B 1 291 ? -19.031 15.445 16.516 1 95 291 GLU B C 1
ATOM 5281 O O . GLU B 1 291 ? -18.359 16.266 17.125 1 95 291 GLU B O 1
ATOM 5286 N N . GLY B 1 292 ? -18.844 14.156 16.562 1 95.06 292 GLY B N 1
ATOM 5287 C CA . GLY B 1 292 ? -17.672 13.648 17.25 1 95.06 292 GLY B CA 1
ATOM 5288 C C . GLY B 1 292 ? -16.375 14.109 16.625 1 95.06 292 GLY B C 1
ATOM 5289 O O . GLY B 1 292 ? -15.438 14.477 17.328 1 95.06 292 GLY B O 1
ATOM 5290 N N . PHE B 1 293 ? -16.312 14.141 15.328 1 96.31 293 PHE B N 1
ATOM 5291 C CA . PHE B 1 293 ? -15.125 14.617 14.625 1 96.31 293 PHE B CA 1
ATOM 5292 C C . PHE B 1 293 ? -14.922 16.109 14.867 1 96.31 293 PHE B C 1
ATOM 5294 O O . PHE B 1 293 ? -13.789 16.562 15.023 1 96.31 293 PHE B O 1
ATOM 5301 N N . LYS B 1 294 ? -15.992 16.859 14.828 1 96.69 294 LYS B N 1
ATOM 5302 C CA . LYS B 1 294 ? -15.906 18.281 15.102 1 96.69 294 LYS B CA 1
ATOM 5303 C C . LYS B 1 294 ? -15.344 18.547 16.5 1 96.69 294 LYS B C 1
ATOM 5305 O O . LYS B 1 294 ? -14.461 19.406 16.656 1 96.69 294 LYS B O 1
ATOM 5310 N N . LYS B 1 295 ? -15.828 17.828 17.484 1 96 295 LYS B N 1
ATOM 5311 C CA . LYS B 1 295 ? -15.336 17.969 18.859 1 96 295 LYS B CA 1
ATOM 5312 C C . LYS B 1 295 ? -13.852 17.641 18.953 1 96 295 LYS B C 1
ATOM 5314 O O . LYS B 1 295 ? -13.102 18.312 19.656 1 96 295 LYS B O 1
ATOM 5319 N N . ARG B 1 296 ? -13.461 16.609 18.25 1 95.38 296 ARG B N 1
ATOM 5320 C CA . ARG B 1 296 ? -12.062 16.219 18.203 1 95.38 296 ARG B CA 1
ATOM 5321 C C . ARG B 1 296 ? -11.195 17.328 17.625 1 95.38 296 ARG B C 1
ATOM 5323 O O . ARG B 1 296 ? -10.125 17.625 18.156 1 95.38 296 ARG B O 1
ATOM 5330 N N . ALA B 1 297 ? -11.664 17.875 16.547 1 97.19 297 ALA B N 1
ATOM 5331 C CA . ALA B 1 297 ? -10.93 18.953 15.898 1 97.19 297 ALA B CA 1
ATOM 5332 C C . ALA B 1 297 ? -10.789 20.156 16.828 1 97.19 297 ALA B C 1
ATOM 5334 O O . ALA B 1 297 ? -9.695 20.719 16.953 1 97.19 297 ALA B O 1
ATOM 5335 N N . LEU B 1 298 ? -11.836 20.547 17.453 1 97.06 298 LEU B N 1
ATOM 5336 C CA . LEU B 1 298 ? -11.828 21.703 18.344 1 97.06 298 LEU B CA 1
ATOM 5337 C C . LEU B 1 298 ? -10.922 21.453 19.547 1 97.06 298 LEU B C 1
ATOM 5339 O O . LEU B 1 298 ? -10.211 22.359 19.984 1 97.06 298 LEU B O 1
ATOM 5343 N N . HIS B 1 299 ? -11 20.25 20.047 1 97.12 299 HIS B N 1
ATOM 5344 C CA . HIS B 1 299 ? -10.117 19.891 21.156 1 97.12 299 HIS B CA 1
ATOM 5345 C C . HIS B 1 299 ? -8.648 20.062 20.766 1 97.12 299 HIS B C 1
ATOM 5347 O O . HIS B 1 299 ? -7.867 20.656 21.5 1 97.12 299 HIS B O 1
ATOM 5353 N N . SER B 1 300 ? -8.289 19.5 19.656 1 98.06 300 SER B N 1
ATOM 5354 C CA . SER B 1 300 ? -6.914 19.578 19.188 1 98.06 300 SER B CA 1
ATOM 5355 C C . SER B 1 300 ? -6.473 21.031 19 1 98.06 300 SER B C 1
ATOM 5357 O O . SER B 1 300 ? -5.34 21.391 19.328 1 98.06 300 SER B O 1
ATOM 5359 N N . LEU B 1 301 ? -7.352 21.859 18.469 1 98.06 301 LEU B N 1
ATOM 5360 C CA . LEU B 1 301 ? -7.051 23.266 18.281 1 98.06 301 LEU B CA 1
ATOM 5361 C C . LEU B 1 301 ? -6.832 23.969 19.625 1 98.06 301 LEU B C 1
ATOM 5363 O O . LEU B 1 301 ? -5.945 24.812 19.75 1 98.06 301 LEU B O 1
ATOM 5367 N N . GLU B 1 302 ? -7.621 23.625 20.578 1 98.25 302 GLU B N 1
ATOM 5368 C CA . GLU B 1 302 ? -7.473 24.188 21.922 1 98.25 302 GLU B CA 1
ATOM 5369 C C . GLU B 1 302 ? -6.133 23.797 22.531 1 98.25 302 GLU B C 1
ATOM 5371 O O . GLU B 1 302 ? -5.461 24.625 23.156 1 98.25 302 GLU B O 1
ATOM 5376 N N . ILE B 1 303 ? -5.793 22.547 22.391 1 98.44 303 ILE B N 1
ATOM 5377 C CA . ILE B 1 303 ? -4.531 22.062 22.938 1 98.44 303 ILE B CA 1
ATOM 5378 C C . ILE B 1 303 ? -3.365 22.766 22.234 1 98.44 303 ILE B C 1
ATOM 5380 O O . ILE B 1 303 ? -2.367 23.109 22.875 1 98.44 303 ILE B O 1
ATOM 5384 N N . ALA B 1 304 ? -3.475 22.969 20.953 1 98.69 304 ALA B N 1
ATOM 5385 C CA . ALA B 1 304 ? -2.424 23.656 20.219 1 98.69 304 ALA B CA 1
ATOM 5386 C C . ALA B 1 304 ? -2.254 25.094 20.719 1 98.69 304 ALA B C 1
ATOM 5388 O O . ALA B 1 304 ? -1.13 25.562 20.875 1 98.69 304 ALA B O 1
ATOM 5389 N N . ALA B 1 305 ? -3.361 25.766 20.938 1 98.56 305 ALA B N 1
ATOM 5390 C CA . ALA B 1 305 ? -3.312 27.109 21.484 1 98.56 305 ALA B CA 1
ATOM 5391 C C . ALA B 1 305 ? -2.645 27.125 22.859 1 98.56 305 ALA B C 1
ATOM 5393 O O . ALA B 1 305 ? -1.843 28.016 23.172 1 98.56 305 ALA B O 1
ATOM 5394 N N . TYR B 1 306 ? -2.994 26.141 23.641 1 98.75 306 TYR B N 1
ATOM 5395 C CA . TYR B 1 306 ? -2.418 26 24.984 1 98.75 306 TYR B CA 1
ATOM 5396 C C . TYR B 1 306 ? -0.915 25.75 24.906 1 98.75 306 TYR B C 1
ATOM 5398 O O . TYR B 1 306 ? -0.141 26.375 25.641 1 98.75 306 TYR B O 1
ATOM 5406 N N . ALA B 1 307 ? -0.491 24.891 24.031 1 98.81 307 ALA B N 1
ATOM 5407 C CA . ALA B 1 307 ? 0.924 24.562 23.859 1 98.81 307 ALA B CA 1
ATOM 5408 C C . ALA B 1 307 ? 1.721 25.797 23.453 1 98.81 307 ALA B C 1
ATOM 5410 O O . ALA B 1 307 ? 2.797 26.062 24 1 98.81 307 ALA B O 1
ATOM 5411 N N . GLU B 1 308 ? 1.202 26.516 22.453 1 98.75 308 GLU B N 1
ATOM 5412 C CA . GLU B 1 308 ? 1.857 27.734 22.016 1 98.75 308 GLU B CA 1
ATOM 5413 C C . GLU B 1 308 ? 2.023 28.719 23.172 1 98.75 308 GLU B C 1
ATOM 5415 O O . GLU B 1 308 ? 3.102 29.297 23.359 1 98.75 308 GLU B O 1
ATOM 5420 N N . MET B 1 309 ? 0.984 28.891 23.938 1 98.56 309 MET B N 1
ATOM 5421 C CA . MET B 1 309 ? 0.988 29.812 25.062 1 98.56 309 MET B CA 1
ATOM 5422 C C . MET B 1 309 ? 2.016 29.375 26.109 1 98.56 309 MET B C 1
ATOM 5424 O O . MET B 1 309 ? 2.826 30.188 26.562 1 98.56 309 MET B O 1
ATOM 5428 N N . ARG B 1 310 ? 2.016 28.109 26.469 1 98.62 310 ARG B N 1
ATOM 5429 C CA . ARG B 1 310 ? 2.906 27.594 27.5 1 98.62 310 ARG B CA 1
ATOM 5430 C C . ARG B 1 310 ? 4.367 27.719 27.078 1 98.62 310 ARG B C 1
ATOM 5432 O O . ARG B 1 310 ? 5.234 28.016 27.906 1 98.62 310 ARG B O 1
ATOM 5439 N N . LEU B 1 311 ? 4.637 27.469 25.844 1 98.62 311 LEU B N 1
ATOM 5440 C CA . LEU B 1 311 ? 6 27.594 25.328 1 98.62 311 LEU B CA 1
ATOM 5441 C C . LEU B 1 311 ? 6.469 29.047 25.375 1 98.62 311 LEU B C 1
ATOM 5443 O O . LEU B 1 311 ? 7.598 29.328 25.781 1 98.62 311 LEU B O 1
ATOM 5447 N N . LYS B 1 312 ? 5.629 29.953 25 1 98.31 312 LYS B N 1
ATOM 5448 C CA . LYS B 1 312 ? 5.965 31.375 25.016 1 98.31 312 LYS B CA 1
ATOM 5449 C C . LYS B 1 312 ? 6.211 31.875 26.438 1 98.31 312 LYS B C 1
ATOM 5451 O O . LYS B 1 312 ? 7.059 32.719 26.672 1 98.31 312 LYS B O 1
ATOM 5456 N N . GLU B 1 313 ? 5.523 31.328 27.344 1 98 313 GLU B N 1
ATOM 5457 C CA . GLU B 1 313 ? 5.668 31.703 28.75 1 98 313 GLU B CA 1
ATOM 5458 C C . GLU B 1 313 ? 7.078 31.422 29.25 1 98 313 GLU B C 1
ATOM 5460 O O . GLU B 1 313 ? 7.57 32.125 30.141 1 98 313 GLU B O 1
ATOM 5465 N N . ILE B 1 314 ? 7.699 30.438 28.656 1 97.25 314 ILE B N 1
ATOM 5466 C CA . ILE B 1 314 ? 9.039 30.109 29.141 1 97.25 314 ILE B CA 1
ATOM 5467 C C . ILE B 1 314 ? 10.086 30.703 28.188 1 97.25 314 ILE B C 1
ATOM 5469 O O . ILE B 1 314 ? 11.234 30.266 28.172 1 97.25 314 ILE B O 1
ATOM 5473 N N . GLY B 1 315 ? 9.703 31.531 27.281 1 96.81 315 GLY B N 1
ATOM 5474 C CA . GLY B 1 315 ? 10.633 32.281 26.453 1 96.81 315 GLY B CA 1
ATOM 5475 C C . GLY B 1 315 ? 10.914 31.609 25.109 1 96.81 315 GLY B C 1
ATOM 5476 O O . GLY B 1 315 ? 11.812 32.031 24.375 1 96.81 315 GLY B O 1
ATOM 5477 N N . VAL B 1 316 ? 10.172 30.578 24.797 1 97.31 316 VAL B N 1
ATOM 5478 C CA . VAL B 1 316 ? 10.352 29.891 23.516 1 97.31 316 VAL B CA 1
ATOM 5479 C C . VAL B 1 316 ? 9.539 30.609 22.438 1 97.31 316 VAL B C 1
ATOM 5481 O O . VAL B 1 316 ? 8.359 30.891 22.625 1 97.31 316 VAL B O 1
ATOM 5484 N N . ASN B 1 317 ? 10.211 30.938 21.328 1 97.31 317 ASN B N 1
ATOM 5485 C CA . ASN B 1 317 ? 9.539 31.625 20.234 1 97.31 317 ASN B CA 1
ATOM 5486 C C . ASN B 1 317 ? 8.711 30.641 19.391 1 97.31 317 ASN B C 1
ATOM 5488 O O . ASN B 1 317 ? 8.961 30.484 18.203 1 97.31 317 ASN B O 1
ATOM 5492 N N . ALA B 1 318 ? 7.711 30.109 20 1 98.19 318 ALA B N 1
ATOM 5493 C CA . ALA B 1 318 ? 6.816 29.156 19.344 1 98.19 318 ALA B CA 1
ATOM 5494 C C . ALA B 1 318 ? 5.73 29.875 18.547 1 98.19 318 ALA B C 1
ATOM 5496 O O . ALA B 1 318 ? 5.34 31 18.891 1 98.19 318 ALA B O 1
ATOM 5497 N N . TRP B 1 319 ? 5.273 29.266 17.469 1 98.31 319 TRP B N 1
ATOM 5498 C CA . TRP B 1 319 ? 4.195 29.828 16.672 1 98.31 319 TRP B CA 1
ATOM 5499 C C . TRP B 1 319 ? 3.404 28.734 15.953 1 98.31 319 TRP B C 1
ATOM 5501 O O . TRP B 1 319 ? 3.848 27.594 15.883 1 98.31 319 TRP B O 1
ATOM 5511 N N . ARG B 1 320 ? 2.254 29.047 15.531 1 97.88 320 ARG B N 1
ATOM 5512 C CA . ARG B 1 320 ? 1.434 28.156 14.719 1 97.88 320 ARG B CA 1
ATOM 5513 C C . ARG B 1 320 ? 0.598 28.938 13.711 1 97.88 320 ARG B C 1
ATOM 5515 O O . ARG B 1 320 ? 0.285 30.109 13.938 1 97.88 320 ARG B O 1
ATOM 5522 N N . ASN B 1 321 ? 0.3 28.375 12.547 1 97.81 321 ASN B N 1
ATOM 5523 C CA . ASN B 1 321 ? -0.631 28.984 11.594 1 97.81 321 ASN B CA 1
ATOM 5524 C C . ASN B 1 321 ? -2.055 29.016 12.148 1 97.81 321 ASN B C 1
ATOM 5526 O O . ASN B 1 321 ? -2.391 28.234 13.047 1 97.81 321 ASN B O 1
ATOM 5530 N N . PRO B 1 322 ? -2.854 29.938 11.602 1 94 322 PRO B N 1
ATOM 5531 C CA . PRO B 1 322 ? -4.246 29.969 12.055 1 94 322 PRO B CA 1
ATOM 5532 C C . PRO B 1 322 ? -4.965 28.641 11.859 1 94 322 PRO B C 1
ATOM 5534 O O . PRO B 1 322 ? -4.82 28 10.82 1 94 322 PRO B O 1
ATOM 5537 N N . ASP B 1 323 ? -5.664 28.219 12.914 1 95.5 323 ASP B N 1
ATOM 5538 C CA . ASP B 1 323 ? -6.516 27.031 12.898 1 95.5 323 ASP B CA 1
ATOM 5539 C C . ASP B 1 323 ? -5.703 25.781 12.578 1 95.5 323 ASP B C 1
ATOM 5541 O O . ASP B 1 323 ? -6.141 24.938 11.805 1 95.5 323 ASP B O 1
ATOM 5545 N N . SER B 1 324 ? -4.473 25.75 13.055 1 97.5 324 SER B N 1
ATOM 5546 C CA . SER B 1 324 ? -3.607 24.578 12.898 1 97.5 324 SER B CA 1
ATOM 5547 C C . SER B 1 324 ? -3.385 23.875 14.234 1 97.5 324 SER B C 1
ATOM 5549 O O . SER B 1 324 ? -3.412 24.516 15.289 1 97.5 324 SER B O 1
ATOM 5551 N N . ILE B 1 325 ? -3.18 22.609 14.188 1 98.44 325 ILE B N 1
ATOM 5552 C CA . ILE B 1 325 ? -2.938 21.844 15.406 1 98.44 325 ILE B CA 1
ATOM 5553 C C . ILE B 1 325 ? -1.44 21.578 15.57 1 98.44 325 ILE B C 1
ATOM 5555 O O . ILE B 1 325 ? -1.017 20.906 16.516 1 98.44 325 ILE B O 1
ATOM 5559 N N . THR B 1 326 ? -0.629 22.078 14.672 1 98.5 326 THR B N 1
ATOM 5560 C CA . THR B 1 326 ? 0.825 21.969 14.688 1 98.5 326 THR B CA 1
ATOM 5561 C C . THR B 1 326 ? 1.466 23.234 15.25 1 98.5 326 THR B C 1
ATOM 5563 O O . THR B 1 326 ? 1.261 24.328 14.727 1 98.5 326 THR B O 1
ATOM 5566 N N . VAL B 1 327 ? 2.26 23.094 16.312 1 98.75 327 VAL B N 1
ATOM 5567 C CA . VAL B 1 327 ? 2.973 24.203 16.938 1 98.75 327 VAL B CA 1
ATOM 5568 C C . VAL B 1 327 ? 4.469 24.078 16.641 1 98.75 327 VAL B C 1
ATOM 5570 O O . VAL B 1 327 ? 5.098 23.078 16.969 1 98.75 327 VAL B O 1
ATOM 5573 N N . ASN B 1 328 ? 4.988 25.109 15.969 1 98.12 328 ASN B N 1
ATOM 5574 C CA . ASN B 1 328 ? 6.406 25.125 15.617 1 98.12 328 ASN B CA 1
ATOM 5575 C C . ASN B 1 328 ? 7.242 25.766 16.719 1 98.12 328 ASN B C 1
ATOM 5577 O O . ASN B 1 328 ? 6.824 26.734 17.344 1 98.12 328 ASN B O 1
ATOM 5581 N N . LEU B 1 329 ? 8.414 25.203 17.031 1 98.12 329 LEU B N 1
ATOM 5582 C CA . LEU B 1 329 ? 9.352 25.734 18.016 1 98.12 329 LEU B CA 1
ATOM 5583 C C . LEU B 1 329 ? 10.797 25.516 17.562 1 98.12 329 LEU B C 1
ATOM 5585 O O . LEU B 1 329 ? 11.078 24.562 16.812 1 98.12 329 LEU B O 1
ATOM 5589 N N . PRO B 1 330 ? 11.672 26.406 17.984 1 97.31 330 PRO B N 1
ATOM 5590 C CA . PRO B 1 330 ? 13.078 26.109 17.734 1 97.31 330 PRO B CA 1
ATOM 5591 C C . PRO B 1 330 ? 13.523 24.781 18.344 1 97.31 330 PRO B C 1
ATOM 5593 O O . PRO B 1 330 ? 12.953 24.344 19.344 1 97.31 330 PRO B O 1
ATOM 5596 N N . GLU B 1 331 ? 14.516 24.219 17.75 1 96.31 331 GLU B N 1
ATOM 5597 C CA . GLU B 1 331 ? 15.031 22.938 18.25 1 96.31 331 GLU B CA 1
ATOM 5598 C C . GLU B 1 331 ? 15.352 23.016 19.734 1 96.31 331 GLU B C 1
ATOM 5600 O O . GLU B 1 331 ? 16.172 23.828 20.156 1 96.31 331 GLU B O 1
ATOM 5605 N N . PRO B 1 332 ? 14.688 22.203 20.531 1 96.25 332 PRO B N 1
ATOM 5606 C CA . PRO B 1 332 ? 15.078 22.125 21.938 1 96.25 332 PRO B CA 1
ATOM 5607 C C . PRO B 1 332 ? 16.328 21.25 22.156 1 96.25 332 PRO B C 1
ATOM 5609 O O . PRO B 1 332 ? 16.953 20.828 21.188 1 96.25 332 PRO B O 1
ATOM 5612 N N . ALA B 1 333 ? 16.688 21.125 23.438 1 95.88 333 ALA B N 1
ATOM 5613 C CA . ALA B 1 333 ? 17.812 20.25 23.75 1 95.88 333 ALA B CA 1
ATOM 5614 C C . ALA B 1 333 ? 17.609 18.859 23.156 1 95.88 333 ALA B C 1
ATOM 5616 O O . ALA B 1 333 ? 16.5 18.328 23.156 1 95.88 333 ALA B O 1
ATOM 5617 N N . PRO B 1 334 ? 18.688 18.266 22.672 1 94.06 334 PRO B N 1
ATOM 5618 C CA . PRO B 1 334 ? 18.594 16.984 21.984 1 94.06 334 PRO B CA 1
ATOM 5619 C C . PRO B 1 334 ? 17.938 15.891 22.812 1 94.06 334 PRO B C 1
ATOM 5621 O O . PRO B 1 334 ? 17.172 15.07 22.297 1 94.06 334 PRO B O 1
ATOM 5624 N N . GLN B 1 335 ? 18.219 15.875 24.031 1 94.06 335 GLN B N 1
ATOM 5625 C CA . GLN B 1 335 ? 17.656 14.836 24.891 1 94.06 335 GLN B CA 1
A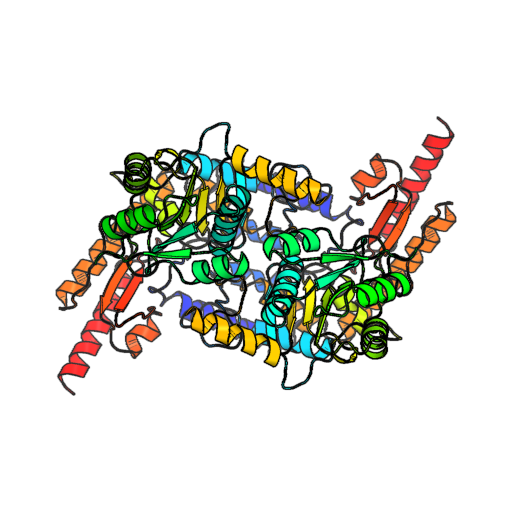TOM 5626 C C . GLN B 1 335 ? 16.125 14.961 24.969 1 94.06 335 GLN B C 1
ATOM 5628 O O . GLN B 1 335 ? 15.422 13.945 25.016 1 94.06 335 GLN B O 1
ATOM 5633 N N . VAL B 1 336 ? 15.633 16.234 24.984 1 96.31 336 VAL B N 1
ATOM 5634 C CA . VAL B 1 336 ? 14.195 16.469 25.016 1 96.31 336 VAL B CA 1
ATOM 5635 C C . VAL B 1 336 ? 13.57 16.125 23.672 1 96.31 336 VAL B C 1
ATOM 5637 O O . VAL B 1 336 ? 12.523 15.469 23.625 1 96.31 336 VAL B O 1
ATOM 5640 N N . ARG B 1 337 ? 14.227 16.531 22.641 1 95.19 337 ARG B N 1
ATOM 5641 C CA . ARG B 1 337 ? 13.75 16.266 21.297 1 95.19 337 ARG B CA 1
ATOM 5642 C C . ARG B 1 337 ? 13.617 14.773 21.047 1 95.19 337 ARG B C 1
ATOM 5644 O O . ARG B 1 337 ? 12.602 14.312 20.5 1 95.19 337 ARG B O 1
ATOM 5651 N N . VAL B 1 338 ? 14.594 13.992 21.438 1 92.25 338 VAL B N 1
ATOM 5652 C CA . VAL B 1 338 ? 14.625 12.555 21.203 1 92.25 338 VAL B CA 1
ATOM 5653 C C . VAL B 1 338 ? 13.586 11.867 22.094 1 92.25 338 VAL B C 1
ATOM 5655 O O . VAL B 1 338 ? 12.859 10.984 21.625 1 92.25 338 VAL B O 1
ATOM 5658 N N . LYS B 1 339 ? 13.508 12.312 23.328 1 93.81 339 LYS B N 1
ATOM 5659 C CA . LYS B 1 339 ? 12.578 11.711 24.281 1 93.81 339 LYS B CA 1
ATOM 5660 C C . LYS B 1 339 ? 11.133 11.844 23.797 1 93.81 339 LYS B C 1
ATOM 5662 O O . LYS B 1 339 ? 10.359 10.883 23.875 1 93.81 339 LYS B O 1
ATOM 5667 N N . TRP B 1 340 ? 10.828 12.977 23.25 1 95.38 340 TRP B N 1
ATOM 5668 C CA . TRP B 1 340 ? 9.445 13.25 22.875 1 95.38 340 TRP B CA 1
ATOM 5669 C C . TRP B 1 340 ? 9.234 13.023 21.375 1 95.38 340 TRP B C 1
ATOM 5671 O O . TRP B 1 340 ? 8.156 13.32 20.844 1 95.38 340 TRP B O 1
ATOM 5681 N N . GLN B 1 341 ? 10.234 12.484 20.719 1 93.31 341 GLN B N 1
ATOM 5682 C CA . GLN B 1 341 ? 10.18 12.117 19.297 1 93.31 341 GLN B CA 1
ATOM 5683 C C . GLN B 1 341 ? 9.742 13.305 18.453 1 93.31 341 GLN B C 1
ATOM 5685 O O . GLN B 1 341 ? 8.82 13.18 17.641 1 93.31 341 GLN B O 1
ATOM 5690 N N . LEU B 1 342 ? 10.391 14.414 18.625 1 94.81 342 LEU B N 1
ATOM 5691 C CA . LEU B 1 342 ? 10.117 15.602 17.812 1 94.81 342 LEU B CA 1
ATOM 5692 C C . LEU B 1 342 ? 10.914 15.57 16.516 1 94.81 342 LEU B C 1
ATOM 5694 O O . LEU B 1 342 ? 12.133 15.375 16.531 1 94.81 342 LEU B O 1
ATOM 5698 N N . ALA B 1 343 ? 10.18 15.703 15.445 1 90.94 343 ALA B N 1
ATOM 5699 C CA . ALA B 1 343 ? 10.867 15.781 14.156 1 90.94 343 ALA B CA 1
ATOM 5700 C C . ALA B 1 343 ? 11.625 17.109 14.023 1 90.94 343 ALA B C 1
ATOM 5702 O O . ALA B 1 343 ? 11.18 18.141 14.531 1 90.94 343 ALA B O 1
ATOM 5703 N N . LEU B 1 344 ? 12.781 17.016 13.336 1 90.62 344 LEU B N 1
ATOM 5704 C CA . LEU B 1 344 ? 13.641 18.188 13.172 1 90.62 344 LEU B CA 1
ATOM 5705 C C . LEU B 1 344 ? 13.852 18.5 11.688 1 90.62 344 LEU B C 1
ATOM 5707 O O . LEU B 1 344 ? 14.117 17.594 10.891 1 90.62 344 LEU B O 1
ATOM 5711 N N . GLU B 1 345 ? 13.625 19.719 11.328 1 89.06 345 GLU B N 1
ATOM 5712 C CA . GLU B 1 345 ? 13.906 20.203 9.984 1 89.06 345 GLU B CA 1
ATOM 5713 C C . GLU B 1 345 ? 14.383 21.656 10.016 1 89.06 345 GLU B C 1
ATOM 5715 O O . GLU B 1 345 ? 13.672 22.547 10.477 1 89.06 345 GLU B O 1
ATOM 5720 N N . ASN B 1 346 ? 15.547 21.922 9.555 1 89.75 346 ASN B N 1
ATOM 5721 C CA . ASN B 1 346 ? 16.125 23.25 9.422 1 89.75 346 ASN B CA 1
ATOM 5722 C C . ASN B 1 346 ? 16.078 24.016 10.742 1 89.75 346 ASN B C 1
ATOM 5724 O O . ASN B 1 346 ? 15.617 25.172 10.789 1 89.75 346 ASN B O 1
ATOM 5728 N N . GLY B 1 347 ? 16.391 23.375 11.789 1 92.62 347 GLY B N 1
ATOM 5729 C CA . GLY B 1 347 ? 16.516 24.016 13.086 1 92.62 347 GLY B CA 1
ATOM 5730 C C . GLY B 1 347 ? 15.188 24.172 13.812 1 92.62 347 GLY B C 1
ATOM 5731 O O . GLY B 1 347 ? 15.133 24.703 14.922 1 92.62 347 GLY B O 1
ATOM 5732 N N . TRP B 1 348 ? 14.156 23.688 13.188 1 94.94 348 TRP B N 1
ATOM 5733 C CA . TRP B 1 348 ? 12.828 23.797 13.797 1 94.94 348 TRP B CA 1
ATOM 5734 C C . TRP B 1 348 ? 12.25 22.406 14.078 1 94.94 348 TRP B C 1
ATOM 5736 O O . TRP B 1 348 ? 12.5 21.453 13.336 1 94.94 348 TRP B O 1
ATOM 5746 N N . CYS B 1 349 ? 11.531 22.344 15.188 1 96.31 349 CYS B N 1
ATOM 5747 C CA . CYS B 1 349 ? 10.711 21.188 15.531 1 96.31 349 CYS B CA 1
ATOM 5748 C C . CYS B 1 349 ? 9.242 21.578 15.609 1 96.31 349 CYS B C 1
ATOM 5750 O O . CYS B 1 349 ? 8.891 22.75 15.492 1 96.31 349 CYS B O 1
ATOM 5752 N N . HIS B 1 350 ? 8.445 20.562 15.641 1 97.5 350 HIS B N 1
ATOM 5753 C CA . HIS B 1 350 ? 7.031 20.859 15.836 1 97.5 350 HIS B CA 1
ATOM 5754 C C . HIS B 1 350 ? 6.395 19.859 16.797 1 97.5 350 HIS B C 1
ATOM 5756 O O . HIS B 1 350 ? 6.91 18.75 16.984 1 97.5 350 HIS B O 1
ATOM 5762 N N . ILE B 1 351 ? 5.391 20.359 17.453 1 97.5 351 ILE B N 1
ATOM 5763 C CA . ILE B 1 351 ? 4.445 19.547 18.234 1 97.5 351 ILE B CA 1
ATOM 5764 C C . ILE B 1 351 ? 3.121 19.453 17.469 1 97.5 351 ILE B C 1
ATOM 5766 O O . ILE B 1 351 ? 2.539 20.469 17.094 1 97.5 351 ILE B O 1
ATOM 5770 N N . ILE B 1 352 ? 2.701 18.266 17.25 1 98.19 352 ILE B N 1
ATOM 5771 C CA . ILE B 1 352 ? 1.409 18.078 16.594 1 98.19 352 ILE B CA 1
ATOM 5772 C C . ILE B 1 352 ? 0.365 17.672 17.625 1 98.19 352 ILE B C 1
ATOM 5774 O O . ILE B 1 352 ? 0.408 16.547 18.141 1 98.19 352 ILE B O 1
ATOM 5778 N N . CYS B 1 353 ? -0.564 18.531 17.875 1 98.19 353 CYS B N 1
ATOM 5779 C CA . CYS B 1 353 ? -1.548 18.328 18.938 1 98.19 353 CYS B CA 1
ATOM 5780 C C . CYS B 1 353 ? -2.713 17.484 18.438 1 98.19 353 CYS B C 1
ATOM 5782 O O . CYS B 1 353 ? -3.836 17.984 18.312 1 98.19 353 CYS B O 1
ATOM 5784 N N . MET B 1 354 ? -2.412 16.219 18.297 1 97.44 354 MET B N 1
ATOM 5785 C CA . MET B 1 354 ? -3.396 15.234 17.859 1 97.44 354 MET B CA 1
ATOM 5786 C C . MET B 1 354 ? -4.5 15.07 18.891 1 97.44 354 MET B C 1
ATOM 5788 O O . MET B 1 354 ? -4.363 15.531 20.031 1 97.44 354 MET B O 1
ATOM 5792 N N . PRO B 1 355 ? -5.578 14.375 18.531 1 95.88 355 PRO B N 1
ATOM 5793 C CA . PRO B 1 355 ? -6.734 14.281 19.438 1 95.88 355 PRO B CA 1
ATOM 5794 C C . PRO B 1 355 ? -6.387 13.648 20.781 1 95.88 355 PRO B C 1
ATOM 5796 O O . PRO B 1 355 ? -7.012 13.953 21.797 1 95.88 355 PRO B O 1
ATOM 5799 N N . ASN B 1 356 ? -5.395 12.797 20.812 1 95.12 356 ASN B N 1
ATOM 5800 C CA . ASN B 1 356 ? -5.047 12.094 22.047 1 95.12 356 ASN B CA 1
ATOM 5801 C C . ASN B 1 356 ? -4.152 12.945 22.938 1 95.12 356 ASN B C 1
ATOM 5803 O O . ASN B 1 356 ? -3.898 12.586 24.094 1 95.12 356 ASN B O 1
ATOM 5807 N N . VAL B 1 357 ? -3.645 14.062 22.5 1 96.5 357 VAL B N 1
ATOM 5808 C CA . VAL B 1 357 ? -2.686 14.867 23.25 1 96.5 357 VAL B CA 1
ATOM 5809 C C . VAL B 1 357 ? -3.408 15.656 24.344 1 96.5 357 VAL B C 1
ATOM 5811 O O . VAL B 1 357 ? -4.5 16.188 24.109 1 96.5 357 VAL B O 1
ATOM 5814 N N . THR B 1 358 ? -2.77 15.742 25.484 1 95.69 358 THR B N 1
ATOM 5815 C CA . THR B 1 358 ? -3.4 16.375 26.641 1 95.69 358 THR B CA 1
ATOM 5816 C C . THR B 1 358 ? -2.59 17.594 27.094 1 95.69 358 THR B C 1
ATOM 5818 O O . THR B 1 358 ? -1.415 17.719 26.75 1 95.69 358 THR B O 1
ATOM 5821 N N . LYS B 1 359 ? -3.299 18.438 27.875 1 97.81 359 LYS B N 1
ATOM 5822 C CA . LYS B 1 359 ? -2.598 19.547 28.5 1 97.81 359 LYS B CA 1
ATOM 5823 C C . LYS B 1 359 ? -1.48 19.062 29.422 1 97.81 359 LYS B C 1
ATOM 5825 O O . LYS B 1 359 ? -0.435 19.703 29.531 1 97.81 359 LYS B O 1
ATOM 5830 N N . HIS B 1 360 ? -1.695 17.906 30.016 1 97.06 360 HIS B N 1
ATOM 5831 C CA . HIS B 1 360 ? -0.693 17.312 30.906 1 97.06 360 HIS B CA 1
ATOM 5832 C C . HIS B 1 360 ? 0.588 16.984 30.141 1 97.06 360 HIS B C 1
ATOM 5834 O O . HIS B 1 360 ? 1.688 17.266 30.625 1 97.06 360 HIS B O 1
ATOM 5840 N N . GLN B 1 361 ? 0.442 16.406 28.984 1 96.44 361 GLN B N 1
ATOM 5841 C CA . GLN B 1 361 ? 1.607 16.094 28.172 1 96.44 361 GLN B CA 1
ATOM 5842 C C . GLN B 1 361 ? 2.342 17.359 27.734 1 96.44 361 GLN B C 1
ATOM 5844 O O . GLN B 1 361 ? 3.574 17.391 27.719 1 96.44 361 GLN B O 1
ATOM 5849 N N . ILE B 1 362 ? 1.563 18.359 27.391 1 98.25 362 ILE B N 1
ATOM 5850 C CA . ILE B 1 362 ? 2.15 19.641 27 1 98.25 362 ILE B CA 1
ATOM 5851 C C . ILE B 1 362 ? 2.939 20.219 28.172 1 98.25 362 ILE B C 1
ATOM 5853 O O . ILE B 1 362 ? 4.074 20.672 28 1 98.25 362 ILE B O 1
ATOM 5857 N N . ASP B 1 363 ? 2.369 20.156 29.312 1 98.44 363 ASP B N 1
ATOM 5858 C CA . ASP B 1 363 ? 3.029 20.688 30.5 1 98.44 363 ASP B CA 1
ATOM 5859 C C . ASP B 1 363 ? 4.332 19.953 30.797 1 98.44 363 ASP B C 1
ATOM 5861 O O . ASP B 1 363 ? 5.332 20.562 31.172 1 98.44 363 ASP B O 1
ATOM 5865 N N . GLN B 1 364 ? 4.285 18.688 30.641 1 97.69 364 GLN B N 1
ATOM 5866 C CA . GLN B 1 364 ? 5.488 17.891 30.875 1 97.69 364 GLN B CA 1
ATOM 5867 C C . GLN B 1 364 ? 6.59 18.266 29.891 1 97.69 364 GLN B C 1
ATOM 5869 O O . GLN B 1 364 ? 7.742 18.453 30.281 1 97.69 364 GLN B O 1
ATOM 5874 N N . LEU B 1 365 ? 6.246 18.344 28.656 1 97.94 365 LEU B N 1
ATOM 5875 C CA . LEU B 1 365 ? 7.223 18.719 27.641 1 97.94 365 LEU B CA 1
ATOM 5876 C C . LEU B 1 365 ? 7.789 20.109 27.906 1 97.94 365 LEU B C 1
ATOM 5878 O O . LEU B 1 365 ? 9.008 20.297 27.875 1 97.94 365 LEU B O 1
ATOM 5882 N N . VAL B 1 366 ? 6.934 21.062 28.188 1 98.19 366 VAL B N 1
ATOM 5883 C CA . VAL B 1 366 ? 7.336 22.438 28.438 1 98.19 366 VAL B CA 1
ATOM 5884 C C . VAL B 1 366 ? 8.25 22.5 29.656 1 98.19 366 VAL B C 1
ATOM 5886 O O . VAL B 1 366 ? 9.242 23.234 29.656 1 98.19 366 VAL B O 1
ATOM 5889 N N . GLY B 1 367 ? 7.91 21.75 30.672 1 97.94 367 GLY B N 1
ATOM 5890 C CA . GLY B 1 367 ? 8.758 21.672 31.859 1 97.94 367 GLY B CA 1
ATOM 5891 C C . GLY B 1 367 ? 10.156 21.156 31.547 1 97.94 367 GLY B C 1
ATOM 5892 O O . GLY B 1 367 ? 11.141 21.688 32.062 1 97.94 367 GLY B O 1
ATOM 5893 N N . GLU B 1 368 ? 10.195 20.203 30.766 1 97.44 368 GLU B N 1
ATOM 5894 C CA . GLU B 1 368 ? 11.484 19.609 30.438 1 97.44 368 GLU B CA 1
ATOM 5895 C C . GLU B 1 368 ? 12.305 20.547 29.547 1 97.44 368 GLU B C 1
ATOM 5897 O O . GLU B 1 368 ? 13.531 20.594 29.656 1 97.44 368 GLU B O 1
ATOM 5902 N N . ILE B 1 369 ? 11.656 21.219 28.656 1 97.56 369 ILE B N 1
ATOM 5903 C CA . ILE B 1 369 ? 12.344 22.203 27.844 1 97.56 369 ILE B CA 1
ATOM 5904 C C . ILE B 1 369 ? 12.906 23.312 28.734 1 97.56 369 ILE B C 1
ATOM 5906 O O . ILE B 1 369 ? 14.055 23.719 28.562 1 97.56 369 ILE B O 1
ATOM 5910 N N . ALA B 1 370 ? 12.141 23.766 29.672 1 97.06 370 ALA B N 1
ATOM 5911 C CA . ALA B 1 370 ? 12.562 24.828 30.594 1 97.06 370 ALA B CA 1
ATOM 5912 C C . ALA B 1 370 ? 13.766 24.391 31.422 1 97.06 370 ALA B C 1
ATOM 5914 O O . ALA B 1 370 ? 14.711 25.156 31.625 1 97.06 370 ALA B O 1
ATOM 5915 N N . GLU B 1 371 ? 13.68 23.156 31.891 1 96 371 GLU B N 1
ATOM 5916 C CA . GLU B 1 371 ? 14.766 22.609 32.688 1 96 371 GLU B CA 1
ATOM 5917 C C . GLU B 1 371 ? 16.062 22.516 31.891 1 96 371 GLU B C 1
ATOM 5919 O O . GLU B 1 371 ? 17.141 22.828 32.406 1 96 371 GLU B O 1
ATOM 5924 N N . ALA B 1 372 ? 15.938 22.078 30.719 1 93.75 372 ALA B N 1
ATOM 5925 C CA . ALA B 1 372 ? 17.109 21.922 29.859 1 93.75 372 ALA B CA 1
ATOM 5926 C C . ALA B 1 372 ? 17.703 23.281 29.5 1 93.75 372 ALA B C 1
ATOM 5928 O O . ALA B 1 372 ? 18.922 23.422 29.359 1 93.75 372 ALA B O 1
ATOM 5929 N N . ASN B 1 373 ? 16.906 24.266 29.266 1 87.69 373 ASN B N 1
ATOM 5930 C CA . ASN B 1 373 ? 17.359 25.609 28.938 1 87.69 373 ASN B CA 1
ATOM 5931 C C . ASN B 1 373 ? 18.125 26.234 30.094 1 87.69 373 ASN B C 1
ATOM 5933 O O . ASN B 1 373 ? 19.078 26.984 29.891 1 87.69 373 ASN B O 1
ATOM 5937 N N . VAL B 1 374 ? 17.766 25.953 31.25 1 84.69 374 VAL B N 1
ATOM 5938 C CA . VAL B 1 374 ? 18.453 26.469 32.438 1 84.69 374 VAL B CA 1
ATOM 5939 C C . VAL B 1 374 ? 19.828 25.844 32.531 1 84.69 374 VAL B C 1
ATOM 5941 O O . VAL B 1 374 ? 20.812 26.516 32.875 1 84.69 374 VAL B O 1
ATOM 5944 N N . MET B 1 375 ? 19.875 24.609 32.25 1 80.69 375 MET B N 1
ATOM 5945 C CA . MET B 1 375 ? 21.141 23.891 32.344 1 80.69 375 MET B CA 1
ATOM 5946 C C . MET B 1 375 ? 22.125 24.406 31.312 1 80.69 375 MET B C 1
ATOM 5948 O O . MET B 1 375 ? 23.344 24.453 31.578 1 80.69 375 MET B O 1
ATOM 5952 N N . LEU B 1 376 ? 21.656 24.719 30.141 1 74.25 376 LEU B N 1
ATOM 5953 C CA . LEU B 1 376 ? 22.5 25.234 29.062 1 74.25 376 LEU B CA 1
ATOM 5954 C C . LEU B 1 376 ? 22.969 26.656 29.359 1 74.25 376 LEU B C 1
ATOM 5956 O O . LEU B 1 376 ? 24.047 27.062 28.922 1 74.25 376 LEU B O 1
ATOM 5960 N N . SER B 1 377 ? 22.172 27.406 30.062 1 68.5 377 SER B N 1
ATOM 5961 C CA . SER B 1 377 ? 22.547 28.781 30.422 1 68.5 377 SER B CA 1
ATOM 5962 C C . SER B 1 377 ? 23.578 28.797 31.547 1 68.5 377 SER B C 1
ATOM 5964 O O . SER B 1 377 ? 24.312 29.781 31.703 1 68.5 377 SER B O 1
ATOM 5966 N N . VAL B 1 378 ? 23.672 27.75 32.344 1 69.88 378 VAL B N 1
ATOM 5967 C CA . VAL B 1 378 ? 24.609 27.688 33.469 1 69.88 378 VAL B CA 1
ATOM 5968 C C . VAL B 1 378 ? 25.938 27.078 33 1 69.88 378 VAL B C 1
ATOM 5970 O O . VAL B 1 378 ? 26.969 27.266 33.625 1 69.88 378 VAL B O 1
ATOM 5973 N N . SER B 1 379 ? 25.875 26.203 32.031 1 52.16 379 SER B N 1
ATOM 5974 C CA . SER B 1 379 ? 27.125 25.625 31.547 1 52.16 379 SER B CA 1
ATOM 5975 C C . SER B 1 379 ? 27.891 26.594 30.656 1 52.16 379 SER B C 1
ATOM 5977 O O . SER B 1 379 ? 29.125 26.609 30.656 1 52.16 379 SER B O 1
#

Foldseek 3Di:
DDPDDDDPVVVVVVVVVVVVCVQQVVQAFADQFDDPDDDVVCVVLVVDPEWPFFFLVDDDPDDRFQSVLQVVLQVVLCVLQVPDPPWKGKGKFQALLQLLLLQVLLLCLQFVQEEEEEEPLADPSNVVSCVVSVHHYDYAYADPLREGDLVRVLVVCLVVLVGEYEYEWECQGSAFGDGYQLLSVVVSCVVSVRDHYAYEYRAAAPSQQLSLDPVRGHTGVVSPHQKYKYWCRGQLRDPGTMIMIMGTNVSLVSVCVVVVVVVDNGSGPDRIDDRVSSVSSSVSCVVQPPPNSSVLLVQLQVLQVLLQVLLVVLPWNWDHDPSASKIKTFDADPVLCVSSVWDDDPRMTIGRSHSVHDNVSSVVSSVVSSVRVVVVVVD/DDPDDDDPVVVVVVVVVVVVCVQQVVQAFADQFDDPDDDVVCVVLVVDPEWPFFFLVDDDPDDRFQSVLQVVLQVVLCVLQVPDPPWKGKGKFQALLQLLLLQVLLLCLQFVQEEEEEEPLADPSNVVSCVVNVHHYDYAYADPLREGDLVRVLVVCLVVVVGEYEYEWECQGSAFGDGYQLLSVVVSCVVSVRDHYAYEYRAAAPSQQLSLDPVRGHTGVVSPHQKYKYWCRGQLRDPGTMIMIMGTNVSLVSVCVVVVVVVDNGSGPDRIDDRVSSVSSSVSCVVQPPPNSSVLLVQLQVLQVLLQVLLVVLPWPWDHDPSASKIKTFDADPVLCVSSVWDDDPRMTIGRSHSVHDNVSSVVSSVVSSVRVVVVVVD

Organism: NCBI:txid1503925

Radius of gyration: 26.37 Å; Cα contacts (8 Å, |Δi|>4): 1563; chains: 2; bounding box: 58×75×67 Å

Nearest PDB structures (foldseek):
  7erv-assembly1_A-2  TM=9.696E-01  e=2.961E-46  Photobacterium phosphoreum
  8jij-assembly1_A-2  TM=9.563E-01  e=2.194E-44  Camellia sinensis
  8jik-assembly1_A-2  TM=9.549E-01  e=4.955E-44  Camellia sinensis
  7eru-assembly1_A-2  TM=9.712E-01  e=1.681E-43  Photobacterium phosphoreum
  7eiw-assembly1_B  TM=7.738E-01  e=3.654E-21  Homo sapiens